Protein AF-0000000073167485 (afdb_homodimer)

pLDDT: mean 88.2, std 13.57, range [36.72, 98.69]

Solvent-accessible surface area (backbone atoms only — not comparable to full-atom values): 35578 Å² total; per-residue (Å²): 98,57,54,70,76,63,39,37,32,34,46,76,35,60,66,42,76,41,56,51,68,45,71,39,33,53,38,77,40,74,44,90,89,74,37,78,41,63,44,38,50,48,72,33,31,58,64,61,60,54,86,43,35,50,32,40,48,16,18,63,47,81,34,71,70,18,30,81,39,76,36,42,40,67,76,44,95,85,34,45,37,91,47,42,89,73,30,51,61,67,44,68,58,97,82,50,82,37,34,25,65,27,44,51,35,68,60,52,99,86,45,36,6,26,21,17,46,24,60,22,66,59,74,79,78,87,69,72,55,79,71,24,65,39,62,55,51,44,68,18,34,36,37,54,47,39,22,40,34,26,72,88,74,72,43,74,50,50,49,75,43,82,85,61,47,64,71,55,63,74,67,50,55,46,31,85,82,84,28,57,64,43,51,27,36,40,46,34,56,49,36,41,68,38,74,44,56,48,70,67,39,25,40,44,14,31,40,36,34,42,33,38,36,47,59,26,60,60,78,47,63,71,83,72,48,55,65,43,80,49,48,38,66,66,65,67,77,47,83,87,54,71,76,81,72,45,30,69,52,74,51,72,50,66,39,60,49,98,87,65,53,60,31,27,35,41,34,41,38,13,14,39,33,39,33,54,45,77,47,44,42,36,34,32,78,35,69,61,41,33,51,53,49,51,34,52,50,43,27,49,50,47,49,47,50,54,50,49,50,50,48,47,50,54,55,45,47,49,51,49,54,52,50,52,54,53,51,53,54,54,55,60,69,75,99,96,57,54,70,76,64,40,37,32,34,46,74,36,62,65,43,78,48,61,49,76,48,71,48,56,69,37,77,40,73,45,92,87,74,37,77,41,79,44,40,53,86,72,32,31,59,54,87,72,58,84,44,36,51,33,41,51,16,17,63,47,81,35,70,70,17,28,81,39,76,37,41,39,66,78,42,95,84,32,47,38,90,48,43,86,71,30,49,62,70,42,66,52,62,82,38,81,33,34,24,66,26,43,54,36,67,58,52,98,85,46,36,5,26,22,18,42,17,54,24,67,59,74,78,77,86,70,72,56,78,72,24,66,40,63,56,50,43,71,18,35,36,37,54,46,39,41,39,36,28,72,88,73,72,43,73,52,51,50,75,43,90,84,62,48,72,72,54,63,75,68,50,55,45,31,85,84,87,30,57,65,45,50,28,38,41,46,34,56,49,36,40,67,40,74,47,54,48,70,66,38,25,39,45,14,31,39,36,32,43,34,38,36,47,61,27,60,62,78,47,63,71,82,73,49,54,63,42,77,48,48,37,65,44,64,67,72,46,84,88,46,71,67,81,71,47,31,62,45,44,40,62,51,65,46,52,50,96,87,65,50,60,32,27,36,40,35,43,38,14,15,39,32,41,34,54,45,78,48,42,42,36,34,31,79,34,69,63,43,32,50,51,51,51,48,53,51,51,35,30,52,49,36,50,49,53,50,49,50,49,48,47,48,55,56,44,45,51,48,48,52,51,49,50,53,53,51,52,55,52,54,59,70,76,99

Secondary structure (DSSP, 8-state):
-TTTTS-TTEEEEE-EEEEEEEEE--EEEEETTTEEEEE-HHHHBSSS--TTEEEEEEEEEEEEEEEEEEEEPPP-TTTB-SSGGG--TT---TT-SSEEEEEEEESSSS-EEEEEEEEESPP--S---SS-TTGGGGG-EEEEEEEEEETTTTEEEESS-TT--HHHHHH---BTTTBTT--EEEHHHHHHHTT--HHHHHHH-EEEEEEEE--EETTS-GGG---EEEEEESS--BTTB-SS-S-EEEEEEEEE-TT--EEEEEEEEEEEEEEEEEE-EEEEE-HHHHHHHHHHHHHHHHHHHHHHHHHHHHHHHHHHHHHHHHHHHHHHHH-/-TTTTS-TTEEEEE-EEEEEEEEE--EEEEETTTEEEEE-HHHHBSSS--TTEEEEEEEEEEEEEEEEEEEEPPP-TTTB-SSGGG--TT---TT-SSEEEEEEEESSSS-EEEEEEEEESPP--S---SS-TTGGGGG-EEEEEEEEEETTTTEEEESS-TT--HHHHHH---BTTTBTT--EEEHHHHHHHTT--HHHHHHH-EEEEEEEE--EETTS-GGG---EEEEEESS--BTTB-SS-S-EEEEEEEEE-TT--EEEEEEEEEEEEEEEEEE-EEEEE-HHHHHHHHHHHHHHHHHHHHHHHHHHHHHHHHHHHHHHHHHHHHHHHH-

Sequence (670 aa):
WVFVWEKGYQETDSVVSSVTTKVKGVTLTNTSSLGARVWDVADYVIPPQEENSVFVMTNMIFTLNQTQGQCPELPDDKTECSKNNSCVPGYVSTHSNGIQTGKCVNYNDSIKTCEVFAWCPVEDDYHVPKPAFLQGAENFTILVKNNIWYPKFNFTKRNILPTINSTYLKNCIYDSKTDPFCPIFRLGKIVEAAGQNFQEMAVEGGVMGLQINWDCNLDRAASYCVPKYSFRRLDNKDTAHTVSPGYNFRFAKYYKDSSGVESRTLVKAYGIRFDIIVFGKAGKFDVIPTMINIGSGLALFGVATVLCDLVVLNCMKKKYYYREKKYKYVEDYEMWVFVWEKGYQETDSVVSSVTTKVKGVTLTNTSSLGARVWDVADYVIPPQEENSVFVMTNMIFTLNQTQGQCPELPDDKTECSKNNSCVPGYVSTHSNGIQTGKCVNYNDSIKTCEVFAWCPVEDDYHVPKPAFLQGAENFTILVKNNIWYPKFNFTKRNILPTINSTYLKNCIYDSKTDPFCPIFRLGKIVEAAGQNFQEMAVEGGVMGLQINWDCNLDRAASYCVPKYSFRRLDNKDTAHTVSPGYNFRFAKYYKDSSGVESRTLVKAYGIRFDIIVFGKAGKFDVIPTMINIGSGLALFGVATVLCDLVVLNCMKKKYYYREKKYKYVEDYEM

Foldseek 3Di:
DCCPPVVLQWDKFWKDKFKWKDKFDKDWFADPVPGIDIDTLVRFWPPNTDGQKIWGFFAKFKDPWWAFDKDFWDDDPQFWDDALQSWDAQDDDPPTQAGFRSGWADPDDPTIGTMGGHRPPGGDPPDFDPQGRRPVLQFMKMQMWMKMAGPVVRDIDILCHPVDDDVCLVDDEDDVPPHPSHRMYGNNVQQVQQVHGDRVCNRAAFEKEWEWEFAAEPQDDPVPGHIGIGIHTDVDPPVVDNPPDFDWDKDWDWDADPVGGITIMIMITGTYMYGYHYTYMYIDRDNVSVVVVVVVVVVVVVVVVVVVVVCCCVVVVVVVVVVVVVVVVVVVVVD/DCCPPVVLQWDKFWKDKFKFKDKFDKDWFADPVPGIDIDTLVRFWPPNDDGQKIWGFFAKFKDPWWFFDKDFWDDDPQFWDDALQSWDAQDDDPPTQAGFRSGWDDPDDPTIGTMGGHRPPGGDDPDFDPQGRRQVLQFMKMAMWMKMAGPVVRDIDILCHPVHDPVCQVDDEDDVPPHQSHRMYGNNVLQVQQVHGPRVCNRQEFEKEWEWEFAAEPQDDPVPGHIGIGIHTDVDPPVVDNPPDFDWDKDWDWDADPVGGITIMIMITGTYMYGYHYTYMYIDGDPVSVVVVVVVVVVVVVVVVVVVVVCCCVVVVVVVVVVVVVVVVVVVVVD

Radius of gyration: 35.52 Å; Cα contacts (8 Å, |Δi|>4): 1434; chains: 2; bounding box: 88×118×106 Å

Structure (mmCIF, N/CA/C/O backbone):
data_AF-0000000073167485-model_v1
#
loop_
_entity.id
_entity.type
_entity.pdbx_description
1 polymer 'p2X purinoceptor 4'
#
loop_
_atom_site.group_PDB
_atom_site.id
_atom_site.type_symbol
_atom_site.label_atom_id
_atom_site.label_alt_id
_atom_site.label_comp_id
_atom_site.label_asym_id
_atom_site.label_entity_id
_atom_site.label_seq_id
_atom_site.pdbx_PDB_ins_code
_atom_site.Cartn_x
_atom_site.Cartn_y
_atom_site.Cartn_z
_atom_site.occupancy
_atom_site.B_iso_or_equiv
_atom_site.auth_seq_id
_atom_site.auth_comp_id
_atom_site.auth_asym_id
_atom_site.auth_atom_id
_atom_site.pdbx_PDB_model_num
ATOM 1 N N . TRP A 1 1 ? -22 31.797 15.586 1 61.22 1 TRP A N 1
ATOM 2 C CA . TRP A 1 1 ? -22 30.562 14.82 1 61.22 1 TRP A CA 1
ATOM 3 C C . TRP A 1 1 ? -20.578 30.141 14.469 1 61.22 1 TRP A C 1
ATOM 5 O O . TRP A 1 1 ? -20.156 29.031 14.789 1 61.22 1 TRP A O 1
ATOM 15 N N . VAL A 1 2 ? -19.844 31.031 13.922 1 64.19 2 VAL A N 1
ATOM 16 C CA . VAL A 1 2 ? -18.484 30.734 13.508 1 64.19 2 VAL A CA 1
ATOM 17 C C . VAL A 1 2 ? -17.641 30.375 14.734 1 64.19 2 VAL A C 1
ATOM 19 O O . VAL A 1 2 ? -16.844 29.438 14.703 1 64.19 2 VAL A O 1
ATOM 22 N N . PHE A 1 3 ? -17.938 31.109 15.742 1 71.25 3 PHE A N 1
ATOM 23 C CA . PHE A 1 3 ? -17.094 30.938 16.922 1 71.25 3 PHE A CA 1
ATOM 24 C C . PHE A 1 3 ? -17.406 29.625 17.625 1 71.25 3 PHE A C 1
ATOM 26 O O . PHE A 1 3 ? -16.484 28.891 18 1 71.25 3 PHE A O 1
ATOM 33 N N . VAL A 1 4 ? -18.656 29.281 17.781 1 69.38 4 VAL A N 1
ATOM 34 C CA . VAL A 1 4 ? -19 28.125 18.594 1 69.38 4 VAL A CA 1
ATOM 35 C C . VAL A 1 4 ? -19.156 26.891 17.703 1 69.38 4 VAL A C 1
ATOM 37 O O . VAL A 1 4 ? -18.625 25.828 18 1 69.38 4 VAL A O 1
ATOM 40 N N . TRP A 1 5 ? -19.906 27.094 16.641 1 69.38 5 TRP A N 1
ATOM 41 C CA . TRP A 1 5 ? -20.234 25.922 15.828 1 69.38 5 TRP A CA 1
ATOM 42 C C . TRP A 1 5 ? -19.062 25.531 14.938 1 69.38 5 TRP A C 1
ATOM 44 O O . TRP A 1 5 ? -18.781 24.344 14.75 1 69.38 5 TRP A O 1
ATOM 54 N N . GLU A 1 6 ? -18.344 26.469 14.492 1 72 6 GLU A N 1
ATOM 55 C CA . GLU A 1 6 ? -17.188 26.188 13.648 1 72 6 GLU A CA 1
ATOM 56 C C . GLU A 1 6 ? -15.906 26.125 14.469 1 72 6 GLU A C 1
ATOM 58 O O . GLU A 1 6 ? -14.828 25.906 13.922 1 72 6 GLU A O 1
ATOM 63 N N . LYS A 1 7 ? -16.109 26.297 15.719 1 82 7 LYS A N 1
ATOM 64 C CA . LYS A 1 7 ? -14.992 26.281 16.656 1 82 7 LYS A CA 1
ATOM 65 C C . LYS A 1 7 ? -13.891 27.234 16.234 1 82 7 LYS A C 1
ATOM 67 O O . LYS A 1 7 ? -12.719 26.859 16.172 1 82 7 LYS A O 1
ATOM 72 N N . GLY A 1 8 ? -14.273 28.359 15.898 1 81 8 GLY A N 1
ATOM 73 C CA . GLY A 1 8 ? -13.375 29.406 15.406 1 81 8 GLY A CA 1
ATOM 74 C C . GLY A 1 8 ? -12.312 29.797 16.422 1 81 8 GLY A C 1
ATOM 75 O O . GLY A 1 8 ? -11.367 30.516 16.078 1 81 8 GLY A O 1
ATOM 76 N N . TYR A 1 9 ? -12.453 29.234 17.609 1 85.62 9 TYR A N 1
ATOM 77 C CA . TYR A 1 9 ? -11.484 29.531 18.656 1 85.62 9 TYR A CA 1
ATOM 78 C C . TYR A 1 9 ? -10.305 28.562 18.609 1 85.62 9 TYR A C 1
ATOM 80 O O . TYR A 1 9 ? -9.344 28.703 19.375 1 85.62 9 TYR A O 1
ATOM 88 N N . GLN A 1 10 ? -10.367 27.641 17.719 1 90.62 10 GLN A N 1
ATOM 89 C CA . GLN A 1 10 ? -9.312 26.641 17.672 1 90.62 10 GLN A CA 1
ATOM 90 C C . GLN A 1 10 ? -8.398 26.859 16.469 1 90.62 10 GLN A C 1
ATOM 92 O O . GLN A 1 10 ? -8.852 27.328 15.422 1 90.62 10 GLN A O 1
ATOM 97 N N . GLU A 1 11 ? -7.137 26.516 16.719 1 89.81 11 GLU A N 1
ATOM 98 C CA . GLU A 1 11 ? -6.227 26.266 15.609 1 89.81 11 GLU A CA 1
ATOM 99 C C . GLU A 1 11 ? -6.352 24.828 15.109 1 89.81 11 GLU A C 1
ATOM 101 O O . GLU A 1 11 ? -6.582 23.906 15.891 1 89.81 11 GLU A O 1
ATOM 106 N N . THR A 1 12 ? -6.242 24.703 13.781 1 91 12 THR A N 1
ATOM 107 C CA . THR A 1 12 ? -6.477 23.375 13.227 1 91 12 THR A CA 1
ATOM 108 C C . THR A 1 12 ? -5.203 22.812 12.602 1 91 12 THR A C 1
ATOM 110 O O . THR A 1 12 ? -4.273 23.562 12.305 1 91 12 THR A O 1
ATOM 113 N N . ASP A 1 13 ? -5.172 21.547 12.539 1 92.06 13 ASP A N 1
ATOM 114 C CA . ASP A 1 13 ? -4.074 20.797 11.938 1 92.06 13 ASP A CA 1
ATOM 115 C C . ASP A 1 13 ? -4.598 19.688 11.039 1 92.06 13 ASP A C 1
ATOM 117 O O . ASP A 1 13 ? -5.719 19.203 11.219 1 92.06 13 ASP A O 1
ATOM 121 N N . SER A 1 14 ? -3.793 19.422 9.992 1 91.12 14 SER A N 1
ATOM 122 C CA . SER A 1 14 ? -4.156 18.344 9.086 1 91.12 14 SER A CA 1
ATOM 123 C C . SER A 1 14 ? -3.396 17.062 9.422 1 91.12 14 SER A C 1
ATOM 125 O O . SER A 1 14 ? -2.25 17.109 9.867 1 91.12 14 SER A O 1
ATOM 127 N N . VAL A 1 15 ? -3.996 16 9.031 1 93.12 15 VAL A N 1
ATOM 128 C CA . VAL A 1 15 ? -3.494 14.703 9.477 1 93.12 15 VAL A CA 1
ATOM 129 C C . VAL A 1 15 ? -2.42 14.211 8.516 1 93.12 15 VAL A C 1
ATOM 131 O O . VAL A 1 15 ? -2.543 14.375 7.297 1 93.12 15 VAL A O 1
ATOM 134 N N . VAL A 1 16 ? -1.372 13.711 9.062 1 88.75 16 VAL A N 1
ATOM 135 C CA . VAL A 1 16 ? -0.391 12.891 8.359 1 88.75 16 VAL A CA 1
ATOM 136 C C . VAL A 1 16 ? -0.548 11.43 8.781 1 88.75 16 VAL A C 1
ATOM 138 O O . VAL A 1 16 ? -0.634 11.125 9.969 1 88.75 16 VAL A O 1
ATOM 141 N N . SER A 1 17 ? -0.6 10.539 7.801 1 91.75 17 SER A N 1
ATOM 142 C CA . SER A 1 17 ? -0.966 9.172 8.156 1 91.75 17 SER A CA 1
ATOM 143 C C . SER A 1 17 ? -0.033 8.164 7.504 1 91.75 17 SER A C 1
ATOM 145 O O . SER A 1 17 ? 0.596 8.453 6.484 1 91.75 17 SER A O 1
ATOM 147 N N . SER A 1 18 ? 0.116 7.027 8.164 1 91.38 18 SER A N 1
ATOM 148 C CA . SER A 1 18 ? 0.766 5.832 7.645 1 91.38 18 SER A CA 1
ATOM 149 C C . SER A 1 18 ? -0.127 4.605 7.801 1 91.38 18 SER A C 1
ATOM 151 O O . SER A 1 18 ? -0.691 4.375 8.875 1 91.38 18 SER A O 1
ATOM 153 N N . VAL A 1 19 ? -0.2 3.879 6.707 1 94.31 19 VAL A N 1
ATOM 154 C CA . VAL A 1 19 ? -1.091 2.723 6.715 1 94.31 19 VAL A CA 1
ATOM 155 C C . VAL A 1 19 ? -0.338 1.486 6.227 1 94.31 19 VAL A C 1
ATOM 157 O O . VAL A 1 19 ? 0.426 1.558 5.262 1 94.31 19 VAL A O 1
ATOM 160 N N . THR A 1 20 ? -0.496 0.375 6.891 1 93.12 20 THR A N 1
ATOM 161 C CA . THR A 1 20 ? -0.093 -0.948 6.426 1 93.12 20 THR A CA 1
ATOM 162 C C . THR A 1 20 ? -1.249 -1.937 6.535 1 93.12 20 THR A C 1
ATOM 164 O O . THR A 1 20 ? -2.117 -1.789 7.398 1 93.12 20 THR A O 1
ATOM 167 N N . THR A 1 21 ? -1.254 -2.865 5.656 1 95.19 21 THR A N 1
ATOM 168 C CA . THR A 1 21 ? -2.328 -3.852 5.652 1 95.19 21 THR A CA 1
ATOM 169 C C . THR A 1 21 ? -1.763 -5.266 5.586 1 95.19 21 THR A C 1
ATOM 171 O O . THR A 1 21 ? -0.658 -5.477 5.078 1 95.19 21 THR A O 1
ATOM 174 N N . LYS A 1 22 ? -2.516 -6.148 6.148 1 94.19 22 LYS A N 1
ATOM 175 C CA . LYS A 1 22 ? -2.227 -7.578 6.086 1 94.19 22 LYS A CA 1
ATOM 176 C C . LYS A 1 22 ? -3.492 -8.383 5.816 1 94.19 22 LYS A C 1
ATOM 178 O O . LYS A 1 22 ? -4.465 -8.289 6.57 1 94.19 22 LYS A O 1
ATOM 183 N N . VAL A 1 23 ? -3.426 -9.195 4.766 1 96.75 23 VAL A N 1
ATOM 184 C CA . VAL A 1 23 ? -4.578 -10.008 4.395 1 96.75 23 VAL A CA 1
ATOM 185 C C . VAL A 1 23 ? -4.375 -11.445 4.871 1 96.75 23 VAL A C 1
ATOM 187 O O . VAL A 1 23 ? -3.25 -11.953 4.867 1 96.75 23 VAL A O 1
ATOM 190 N N . LYS A 1 24 ? -5.477 -12.039 5.285 1 96.12 24 LYS A N 1
ATOM 191 C CA . LYS A 1 24 ? -5.473 -13.453 5.668 1 96.12 24 LYS A CA 1
ATOM 192 C C . LYS A 1 24 ? -6.664 -14.188 5.066 1 96.12 24 LYS A C 1
ATOM 194 O O . LYS A 1 24 ? -7.734 -13.602 4.883 1 96.12 24 LYS A O 1
ATOM 199 N N . GLY A 1 25 ? -6.395 -15.445 4.789 1 96 25 GLY A N 1
ATOM 200 C CA . GLY A 1 25 ? -7.441 -16.312 4.266 1 96 25 GLY A CA 1
ATOM 201 C C . GLY A 1 25 ? -6.934 -17.312 3.246 1 96 25 GLY A C 1
ATOM 202 O O . GLY A 1 25 ? -5.93 -17.062 2.574 1 96 25 GLY A O 1
ATOM 203 N N . VAL A 1 26 ? -7.602 -18.453 3.186 1 96.75 26 VAL A N 1
ATOM 204 C CA . VAL A 1 26 ? -7.305 -19.469 2.186 1 96.75 26 VAL A CA 1
ATOM 205 C C . VAL A 1 26 ? -8.602 -19.984 1.566 1 96.75 26 VAL A C 1
ATOM 207 O O . VAL A 1 26 ? -9.664 -19.922 2.193 1 96.75 26 VAL A O 1
ATOM 210 N N . THR A 1 27 ? -8.484 -20.375 0.387 1 95.38 27 THR A N 1
ATOM 211 C CA . THR A 1 27 ? -9.648 -20.953 -0.277 1 95.38 27 THR A CA 1
ATOM 212 C C . THR A 1 27 ? -9.227 -22.078 -1.222 1 95.38 27 THR A C 1
ATOM 214 O O . THR A 1 27 ? -8.055 -22.156 -1.612 1 95.38 27 THR A O 1
ATOM 217 N N . LEU A 1 28 ? -10.141 -22.953 -1.419 1 94.94 28 LEU A N 1
ATOM 218 C CA . LEU A 1 28 ? -9.922 -24.109 -2.275 1 94.94 28 LEU A CA 1
ATOM 219 C C . LEU A 1 28 ? -10.766 -24.031 -3.539 1 94.94 28 LEU A C 1
ATOM 221 O O . LEU A 1 28 ? -11.938 -23.641 -3.48 1 94.94 28 LEU A O 1
ATOM 225 N N . THR A 1 29 ? -10.094 -24.203 -4.602 1 93.12 29 THR A N 1
ATOM 226 C CA . THR A 1 29 ? -10.812 -24.359 -5.859 1 93.12 29 THR A CA 1
ATOM 227 C C . THR A 1 29 ? -10.562 -25.75 -6.461 1 93.12 29 THR A C 1
ATOM 229 O O . THR A 1 29 ? -9.547 -26.375 -6.16 1 93.12 29 THR A O 1
ATOM 232 N N . ASN A 1 30 ? -11.555 -26.219 -7.176 1 90.31 30 ASN A N 1
ATOM 233 C CA . ASN A 1 30 ? -11.438 -27.5 -7.852 1 90.31 30 ASN A CA 1
ATOM 234 C C . ASN A 1 30 ? -12.07 -27.469 -9.242 1 90.31 30 ASN A C 1
ATOM 236 O O . ASN A 1 30 ? -13.281 -27.609 -9.383 1 90.31 30 ASN A O 1
ATOM 240 N N . THR A 1 31 ? -11.234 -27.234 -10.188 1 83.81 31 THR A N 1
ATOM 241 C CA . THR A 1 31 ? -11.719 -27.188 -11.57 1 83.81 31 THR A CA 1
ATOM 242 C C . THR A 1 31 ? -11.148 -28.344 -12.383 1 83.81 31 THR A C 1
ATOM 244 O O . THR A 1 31 ? -10.18 -28.984 -11.969 1 83.81 31 THR A O 1
ATOM 247 N N . SER A 1 32 ? -11.758 -28.531 -13.508 1 81.06 32 SER A N 1
ATOM 248 C CA . SER A 1 32 ? -11.305 -29.609 -14.383 1 81.06 32 SER A CA 1
ATOM 249 C C . SER A 1 32 ? -9.945 -29.297 -14.992 1 81.06 32 SER A C 1
ATOM 251 O O . SER A 1 32 ? -9.125 -30.188 -15.195 1 81.06 32 SER A O 1
ATOM 253 N N . SER A 1 33 ? -9.664 -28.062 -15.172 1 75.5 33 SER A N 1
ATOM 254 C CA . SER A 1 33 ? -8.438 -27.641 -15.852 1 75.5 33 SER A CA 1
ATOM 255 C C . SER A 1 33 ? -7.254 -27.609 -14.883 1 75.5 33 SER A C 1
ATOM 257 O O . SER A 1 33 ? -6.141 -28 -15.242 1 75.5 33 SER A O 1
ATOM 259 N N . LEU A 1 34 ? -7.48 -27.234 -13.641 1 79.94 34 LEU A N 1
ATOM 260 C CA . LEU A 1 34 ? -6.367 -27.016 -12.727 1 79.94 34 LEU A CA 1
ATOM 261 C C . LEU A 1 34 ? -6.379 -28.047 -11.602 1 79.94 34 LEU A C 1
ATOM 263 O O . LEU A 1 34 ? -5.375 -28.234 -10.906 1 79.94 34 LEU A O 1
ATOM 267 N N . GLY A 1 35 ? -7.465 -28.75 -11.484 1 85.62 35 GLY A N 1
ATOM 268 C CA . GLY A 1 35 ? -7.594 -29.641 -10.344 1 85.62 35 GLY A CA 1
ATOM 269 C C . GLY A 1 35 ? -7.797 -28.891 -9.031 1 85.62 35 GLY A C 1
ATOM 270 O O . GLY A 1 35 ? -8.133 -27.719 -9.031 1 85.62 35 GLY A O 1
ATOM 271 N N . ALA A 1 36 ? -7.66 -29.656 -7.953 1 91.31 36 ALA A N 1
ATOM 272 C CA . ALA A 1 36 ? -7.797 -29.062 -6.625 1 91.31 36 ALA A CA 1
ATOM 273 C C . ALA A 1 36 ? -6.586 -28.203 -6.285 1 91.31 36 ALA A C 1
ATOM 275 O O . ALA A 1 36 ? -5.445 -28.656 -6.367 1 91.31 36 ALA A O 1
ATOM 276 N N . ARG A 1 37 ? -6.918 -26.984 -5.938 1 93.94 37 ARG A N 1
ATOM 277 C CA . ARG A 1 37 ? -5.836 -26.047 -5.641 1 93.94 37 ARG A CA 1
ATOM 278 C C . ARG A 1 37 ? -6.211 -25.141 -4.48 1 93.94 37 ARG A C 1
ATOM 280 O O . ARG A 1 37 ? -7.332 -24.625 -4.426 1 93.94 37 ARG A O 1
ATOM 287 N N . VAL A 1 38 ? -5.254 -24.984 -3.576 1 95.94 38 VAL A N 1
ATOM 288 C CA . VAL A 1 38 ? -5.426 -24.031 -2.484 1 95.94 38 VAL A CA 1
ATOM 289 C C . VAL A 1 38 ? -4.793 -22.688 -2.859 1 95.94 38 VAL A C 1
ATOM 291 O O . VAL A 1 38 ? -3.715 -22.656 -3.459 1 95.94 38 VAL A O 1
ATOM 294 N N . TRP A 1 39 ? -5.484 -21.672 -2.584 1 96.38 39 TRP A N 1
ATOM 295 C CA . TRP A 1 39 ? -5.016 -20.312 -2.809 1 96.38 39 TRP A CA 1
ATOM 296 C C . TRP A 1 39 ? -4.801 -19.578 -1.485 1 96.38 39 TRP A C 1
ATOM 298 O O . TRP A 1 39 ? -5.691 -19.547 -0.632 1 96.38 39 TRP A O 1
ATOM 308 N N . ASP A 1 40 ? -3.631 -19.016 -1.31 1 96.75 40 ASP A N 1
ATOM 309 C CA . ASP A 1 40 ? -3.35 -18.234 -0.109 1 96.75 40 ASP A CA 1
ATOM 310 C C . ASP A 1 40 ? -2.912 -16.828 -0.466 1 96.75 40 ASP A C 1
ATOM 312 O O . ASP A 1 40 ? -3.023 -16.406 -1.62 1 96.75 40 ASP A O 1
ATOM 316 N N . VAL A 1 41 ? -2.432 -16.125 0.5 1 97.19 41 VAL A N 1
ATOM 317 C CA . VAL A 1 41 ? -2.186 -14.688 0.386 1 97.19 41 VAL A CA 1
ATOM 318 C C . VAL A 1 41 ? -1.108 -14.43 -0.666 1 97.19 41 VAL A C 1
ATOM 320 O O . VAL A 1 41 ? -1.156 -13.422 -1.38 1 97.19 41 VAL A O 1
ATOM 323 N N . ALA A 1 42 ? -0.151 -15.25 -0.789 1 97.25 42 ALA A N 1
ATOM 324 C CA . ALA A 1 42 ? 0.93 -15.055 -1.752 1 97.25 42 ALA A CA 1
ATOM 325 C C . ALA A 1 42 ? 0.426 -15.234 -3.182 1 97.25 42 ALA A C 1
ATOM 327 O O . ALA A 1 42 ? 1.069 -14.781 -4.133 1 97.25 42 ALA A O 1
ATOM 328 N N . ASP A 1 43 ? -0.739 -15.867 -3.295 1 97 43 ASP A N 1
ATOM 329 C CA . ASP A 1 43 ? -1.301 -16.141 -4.613 1 97 43 ASP A CA 1
ATOM 330 C C . ASP A 1 43 ? -2.205 -15 -5.07 1 97 43 ASP A C 1
ATOM 332 O O . ASP A 1 43 ? -2.205 -14.633 -6.25 1 97 43 ASP A O 1
ATOM 336 N N . TYR A 1 44 ? -2.998 -14.469 -4.074 1 97.75 44 TYR A N 1
ATOM 337 C CA . TYR A 1 44 ? -4.113 -13.664 -4.559 1 97.75 44 TYR A CA 1
ATOM 338 C C . TYR A 1 44 ? -3.926 -12.195 -4.191 1 97.75 44 TYR A C 1
ATOM 340 O O . TYR A 1 44 ? -4.676 -11.336 -4.652 1 97.75 44 TYR A O 1
ATOM 348 N N . VAL A 1 45 ? -2.969 -11.875 -3.396 1 98.06 45 VAL A N 1
ATOM 349 C CA . VAL A 1 45 ? -2.65 -10.477 -3.139 1 98.06 45 VAL A CA 1
ATOM 350 C C . VAL A 1 45 ? -1.569 -10 -4.105 1 98.06 45 VAL A C 1
ATOM 352 O O . VAL A 1 45 ? -0.431 -10.469 -4.055 1 98.06 45 VAL A O 1
ATOM 355 N N . ILE A 1 46 ? -1.986 -9.031 -5.004 1 95.88 46 ILE A N 1
ATOM 356 C CA . ILE A 1 46 ? -1.088 -8.594 -6.066 1 95.88 46 ILE A CA 1
ATOM 357 C C . ILE A 1 46 ? -1.179 -7.078 -6.227 1 95.88 46 ILE A C 1
ATOM 359 O O . ILE A 1 46 ? -2.242 -6.543 -6.551 1 95.88 46 ILE A O 1
ATOM 363 N N . PRO A 1 47 ? -0.039 -6.359 -6.137 1 94.62 47 PRO A N 1
ATOM 364 C CA . PRO A 1 47 ? 1.261 -6.828 -5.648 1 94.62 47 PRO A CA 1
ATOM 365 C C . PRO A 1 47 ? 1.241 -7.184 -4.164 1 94.62 47 PRO A C 1
ATOM 367 O O . PRO A 1 47 ? 0.245 -6.941 -3.48 1 94.62 47 PRO A O 1
ATOM 370 N N . PRO A 1 48 ? 2.326 -7.816 -3.676 1 94.5 48 PRO A N 1
ATOM 371 C CA . PRO A 1 48 ? 2.344 -8.273 -2.285 1 94.5 48 PRO A CA 1
ATOM 372 C C . PRO A 1 48 ? 2.189 -7.133 -1.284 1 94.5 48 PRO A C 1
ATOM 374 O O . PRO A 1 48 ? 1.745 -7.352 -0.155 1 94.5 48 PRO A O 1
ATOM 377 N N . GLN A 1 49 ? 2.615 -5.953 -1.674 1 91.94 49 GLN A N 1
ATOM 378 C CA . GLN A 1 49 ? 2.43 -4.785 -0.821 1 91.94 49 GLN A CA 1
ATOM 379 C C . GLN A 1 49 ? 2.283 -3.514 -1.654 1 91.94 49 GLN A C 1
ATOM 381 O O . GLN A 1 49 ? 2.844 -3.412 -2.746 1 91.94 49 GLN A O 1
ATOM 386 N N . GLU A 1 50 ? 1.445 -2.695 -1.164 1 89.44 50 GLU A N 1
ATOM 387 C CA . GLU A 1 50 ? 1.19 -1.397 -1.78 1 89.44 50 GLU A CA 1
ATOM 388 C C . GLU A 1 50 ? 0.836 -0.348 -0.73 1 89.44 50 GLU A C 1
ATOM 390 O O . GLU A 1 50 ? 0.245 -0.67 0.302 1 89.44 50 GLU A O 1
ATOM 395 N N . GLU A 1 51 ? 1.252 0.9 -1.027 1 87.06 51 GLU A N 1
ATOM 396 C CA . GLU A 1 51 ? 0.951 1.977 -0.089 1 87.06 51 GLU A CA 1
ATOM 397 C C . GLU A 1 51 ? -0.541 2.297 -0.075 1 87.06 51 GLU A C 1
ATOM 399 O O . GLU A 1 51 ? -1.131 2.572 -1.122 1 87.06 51 GLU A O 1
ATOM 404 N N . ASN A 1 52 ? -1.173 2.205 0.947 1 92.5 52 ASN A N 1
ATOM 405 C CA . ASN A 1 52 ? -2.533 2.623 1.27 1 92.5 52 ASN A CA 1
ATOM 406 C C . ASN A 1 52 ? -3.564 1.841 0.463 1 92.5 52 ASN A C 1
ATOM 408 O O . ASN A 1 52 ? -4.656 2.342 0.193 1 92.5 52 ASN A O 1
ATOM 412 N N . SER A 1 53 ? -3.17 0.72 -0.05 1 95.38 53 SER A N 1
ATOM 413 C CA . SER A 1 53 ? -4.113 -0.08 -0.828 1 95.38 53 SER A CA 1
ATOM 414 C C . SER A 1 53 ? -3.713 -1.552 -0.834 1 95.38 53 SER A C 1
ATOM 416 O O . SER A 1 53 ? -2.568 -1.893 -0.528 1 95.38 53 SER A O 1
ATOM 418 N N . VAL A 1 54 ? -4.66 -2.396 -1.152 1 97.5 54 VAL A N 1
ATOM 419 C CA . VAL A 1 54 ? -4.414 -3.826 -1.312 1 97.5 54 VAL A CA 1
ATOM 420 C C . VAL A 1 54 ? -5.387 -4.41 -2.334 1 97.5 54 VAL A C 1
ATOM 422 O O . VAL A 1 54 ? -6.582 -4.105 -2.307 1 97.5 54 VAL A O 1
ATOM 425 N N . PHE A 1 55 ? -4.832 -5.09 -3.262 1 98.25 55 PHE A N 1
ATOM 426 C CA . PHE A 1 55 ? -5.629 -5.789 -4.262 1 98.25 55 PHE A CA 1
ATOM 427 C C . PHE A 1 55 ? -5.777 -7.262 -3.906 1 98.25 55 PHE A C 1
ATOM 429 O O . PHE A 1 55 ? -4.785 -7.945 -3.641 1 98.25 55 PHE A O 1
ATOM 436 N N . VAL A 1 56 ? -7.027 -7.738 -3.889 1 98.56 56 VAL A N 1
ATOM 437 C CA . VAL A 1 56 ? -7.328 -9.148 -3.652 1 98.56 56 VAL A CA 1
ATOM 438 C C . VAL A 1 56 ? -7.969 -9.758 -4.898 1 98.56 56 VAL A C 1
ATOM 440 O O . VAL A 1 56 ? -9.062 -9.344 -5.305 1 98.56 56 VAL A O 1
ATOM 443 N N . MET A 1 57 ? -7.332 -10.672 -5.461 1 98.5 57 MET A N 1
ATOM 444 C CA . MET A 1 57 ? -7.852 -11.352 -6.645 1 98.5 57 MET A CA 1
ATOM 445 C C . MET A 1 57 ? -9.055 -12.211 -6.285 1 98.5 57 MET A C 1
ATOM 447 O O . MET A 1 57 ? -9.016 -12.984 -5.328 1 98.5 57 MET A O 1
ATOM 451 N N . THR A 1 58 ? -10.125 -12.094 -7.004 1 98.44 58 THR A N 1
ATOM 452 C CA . THR A 1 58 ? -11.344 -12.844 -6.727 1 98.44 58 THR A CA 1
ATOM 453 C C . THR A 1 58 ? -11.703 -13.75 -7.902 1 98.44 58 THR A C 1
ATOM 455 O O . THR A 1 58 ? -12.484 -14.688 -7.75 1 98.44 58 THR A O 1
ATOM 458 N N . ASN A 1 59 ? -11.211 -13.391 -9.062 1 97.5 59 ASN A N 1
ATOM 459 C CA . ASN A 1 59 ? -11.492 -14.109 -10.297 1 97.5 59 ASN A CA 1
ATOM 460 C C . ASN A 1 59 ? -10.312 -14.062 -11.258 1 97.5 59 ASN A C 1
ATOM 462 O O . ASN A 1 59 ? -9.398 -13.258 -11.086 1 97.5 59 ASN A O 1
ATOM 466 N N . MET A 1 60 ? -10.352 -15.07 -12.211 1 96.31 60 MET A N 1
ATOM 467 C CA . MET A 1 60 ? -9.195 -15.055 -13.109 1 96.31 60 MET A CA 1
ATOM 468 C C . MET A 1 60 ? -9.484 -15.859 -14.367 1 96.31 60 MET A C 1
ATOM 470 O O . MET A 1 60 ? -10.391 -16.703 -14.383 1 96.31 60 MET A O 1
ATOM 474 N N . ILE A 1 61 ? -8.789 -15.539 -15.406 1 95.19 61 ILE A N 1
ATOM 475 C CA . ILE A 1 61 ? -8.648 -16.328 -16.625 1 95.19 61 ILE A CA 1
ATOM 476 C C . ILE A 1 61 ? -7.195 -16.766 -16.797 1 95.19 61 ILE A C 1
ATOM 478 O O . ILE A 1 61 ? -6.293 -15.922 -16.797 1 95.19 61 ILE A O 1
ATOM 482 N N . PHE A 1 62 ? -6.996 -18.109 -16.969 1 93.88 62 PHE A N 1
ATOM 483 C CA . PHE A 1 62 ? -5.652 -18.656 -17.172 1 93.88 62 PHE A CA 1
ATOM 484 C C . PHE A 1 62 ? -5.414 -18.984 -18.641 1 93.88 62 PHE A C 1
ATOM 486 O O . PHE A 1 62 ? -6.301 -19.516 -19.312 1 93.88 62 PHE A O 1
ATOM 493 N N . THR A 1 63 ? -4.348 -18.594 -19.125 1 95.5 63 THR A N 1
ATOM 494 C CA . THR A 1 63 ? -3.801 -19.125 -20.359 1 95.5 63 THR A CA 1
ATOM 495 C C . THR A 1 63 ? -2.488 -19.859 -20.109 1 95.5 63 THR A C 1
ATOM 497 O O . THR A 1 63 ? -1.438 -19.234 -19.953 1 95.5 63 THR A O 1
ATOM 500 N N . LEU A 1 64 ? -2.555 -21.156 -20.125 1 92 64 LEU A N 1
ATOM 501 C CA . LEU A 1 64 ? -1.46 -22 -19.656 1 92 64 LEU A CA 1
ATOM 502 C C . LEU A 1 64 ? -0.441 -22.234 -20.766 1 92 64 LEU A C 1
ATOM 504 O O . LEU A 1 64 ? -0.793 -22.25 -21.953 1 92 64 LEU A O 1
ATOM 508 N N . ASN A 1 65 ? 0.749 -22.328 -20.375 1 91.62 65 ASN A N 1
ATOM 509 C CA . ASN A 1 65 ? 1.835 -22.859 -21.188 1 91.62 65 ASN A CA 1
ATOM 510 C C . ASN A 1 65 ? 2.004 -22.078 -22.484 1 91.62 65 ASN A C 1
ATOM 512 O O . ASN A 1 65 ? 2.105 -22.672 -23.562 1 91.62 65 ASN A O 1
ATOM 516 N N . GLN A 1 66 ? 1.954 -20.844 -22.359 1 96.38 66 GLN A N 1
ATOM 517 C CA . GLN A 1 66 ? 2.234 -20.031 -23.547 1 96.38 66 GLN A CA 1
ATOM 518 C C . GLN A 1 66 ? 3.717 -20.094 -23.906 1 96.38 66 GLN A C 1
ATOM 520 O O . GLN A 1 66 ? 4.578 -20.078 -23.016 1 96.38 66 GLN A O 1
ATOM 525 N N . THR A 1 67 ? 4.02 -20.172 -25.188 1 96.94 67 THR A N 1
ATOM 526 C CA . THR A 1 67 ? 5.363 -20.062 -25.734 1 96.94 67 THR A CA 1
ATOM 527 C C . THR A 1 67 ? 5.379 -19.125 -26.953 1 96.94 67 THR A C 1
ATOM 529 O O . THR A 1 67 ? 4.328 -18.844 -27.531 1 96.94 67 THR A O 1
ATOM 532 N N . GLN A 1 68 ? 6.633 -18.594 -27.25 1 97.5 68 GLN A N 1
ATOM 533 C CA . GLN A 1 68 ? 6.781 -17.797 -28.453 1 97.5 68 GLN A CA 1
ATOM 534 C C . GLN A 1 68 ? 6.609 -18.656 -29.703 1 97.5 68 GLN A C 1
ATOM 536 O O . GLN A 1 68 ? 7.262 -19.688 -29.844 1 97.5 68 GLN A O 1
ATOM 541 N N . GLY A 1 69 ? 5.648 -18.234 -30.484 1 97.88 69 GLY A N 1
ATOM 542 C CA . GLY A 1 69 ? 5.441 -19.016 -31.688 1 97.88 69 GLY A CA 1
ATOM 543 C C . GLY A 1 69 ? 4.301 -18.484 -32.531 1 97.88 69 GLY A C 1
ATOM 544 O O . GLY A 1 69 ? 3.934 -17.312 -32.438 1 97.88 69 GLY A O 1
ATOM 545 N N . GLN A 1 70 ? 3.877 -19.359 -33.438 1 98.25 70 GLN A N 1
ATOM 546 C CA . GLN A 1 70 ? 2.781 -19.016 -34.344 1 98.25 70 GLN A CA 1
ATOM 547 C C . GLN A 1 70 ? 1.497 -19.75 -33.969 1 98.25 70 GLN A C 1
ATOM 549 O O . GLN A 1 70 ? 1.526 -20.922 -33.594 1 98.25 70 GLN A O 1
ATOM 554 N N . CYS A 1 71 ? 0.471 -18.969 -33.938 1 98.25 71 CYS A N 1
ATOM 555 C CA . CYS A 1 71 ? -0.832 -19.531 -33.625 1 98.25 71 CYS A CA 1
ATOM 556 C C . CYS A 1 71 ? -1.957 -18.672 -34.188 1 98.25 71 CYS A C 1
ATOM 558 O O . CYS A 1 71 ? -1.719 -17.562 -34.656 1 98.25 71 CYS A O 1
ATOM 560 N N . PRO A 1 72 ? -3.152 -19.297 -34.281 1 97.69 72 PRO A N 1
ATOM 561 C CA . PRO A 1 72 ? -4.277 -18.484 -34.781 1 97.69 72 PRO A CA 1
ATOM 562 C C . PRO A 1 72 ? -4.633 -17.344 -33.812 1 97.69 72 PRO A C 1
ATOM 564 O O . PRO A 1 72 ? -4.582 -17.516 -32.594 1 97.69 72 PRO A O 1
ATOM 567 N N . GLU A 1 73 ? -4.918 -16.188 -34.312 1 97 73 GLU A N 1
ATOM 568 C CA . GLU A 1 73 ? -5.418 -15.055 -33.531 1 97 73 GLU A CA 1
ATOM 569 C C . GLU A 1 73 ? -6.816 -15.344 -33 1 97 73 GLU A C 1
ATOM 571 O O . GLU A 1 73 ? -7.52 -16.219 -33.5 1 97 73 GLU A O 1
ATOM 576 N N . LEU A 1 74 ? -7.137 -14.617 -31.922 1 95.94 74 LEU A N 1
ATOM 577 C CA . LEU A 1 74 ? -8.469 -14.75 -31.344 1 95.94 74 LEU A CA 1
ATOM 578 C C . LEU A 1 74 ? -9.531 -14.266 -32.344 1 95.94 74 LEU A C 1
ATOM 580 O O . LEU A 1 74 ? -9.391 -13.195 -32.938 1 95.94 74 LEU A O 1
ATOM 584 N N . PRO A 1 75 ? -10.578 -15.055 -32.562 1 94.5 75 PRO A N 1
ATOM 585 C CA . PRO A 1 75 ? -11.594 -14.672 -33.531 1 94.5 75 PRO A CA 1
ATOM 586 C C . PRO A 1 75 ? -12.297 -13.367 -33.188 1 94.5 75 PRO A C 1
ATOM 588 O O . PRO A 1 75 ? -12.727 -13.188 -32.031 1 94.5 75 PRO A O 1
ATOM 591 N N . ASP A 1 76 ? -12.336 -12.508 -34.031 1 91.38 76 ASP A N 1
ATOM 592 C CA . ASP A 1 76 ? -13.117 -11.273 -33.969 1 91.38 76 ASP A CA 1
ATOM 593 C C . ASP A 1 76 ? -13.445 -10.758 -35.375 1 91.38 76 ASP A C 1
ATOM 595 O O . ASP A 1 76 ? -13.148 -11.414 -36.375 1 91.38 76 ASP A O 1
ATOM 599 N N . ASP A 1 77 ? -14.148 -9.594 -35.406 1 88.25 77 ASP A N 1
ATOM 600 C CA . ASP A 1 77 ? -14.586 -9.055 -36.688 1 88.25 77 ASP A CA 1
ATOM 601 C C . ASP A 1 77 ? -13.391 -8.75 -37.594 1 88.25 77 ASP A C 1
ATOM 603 O O . ASP A 1 77 ? -13.5 -8.82 -38.812 1 88.25 77 ASP A O 1
ATOM 607 N N . LYS A 1 78 ? -12.25 -8.484 -37 1 87.88 78 LYS A N 1
ATOM 608 C CA . LYS A 1 78 ? -11.109 -8.023 -37.781 1 87.88 78 LYS A CA 1
ATOM 609 C C . LYS A 1 78 ? -10.109 -9.156 -38 1 87.88 78 LYS A C 1
ATOM 611 O O . LYS A 1 78 ? -9.195 -9.031 -38.812 1 87.88 78 LYS A O 1
ATOM 616 N N . THR A 1 79 ? -10.25 -10.234 -37.25 1 93.56 79 THR A N 1
ATOM 617 C CA . THR A 1 79 ? -9.211 -11.258 -37.312 1 93.56 79 THR A CA 1
ATOM 618 C C . THR A 1 79 ? -9.711 -12.484 -38.062 1 93.56 79 THR A C 1
ATOM 620 O O . THR A 1 79 ? -8.914 -13.32 -38.5 1 93.56 79 THR A O 1
ATOM 623 N N . GLU A 1 80 ? -10.984 -12.688 -38.156 1 94.75 80 GLU A N 1
ATOM 624 C CA . GLU A 1 80 ? -11.531 -13.797 -38.938 1 94.75 80 GLU A CA 1
ATOM 625 C C . GLU A 1 80 ? -11.203 -13.648 -40.406 1 94.75 80 GLU A C 1
ATOM 627 O O . GLU A 1 80 ? -11.227 -12.539 -40.938 1 94.75 80 GLU A O 1
ATOM 632 N N . CYS A 1 81 ? -10.852 -14.781 -40.938 1 94.44 81 CYS A N 1
ATOM 633 C CA . CYS A 1 81 ? -10.469 -14.75 -42.344 1 94.44 81 CYS A CA 1
ATOM 634 C C . CYS A 1 81 ? -11.086 -15.922 -43.125 1 94.44 81 CYS A C 1
ATOM 636 O O . CYS A 1 81 ? -11.555 -16.875 -42.5 1 94.44 81 CYS A O 1
ATOM 638 N N . SER A 1 82 ? -11.281 -15.672 -44.406 1 88 82 SER A N 1
ATOM 6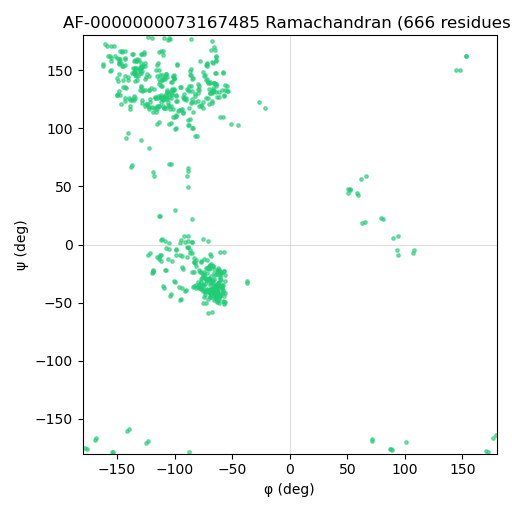39 C CA . SER A 1 82 ? -11.773 -16.734 -45.25 1 88 82 SER A CA 1
ATOM 640 C C . SER A 1 82 ? -10.688 -17.219 -46.219 1 88 82 SER A C 1
ATOM 642 O O . SER A 1 82 ? -10.742 -18.344 -46.719 1 88 82 SER A O 1
ATOM 644 N N . LYS A 1 83 ? -9.914 -16.344 -46.656 1 80.06 83 LYS A N 1
ATOM 645 C CA . LYS A 1 83 ? -8.789 -16.656 -47.531 1 80.06 83 LYS A CA 1
ATOM 646 C C . LYS A 1 83 ? -7.512 -15.961 -47.062 1 80.06 83 LYS A C 1
ATOM 648 O O . LYS A 1 83 ? -7.57 -15.023 -46.281 1 80.06 83 LYS A O 1
ATOM 653 N N . ASN A 1 84 ? -6.375 -16.5 -47.469 1 71.75 84 ASN A N 1
ATOM 654 C CA . ASN A 1 84 ? -5.07 -15.984 -47.062 1 71.75 84 ASN A CA 1
ATOM 655 C C . ASN A 1 84 ? -4.922 -14.5 -47.406 1 71.75 84 ASN A C 1
ATOM 657 O O . ASN A 1 84 ? -4.27 -13.758 -46.656 1 71.75 84 ASN A O 1
ATOM 661 N N . ASN A 1 85 ? -5.547 -14.156 -48.438 1 73.38 85 ASN A N 1
ATOM 662 C CA . ASN A 1 85 ? -5.312 -12.789 -48.906 1 73.38 85 ASN A CA 1
ATOM 663 C C . ASN A 1 85 ? -5.949 -11.766 -47.969 1 73.38 85 ASN A C 1
ATOM 665 O O . ASN A 1 85 ? -5.699 -10.562 -48.094 1 73.38 85 ASN A O 1
ATOM 669 N N . SER A 1 86 ? -6.551 -12.18 -46.875 1 86.88 86 SER A N 1
ATOM 670 C CA . SER A 1 86 ? -7.168 -11.281 -45.906 1 86.88 86 SER A CA 1
ATOM 671 C C . SER A 1 86 ? -6.215 -10.969 -44.75 1 86.88 86 SER A C 1
ATOM 673 O O . SER A 1 86 ? -6.473 -10.062 -43.938 1 86.88 86 SER A O 1
ATOM 675 N N . CYS A 1 87 ? -5.148 -11.648 -44.719 1 94.69 87 CYS A N 1
ATOM 676 C CA . CYS A 1 87 ? -4.168 -11.453 -43.656 1 94.69 87 CYS A CA 1
ATOM 677 C C . CYS A 1 87 ? -2.91 -10.781 -44.188 1 94.69 87 CYS A C 1
ATOM 679 O O . CYS A 1 87 ? -2.363 -11.203 -45.219 1 94.69 87 CYS A O 1
ATOM 681 N N . VAL A 1 88 ? -2.467 -9.734 -43.625 1 94.44 88 VAL A N 1
ATOM 682 C CA . VAL A 1 88 ? -1.352 -8.922 -44.094 1 94.44 88 VAL A CA 1
ATOM 683 C C . VAL A 1 88 ? -0.135 -9.141 -43.188 1 94.44 88 VAL A C 1
ATOM 685 O O . VAL A 1 88 ? -0.151 -8.766 -42.031 1 94.44 88 VAL A O 1
ATOM 688 N N . PRO A 1 89 ? 0.942 -9.695 -43.875 1 95.12 89 PRO A N 1
ATOM 689 C CA . PRO A 1 89 ? 2.15 -9.883 -43.062 1 95.12 89 PRO A CA 1
ATOM 690 C C . PRO A 1 89 ? 2.637 -8.586 -42.438 1 95.12 89 PRO A C 1
ATOM 692 O O . PRO A 1 89 ? 2.746 -7.559 -43.094 1 95.12 89 PRO A O 1
ATOM 695 N N . GLY A 1 90 ? 2.84 -8.672 -41.062 1 96.19 90 GLY A N 1
ATOM 696 C CA . GLY A 1 90 ? 3.361 -7.504 -40.375 1 96.19 90 GLY A CA 1
ATOM 697 C C . GLY A 1 90 ? 2.275 -6.621 -39.781 1 96.19 90 GLY A C 1
ATOM 698 O O . GLY A 1 90 ? 2.564 -5.699 -39.031 1 96.19 90 GLY A O 1
ATOM 699 N N . TYR A 1 91 ? 1.095 -6.906 -40.094 1 94.38 91 TYR A N 1
ATOM 700 C CA . TYR A 1 91 ? -0.01 -6.094 -39.594 1 94.38 91 TYR A CA 1
ATOM 701 C C . TYR A 1 91 ? -0.166 -6.242 -38.094 1 94.38 91 TYR A C 1
ATOM 703 O O . TYR A 1 91 ? -0.063 -7.348 -37.562 1 94.38 91 TYR A O 1
ATOM 711 N N . VAL A 1 92 ? -0.298 -5.023 -37.375 1 94.19 92 VAL A N 1
ATOM 712 C CA . VAL A 1 92 ? -0.546 -4.996 -35.938 1 94.19 92 VAL A CA 1
ATOM 713 C C . VAL A 1 92 ? -1.445 -3.811 -35.594 1 94.19 92 VAL A C 1
ATOM 715 O O . VAL A 1 92 ? -1.297 -2.725 -36.156 1 94.19 92 VAL A O 1
ATOM 718 N N . SER A 1 93 ? -2.393 -4.078 -34.781 1 91.06 93 SER A N 1
ATOM 719 C CA . SER A 1 93 ? -3.242 -3.012 -34.281 1 91.06 93 SER A CA 1
ATOM 720 C C . SER A 1 93 ? -3.213 -2.973 -32.75 1 91.06 93 SER A C 1
ATOM 722 O O . SER A 1 93 ? -2.572 -3.812 -32.094 1 91.06 93 SER A O 1
ATOM 724 N N . THR A 1 94 ? -3.918 -2.037 -32.094 1 90.81 94 THR A N 1
ATOM 725 C CA . THR A 1 94 ? -3.926 -1.866 -30.656 1 90.81 94 THR A CA 1
ATOM 726 C C . THR A 1 94 ? -4.629 -3.039 -29.969 1 90.81 94 THR A C 1
ATOM 728 O O . THR A 1 94 ? -4.465 -3.252 -28.766 1 90.81 94 THR A O 1
ATOM 731 N N . HIS A 1 95 ? -5.398 -3.803 -30.766 1 90.81 95 HIS A N 1
ATOM 732 C CA . HIS A 1 95 ? -6.156 -4.895 -30.172 1 90.81 95 HIS A CA 1
ATOM 733 C C . HIS A 1 95 ? -5.566 -6.25 -30.547 1 90.81 95 HIS A C 1
ATOM 735 O O . HIS A 1 95 ? -6.113 -7.293 -30.172 1 90.81 95 HIS A O 1
ATOM 741 N N . SER A 1 96 ? -4.488 -6.195 -31.25 1 93.69 96 SER A N 1
ATOM 742 C CA . SER A 1 96 ? -3.855 -7.438 -31.688 1 93.69 96 SER A CA 1
ATOM 743 C C . SER A 1 96 ? -3.127 -8.125 -30.547 1 93.69 96 SER A C 1
ATOM 745 O O . SER A 1 96 ? -2.553 -7.453 -29.672 1 93.69 96 SER A O 1
ATOM 747 N N . ASN A 1 97 ? -3.105 -9.445 -30.609 1 96.69 97 ASN A N 1
ATOM 748 C CA . ASN A 1 97 ? -2.342 -10.227 -29.641 1 96.69 97 ASN A CA 1
ATOM 749 C C . ASN A 1 97 ? -0.943 -10.547 -30.156 1 96.69 97 ASN A C 1
ATOM 751 O O . ASN A 1 97 ? -0.114 -11.086 -29.422 1 96.69 97 ASN A O 1
ATOM 755 N N . GLY A 1 98 ? -0.705 -10.273 -31.375 1 97.56 98 GLY A N 1
ATOM 756 C CA . GLY A 1 98 ? 0.561 -10.531 -32.031 1 97.56 98 GLY A CA 1
ATOM 757 C C . GLY A 1 98 ? 0.666 -9.875 -33.406 1 97.56 98 GLY A C 1
ATOM 758 O O . GLY A 1 98 ? -0.104 -8.961 -33.719 1 97.56 98 GLY A O 1
ATOM 759 N N . ILE A 1 99 ? 1.675 -10.289 -34.094 1 97.56 99 ILE A N 1
ATOM 760 C CA . ILE A 1 99 ? 1.92 -9.742 -35.438 1 97.56 99 ILE A CA 1
ATOM 761 C C . ILE A 1 99 ? 1.51 -10.758 -36.5 1 97.56 99 ILE A C 1
ATOM 763 O O . ILE A 1 99 ? 1.959 -11.906 -36.469 1 97.56 99 ILE A O 1
ATOM 767 N N . GLN A 1 100 ? 0.742 -10.359 -37.438 1 97 100 GLN A N 1
ATOM 768 C CA . GLN A 1 100 ? 0.226 -11.266 -38.469 1 97 100 GLN A CA 1
ATOM 769 C C . GLN A 1 100 ? 1.351 -11.789 -39.344 1 97 100 GLN A C 1
ATOM 771 O O . GLN A 1 100 ? 2.244 -11.039 -39.719 1 97 100 GLN A O 1
ATOM 776 N N . THR A 1 101 ? 1.275 -13.047 -39.656 1 96.94 101 THR A N 1
ATOM 777 C CA . THR A 1 101 ? 2.291 -13.672 -40.5 1 96.94 101 THR A CA 1
ATOM 778 C C . THR A 1 101 ? 1.872 -13.641 -41.969 1 96.94 101 THR A C 1
ATOM 780 O O . THR A 1 101 ? 2.699 -13.836 -42.844 1 96.94 101 THR A O 1
ATOM 783 N N . GLY A 1 102 ? 0.541 -13.445 -42.188 1 95.94 102 GLY A N 1
ATOM 784 C CA . GLY A 1 102 ? 0.037 -13.43 -43.562 1 95.94 102 GLY A CA 1
ATOM 785 C C . GLY A 1 102 ? -0.754 -14.672 -43.906 1 95.94 102 GLY A C 1
ATOM 786 O O . GLY A 1 102 ? -1.345 -14.75 -45 1 95.94 102 GLY A O 1
ATOM 787 N N . LYS A 1 103 ? -0.793 -15.656 -43.062 1 96.5 103 LYS A N 1
ATOM 788 C CA . LYS A 1 103 ? -1.478 -16.922 -43.344 1 96.5 103 LYS A CA 1
ATOM 789 C C . LYS A 1 103 ? -2.848 -16.953 -42.656 1 96.5 103 LYS A C 1
ATOM 791 O O . LYS A 1 103 ? -3.035 -16.375 -41.594 1 96.5 103 LYS A O 1
ATOM 796 N N . CYS A 1 104 ? -3.826 -17.516 -43.312 1 96.94 104 CYS A N 1
ATOM 797 C CA . CYS A 1 104 ? -5.137 -17.828 -42.75 1 96.94 104 CYS A CA 1
ATOM 798 C C . CYS A 1 104 ? -5.195 -19.266 -42.25 1 96.94 104 CYS A C 1
ATOM 800 O O . CYS A 1 104 ? -5.062 -20.203 -43.031 1 96.94 104 CYS A O 1
ATOM 802 N N . VAL A 1 105 ? -5.359 -19.453 -41 1 96.94 105 VAL A N 1
ATOM 803 C CA . VAL A 1 105 ? -5.242 -20.797 -40.406 1 96.94 105 VAL A CA 1
ATOM 804 C C . VAL A 1 105 ? -6.5 -21.109 -39.594 1 96.94 105 VAL A C 1
ATOM 806 O O . VAL A 1 105 ? -7.281 -20.219 -39.281 1 96.94 105 VAL A O 1
ATOM 809 N N . ASN A 1 106 ? -6.719 -22.406 -39.25 1 96.31 106 ASN A N 1
ATOM 810 C CA . ASN A 1 106 ? -7.875 -22.844 -38.5 1 96.31 106 ASN A CA 1
ATOM 811 C C . ASN A 1 106 ? -7.719 -22.5 -37 1 96.31 106 ASN A C 1
ATOM 813 O O . ASN A 1 106 ? -6.734 -22.875 -36.375 1 96.31 106 ASN A O 1
ATOM 817 N N . TYR A 1 107 ? -8.602 -21.734 -36.5 1 96.19 107 TYR A N 1
ATOM 818 C CA . TYR A 1 107 ? -8.68 -21.547 -35.062 1 96.19 107 TYR A CA 1
ATOM 819 C C . TYR A 1 107 ? -9.312 -22.766 -34.375 1 96.19 107 TYR A C 1
ATOM 821 O O . TYR A 1 107 ? -8.805 -23.266 -33.375 1 96.19 107 TYR A O 1
ATOM 829 N N . ASN A 1 108 ? -10.375 -23.125 -34.875 1 94.25 108 ASN A N 1
ATOM 830 C CA . ASN A 1 108 ? -11.016 -24.391 -34.562 1 94.25 108 ASN A CA 1
ATOM 831 C C . ASN A 1 108 ? -11.617 -25.047 -35.812 1 94.25 108 ASN A C 1
ATOM 833 O O . ASN A 1 108 ? -11.203 -24.75 -36.938 1 94.25 108 ASN A O 1
ATOM 837 N N . ASP A 1 109 ? -12.562 -25.938 -35.656 1 92.75 109 ASP A N 1
ATOM 838 C CA . ASP A 1 109 ? -13.086 -26.719 -36.781 1 92.75 109 ASP A CA 1
ATOM 839 C C . ASP A 1 109 ? -13.953 -25.844 -37.688 1 92.75 109 ASP A C 1
ATOM 841 O O . ASP A 1 109 ? -14.109 -26.141 -38.875 1 92.75 109 ASP A O 1
ATOM 845 N N . SER A 1 110 ? -14.461 -24.75 -37.25 1 91.69 110 SER A N 1
ATOM 846 C CA . SER A 1 110 ? -15.469 -24 -37.969 1 91.69 110 SER A CA 1
ATOM 847 C C . SER A 1 110 ? -14.961 -22.594 -38.312 1 91.69 110 SER A C 1
ATOM 849 O O . SER A 1 110 ? -15.508 -21.938 -39.219 1 91.69 110 SER A O 1
ATOM 851 N N . ILE A 1 111 ? -14.039 -22.156 -37.562 1 93.75 111 ILE A N 1
ATOM 852 C CA . ILE A 1 111 ? -13.648 -20.75 -37.688 1 93.75 111 ILE A CA 1
ATOM 853 C C . ILE A 1 111 ? -12.172 -20.672 -38.062 1 93.75 111 ILE A C 1
ATOM 855 O O . ILE A 1 111 ? -11.336 -21.406 -37.531 1 93.75 111 ILE A O 1
ATOM 859 N N . LYS A 1 112 ? -11.898 -19.766 -39.094 1 96.25 112 LYS A N 1
ATOM 860 C CA . LYS A 1 112 ? -10.516 -19.469 -39.469 1 96.25 112 LYS A CA 1
ATOM 861 C C . LYS A 1 112 ? -10.148 -18.031 -39.062 1 96.25 112 LYS A C 1
ATOM 863 O O . LYS A 1 112 ? -10.984 -17.125 -39.156 1 96.25 112 LYS A O 1
ATOM 868 N N . THR A 1 113 ? -8.922 -17.891 -38.625 1 97.31 113 THR A N 1
ATOM 869 C CA . THR A 1 113 ? -8.414 -16.562 -38.281 1 97.31 113 THR A CA 1
ATOM 870 C C . THR A 1 113 ? -6.996 -16.375 -38.812 1 97.31 113 THR A C 1
ATOM 872 O O . THR A 1 113 ? -6.363 -17.328 -39.281 1 97.31 113 THR A O 1
ATOM 875 N N . CYS A 1 114 ? -6.566 -15.102 -38.844 1 97.12 114 CYS A N 1
ATOM 876 C CA . CYS A 1 114 ? -5.215 -14.805 -39.281 1 97.12 114 CYS A CA 1
ATOM 877 C C . CYS A 1 114 ? -4.18 -15.312 -38.312 1 97.12 114 CYS A C 1
ATOM 879 O O . CYS A 1 114 ? -4.359 -15.18 -37.094 1 97.12 114 CYS A O 1
ATOM 881 N N . GLU A 1 115 ? -3.195 -16 -38.844 1 97.56 115 GLU A N 1
ATOM 882 C CA . GLU A 1 115 ? -2.086 -16.453 -38.031 1 97.56 115 GLU A CA 1
ATOM 883 C C . GLU A 1 115 ? -1.261 -15.281 -37.5 1 97.56 115 GLU A C 1
ATOM 885 O O . GLU A 1 115 ? -0.997 -14.328 -38.25 1 97.56 115 GLU A O 1
ATOM 890 N N . VAL A 1 116 ? -0.85 -15.383 -36.25 1 98 116 VAL A N 1
ATOM 891 C CA . VAL A 1 116 ? -0.004 -14.344 -35.688 1 98 116 VAL A CA 1
ATOM 892 C C . VAL A 1 116 ? 1.214 -14.977 -35 1 98 116 VAL A C 1
ATOM 894 O O . VAL A 1 116 ? 1.172 -16.141 -34.594 1 98 116 VAL A O 1
ATOM 897 N N . PHE A 1 117 ? 2.328 -14.234 -34.969 1 98.38 117 PHE A N 1
ATOM 898 C CA . PHE A 1 117 ? 3.443 -14.531 -34.062 1 98.38 117 PHE A CA 1
ATOM 899 C C . PHE A 1 117 ? 3.238 -13.867 -32.719 1 98.38 117 PHE A C 1
ATOM 901 O O . PHE A 1 117 ? 3.129 -12.641 -32.625 1 98.38 117 PHE A O 1
ATOM 908 N N . ALA A 1 118 ? 3.123 -14.664 -31.688 1 98.5 118 ALA A N 1
ATOM 909 C CA . ALA A 1 118 ? 2.721 -14.164 -30.375 1 98.5 118 ALA A CA 1
ATOM 910 C C . ALA A 1 118 ? 3.102 -15.141 -29.266 1 98.5 118 ALA A C 1
ATOM 912 O O . ALA A 1 118 ? 3.781 -16.141 -29.516 1 98.5 118 ALA A O 1
ATOM 913 N N . TRP A 1 119 ? 2.906 -14.703 -27.984 1 98.19 119 TRP A N 1
ATOM 914 C CA . TRP A 1 119 ? 2.768 -15.711 -26.938 1 98.19 119 TRP A CA 1
ATOM 915 C C . TRP A 1 119 ? 1.57 -16.609 -27.203 1 98.19 119 TRP A C 1
ATOM 917 O O . TRP A 1 119 ? 0.423 -16.172 -27.172 1 98.19 119 TRP A O 1
ATOM 927 N N . CYS A 1 120 ? 1.843 -17.875 -27.562 1 98.19 120 CYS A N 1
ATOM 928 C CA . CYS A 1 120 ? 0.814 -18.797 -28.031 1 98.19 120 CYS A CA 1
ATOM 929 C C . CYS A 1 120 ? 0.573 -19.891 -27 1 98.19 120 CYS A C 1
ATOM 931 O O . CYS A 1 120 ? 1.521 -20.438 -26.438 1 98.19 120 CYS A O 1
ATOM 933 N N . PRO A 1 121 ? -0.667 -20.312 -26.812 1 97.69 121 PRO A N 1
ATOM 934 C CA . PRO A 1 121 ? -1.865 -19.797 -27.469 1 97.69 121 PRO A CA 1
ATOM 935 C C . PRO A 1 121 ? -2.264 -18.406 -26.969 1 97.69 121 PRO A C 1
ATOM 937 O O . PRO A 1 121 ? -1.853 -18.016 -25.875 1 97.69 121 PRO A O 1
ATOM 940 N N . VAL A 1 122 ? -2.986 -17.656 -27.766 1 97.69 122 VAL A N 1
ATOM 941 C CA . VAL A 1 122 ? -3.438 -16.328 -27.344 1 97.69 122 VAL A CA 1
ATOM 942 C C . VAL A 1 122 ? -4.551 -16.469 -26.312 1 97.69 122 VAL A C 1
ATOM 944 O O . VAL A 1 122 ? -5.223 -17.5 -26.234 1 97.69 122 VAL A O 1
ATOM 947 N N . GLU A 1 123 ? -4.652 -15.43 -25.5 1 96.94 123 GLU A N 1
ATOM 948 C CA . GLU A 1 123 ? -5.656 -15.43 -24.438 1 96.94 123 GLU A CA 1
ATOM 949 C C . GLU A 1 123 ? -7.066 -15.383 -25.016 1 96.94 123 GLU A C 1
ATOM 951 O O . GLU A 1 123 ? -7.332 -14.641 -25.953 1 96.94 123 GLU A O 1
ATOM 956 N N . ASP A 1 124 ? -7.914 -16.219 -24.531 1 94.62 124 ASP A N 1
ATOM 957 C CA . ASP A 1 124 ? -9.352 -16.125 -24.781 1 94.62 124 ASP A CA 1
ATOM 958 C C . ASP A 1 124 ? -10.078 -15.602 -23.547 1 94.62 124 ASP A C 1
ATOM 960 O O . ASP A 1 124 ? -10.359 -16.359 -22.609 1 94.62 124 ASP A O 1
ATOM 964 N N . ASP A 1 125 ? -10.461 -14.344 -23.578 1 92.62 125 ASP A N 1
ATOM 965 C CA . ASP A 1 125 ? -11.055 -13.734 -22.391 1 92.62 125 ASP A CA 1
ATOM 966 C C . ASP A 1 125 ? -12.523 -13.406 -22.625 1 92.62 125 ASP A C 1
ATOM 968 O O . ASP A 1 125 ? -13.07 -12.508 -21.969 1 92.62 125 ASP A O 1
ATOM 972 N N . TYR A 1 126 ? -13.172 -14.062 -23.516 1 90.75 126 TYR A N 1
ATOM 973 C CA . TYR A 1 126 ? -14.57 -13.805 -23.812 1 90.75 126 TYR A CA 1
ATOM 974 C C . TYR A 1 126 ? -15.469 -14.25 -22.672 1 90.75 126 TYR A C 1
ATOM 976 O O . TYR A 1 126 ? -16.531 -13.672 -22.453 1 90.75 126 TYR A O 1
ATOM 984 N N . HIS A 1 127 ? -14.984 -15.219 -22 1 91.19 127 HIS A N 1
ATOM 985 C CA . HIS A 1 127 ? -15.82 -15.734 -20.922 1 91.19 127 HIS A CA 1
ATOM 986 C C . HIS A 1 127 ? -15.164 -15.531 -19.562 1 91.19 127 HIS A C 1
ATOM 988 O O . HIS A 1 127 ? -14.133 -16.141 -19.266 1 91.19 127 HIS A O 1
ATOM 994 N N . VAL A 1 128 ? -15.781 -14.734 -18.812 1 92.25 128 VAL A N 1
ATOM 995 C CA . VAL A 1 128 ? -15.359 -14.539 -17.422 1 92.25 128 VAL A CA 1
ATOM 996 C C . VAL A 1 128 ? -16.109 -15.508 -16.516 1 92.25 128 VAL A C 1
ATOM 998 O O . VAL A 1 128 ? -17.344 -15.57 -16.531 1 92.25 128 VAL A O 1
ATOM 1001 N N . PRO A 1 129 ? -15.359 -16.25 -15.773 1 93.56 129 PRO A N 1
ATOM 1002 C CA . PRO A 1 129 ? -16.031 -17.219 -14.906 1 93.56 129 PRO A CA 1
ATOM 1003 C C . PRO A 1 129 ? -17.094 -16.594 -14.016 1 93.56 129 PRO A C 1
ATOM 1005 O O . PRO A 1 129 ? -16.859 -15.531 -13.422 1 93.56 129 PRO A O 1
ATOM 1008 N N . LYS A 1 130 ? -18.25 -17.188 -13.977 1 93.5 130 LYS A N 1
ATOM 1009 C CA . LYS A 1 130 ? -19.391 -16.844 -13.133 1 93.5 130 LYS A CA 1
ATOM 1010 C C . LYS A 1 130 ? -20.062 -18.094 -12.578 1 93.5 130 LYS A C 1
ATOM 1012 O O . LYS A 1 130 ? -20.547 -18.938 -13.336 1 93.5 130 LYS A O 1
ATOM 1017 N N . PRO A 1 131 ? -20.047 -18.25 -11.25 1 94.12 131 PRO A N 1
ATOM 1018 C CA . PRO A 1 131 ? -19.547 -17.359 -10.203 1 94.12 131 PRO A CA 1
ATOM 1019 C C . PRO A 1 131 ? -18.031 -17.234 -10.219 1 94.12 131 PRO A C 1
ATOM 1021 O O . PRO A 1 131 ? -17.344 -17.953 -10.953 1 94.12 131 PRO A O 1
ATOM 1024 N N . ALA A 1 132 ? -17.594 -16.219 -9.453 1 95.81 132 ALA A N 1
ATOM 1025 C CA . ALA A 1 132 ? -16.156 -15.953 -9.414 1 95.81 132 ALA A CA 1
ATOM 1026 C C . ALA A 1 132 ? -15.391 -17.188 -8.938 1 95.81 132 ALA A C 1
ATOM 1028 O O . ALA A 1 132 ? -15.867 -17.938 -8.086 1 95.81 132 ALA A O 1
ATOM 1029 N N . PHE A 1 133 ? -14.211 -17.297 -9.469 1 94.06 133 PHE A N 1
ATOM 1030 C CA . PHE A 1 133 ? -13.359 -18.453 -9.219 1 94.06 133 PHE A CA 1
ATOM 1031 C C . PHE A 1 133 ? -13.031 -18.562 -7.734 1 94.06 133 PHE A C 1
ATOM 1033 O O . PHE A 1 133 ? -13.047 -19.672 -7.176 1 94.06 133 PHE A O 1
ATOM 1040 N N . LEU A 1 134 ? -12.711 -17.469 -7.07 1 95 134 LEU A N 1
ATOM 1041 C CA . LEU A 1 134 ? -12.391 -17.453 -5.645 1 95 134 LEU A CA 1
ATOM 1042 C C . LEU A 1 134 ? -13.555 -16.922 -4.824 1 95 134 LEU A C 1
ATOM 1044 O O . LEU A 1 134 ? -13.438 -15.898 -4.156 1 95 134 LEU A O 1
ATOM 1048 N N . GLN A 1 135 ? -14.555 -17.641 -4.762 1 91.31 135 GLN A N 1
ATOM 1049 C CA . GLN A 1 135 ? -15.766 -17.266 -4.035 1 91.31 135 GLN A CA 1
ATOM 1050 C C . GLN A 1 135 ? -15.484 -17.109 -2.545 1 91.31 135 GLN A C 1
ATOM 1052 O O . GLN A 1 135 ? -16.078 -16.266 -1.882 1 91.31 135 GLN A O 1
ATOM 1057 N N . GLY A 1 136 ? -14.586 -17.891 -2.055 1 94.06 136 GLY A N 1
ATOM 1058 C CA . GLY A 1 136 ? -14.266 -17.891 -0.636 1 94.06 136 GLY A CA 1
ATOM 1059 C C . GLY A 1 136 ? -13.57 -16.625 -0.183 1 94.06 136 GLY A C 1
ATOM 1060 O O . GLY A 1 136 ? -13.422 -16.391 1.018 1 94.06 136 GLY A O 1
ATOM 1061 N N . ALA A 1 137 ? -13.203 -15.797 -1.153 1 96.81 137 ALA A N 1
ATOM 1062 C CA . ALA A 1 137 ? -12.5 -14.57 -0.824 1 96.81 137 ALA A CA 1
ATOM 1063 C C . ALA A 1 137 ? -13.344 -13.672 0.073 1 96.81 137 ALA A C 1
ATOM 1065 O O . ALA A 1 137 ? -12.812 -12.836 0.81 1 96.81 137 ALA A O 1
ATOM 1066 N N . GLU A 1 138 ? -14.656 -13.836 0.027 1 97.19 138 GLU A N 1
ATOM 1067 C CA . GLU A 1 138 ? -15.586 -13.062 0.838 1 97.19 138 GLU A CA 1
ATOM 1068 C C . GLU A 1 138 ? -15.281 -13.211 2.326 1 97.19 138 GLU A C 1
ATOM 1070 O O . GLU A 1 138 ? -15.57 -12.312 3.119 1 97.19 138 GLU A O 1
ATOM 1075 N N . ASN A 1 139 ? -14.641 -14.266 2.658 1 96.06 139 ASN A N 1
ATOM 1076 C CA . ASN A 1 139 ? -14.375 -14.57 4.062 1 96.06 139 ASN A CA 1
ATOM 1077 C C . ASN A 1 139 ? -12.969 -14.164 4.473 1 96.06 139 ASN A C 1
ATOM 1079 O O . ASN A 1 139 ? -12.594 -14.297 5.641 1 96.06 139 ASN A O 1
ATOM 1083 N N . PHE A 1 140 ? -12.219 -13.703 3.555 1 97.81 140 PHE A N 1
ATOM 1084 C CA . PHE A 1 140 ? -10.891 -13.219 3.904 1 97.81 140 PHE A CA 1
ATOM 1085 C C . PHE A 1 140 ? -10.977 -12.008 4.82 1 97.81 140 PHE A C 1
ATOM 1087 O O . PHE A 1 140 ? -12.031 -11.367 4.914 1 97.81 140 PHE A O 1
ATOM 1094 N N . THR A 1 141 ? -9.867 -11.727 5.5 1 97.94 141 THR A N 1
ATOM 1095 C CA . THR A 1 141 ? -9.836 -10.578 6.398 1 97.94 141 THR A CA 1
ATOM 1096 C C . THR A 1 141 ? -8.633 -9.688 6.09 1 97.94 141 THR A C 1
ATOM 1098 O O . THR A 1 141 ? -7.641 -10.148 5.531 1 97.94 141 THR A O 1
ATOM 1101 N N . ILE A 1 142 ? -8.805 -8.477 6.391 1 97.56 142 ILE A N 1
ATOM 1102 C CA . ILE A 1 142 ? -7.727 -7.504 6.266 1 97.56 142 ILE A CA 1
ATOM 1103 C C . ILE A 1 142 ? -7.477 -6.836 7.613 1 97.56 142 ILE A C 1
ATOM 1105 O O . ILE A 1 142 ? -8.406 -6.309 8.234 1 97.56 142 ILE A O 1
ATOM 1109 N N . LEU A 1 143 ? -6.32 -6.969 8.125 1 96.62 143 LEU A N 1
ATOM 1110 C CA . LEU A 1 143 ? -5.859 -6.152 9.242 1 96.62 143 LEU A CA 1
ATOM 1111 C C . LEU A 1 143 ? -5.336 -4.805 8.75 1 96.62 143 LEU A C 1
ATOM 1113 O O . LEU A 1 143 ? -4.449 -4.754 7.898 1 96.62 143 LEU A O 1
ATOM 1117 N N . VAL A 1 144 ? -5.875 -3.746 9.227 1 96.44 144 VAL A N 1
ATOM 1118 C CA . VAL A 1 144 ? -5.422 -2.402 8.875 1 96.44 144 VAL A CA 1
ATOM 1119 C C . VAL A 1 144 ? -4.723 -1.765 10.07 1 96.44 144 VAL A C 1
ATOM 1121 O O . VAL A 1 144 ? -5.328 -1.597 11.133 1 96.44 144 VAL A O 1
ATOM 1124 N N . LYS A 1 145 ? -3.508 -1.468 9.922 1 94.69 145 LYS A N 1
ATOM 1125 C CA . LYS A 1 145 ? -2.746 -0.699 10.906 1 94.69 145 LYS A CA 1
ATOM 1126 C C . LYS A 1 145 ? -2.559 0.744 10.445 1 94.69 145 LYS A C 1
ATOM 1128 O O . LYS A 1 145 ? -1.959 0.996 9.398 1 94.69 145 LYS A O 1
ATOM 1133 N N . ASN A 1 146 ? -3.055 1.628 11.195 1 95.25 146 ASN A N 1
ATOM 1134 C CA . ASN A 1 146 ? -3.023 3.043 10.844 1 95.25 146 ASN A CA 1
ATOM 1135 C C . ASN A 1 146 ? -2.449 3.895 11.969 1 95.25 146 ASN A C 1
ATOM 1137 O O . ASN A 1 146 ? -2.908 3.814 13.109 1 95.25 146 ASN A O 1
ATOM 1141 N N . ASN A 1 147 ? -1.413 4.594 11.688 1 92.88 147 ASN A N 1
ATOM 1142 C CA . ASN A 1 147 ? -0.829 5.586 12.578 1 92.88 147 ASN A CA 1
ATOM 1143 C C . ASN A 1 147 ? -1.01 7 12.039 1 92.88 147 ASN A C 1
ATOM 1145 O O . ASN A 1 147 ? -0.807 7.246 10.852 1 92.88 147 ASN A O 1
ATOM 1149 N N . ILE A 1 148 ? -1.377 7.898 12.93 1 93.56 148 ILE A N 1
ATOM 1150 C CA . ILE A 1 148 ? -1.562 9.273 12.477 1 93.56 148 ILE A CA 1
ATOM 1151 C C . ILE A 1 148 ? -0.712 10.219 13.328 1 93.56 148 ILE A C 1
ATOM 1153 O O . ILE A 1 148 ? -0.309 9.859 14.445 1 93.56 148 ILE A O 1
ATOM 1157 N N . TRP A 1 149 ? -0.426 11.312 12.758 1 91.69 149 TRP A N 1
ATOM 1158 C CA . TRP A 1 149 ? 0.338 12.375 13.398 1 91.69 149 TRP A CA 1
ATOM 1159 C C . TRP A 1 149 ? -0.19 13.75 12.992 1 91.69 149 TRP A C 1
ATOM 1161 O O . TRP A 1 149 ? -0.443 14 11.812 1 91.69 149 TRP A O 1
ATOM 1171 N N . TYR A 1 150 ? -0.493 14.531 13.977 1 92.75 150 TYR A N 1
ATOM 1172 C CA . TYR A 1 150 ? -0.78 15.945 13.75 1 92.75 150 TYR A CA 1
ATOM 1173 C C . TYR A 1 150 ? 0.435 16.812 14.078 1 92.75 150 TYR A C 1
ATOM 1175 O O . TYR A 1 150 ? 0.665 17.156 15.242 1 92.75 150 TYR A O 1
ATOM 1183 N N . PRO A 1 151 ? 1.155 17.188 13.047 1 88.56 151 PRO A N 1
ATOM 1184 C CA . PRO A 1 151 ? 2.459 17.828 13.242 1 88.56 151 PRO A CA 1
ATOM 1185 C C . PRO A 1 151 ? 2.373 19.094 14.094 1 88.56 151 PRO A C 1
ATOM 1187 O O . PRO A 1 151 ? 3.23 19.328 14.945 1 88.56 151 PRO A O 1
ATOM 1190 N N . LYS A 1 152 ? 1.452 19.938 13.898 1 87.19 152 LYS A N 1
ATOM 1191 C CA . LYS A 1 152 ? 1.347 21.219 14.602 1 87.19 152 LYS A CA 1
ATOM 1192 C C . LYS A 1 152 ? 1.223 21 16.109 1 87.19 152 LYS A C 1
ATOM 1194 O O . LYS A 1 152 ? 1.768 21.781 16.891 1 87.19 152 LYS A O 1
ATOM 1199 N N . PHE A 1 153 ? 0.544 19.969 16.484 1 92.88 153 PHE A N 1
ATOM 1200 C CA . PHE A 1 153 ? 0.256 19.75 17.891 1 92.88 153 PHE A CA 1
ATOM 1201 C C . PHE A 1 153 ? 1.14 18.641 18.453 1 92.88 153 PHE A C 1
ATOM 1203 O O . PHE A 1 153 ? 1.071 18.328 19.641 1 92.88 153 PHE A O 1
ATOM 1210 N N . ASN A 1 154 ? 1.893 18.047 17.656 1 89.81 154 ASN A N 1
ATOM 1211 C CA . ASN A 1 154 ? 2.715 16.906 18.047 1 89.81 154 ASN A CA 1
ATOM 1212 C C . ASN A 1 154 ? 1.889 15.836 18.734 1 89.81 154 ASN A C 1
ATOM 1214 O O . ASN A 1 154 ? 2.229 15.398 19.844 1 89.81 154 ASN A O 1
ATOM 1218 N N . PHE A 1 155 ? 0.823 15.531 18.141 1 93.12 155 PHE A N 1
ATOM 1219 C CA . PHE A 1 155 ? -0.134 14.547 18.641 1 93.12 155 PHE A CA 1
ATOM 1220 C C . PHE A 1 155 ? -0.153 13.305 17.766 1 93.12 155 PHE A C 1
ATOM 1222 O O . PHE A 1 155 ? -0.293 13.406 16.547 1 93.12 155 PHE A O 1
ATOM 1229 N N . THR A 1 156 ? 0.049 12.117 18.359 1 91.19 156 THR A N 1
ATOM 1230 C CA . THR A 1 156 ? 0.074 10.867 17.609 1 91.19 156 THR A CA 1
ATOM 1231 C C . THR A 1 156 ? -0.974 9.891 18.141 1 91.19 156 THR A C 1
ATOM 1233 O O . THR A 1 156 ? -1.292 9.906 19.328 1 91.19 156 THR A O 1
ATOM 1236 N N . LYS A 1 157 ? -1.532 9.141 17.266 1 92.06 157 LYS A N 1
ATOM 1237 C CA . LYS A 1 157 ? -2.484 8.086 17.609 1 92.06 157 LYS A CA 1
ATOM 1238 C C . LYS A 1 157 ? -2.377 6.906 16.656 1 92.06 157 LYS A C 1
ATOM 1240 O O . LYS A 1 157 ? -1.84 7.043 15.547 1 92.06 157 LYS A O 1
ATOM 1245 N N . ARG A 1 158 ? -2.795 5.789 17.141 1 92.69 158 ARG A N 1
ATOM 1246 C CA . ARG A 1 158 ? -2.926 4.602 16.297 1 92.69 158 ARG A CA 1
ATOM 1247 C C . ARG A 1 158 ? -4.32 3.998 16.422 1 92.69 158 ARG A C 1
ATOM 1249 O O . ARG A 1 158 ? -5 4.184 17.438 1 92.69 158 ARG A O 1
ATOM 1256 N N . ASN A 1 159 ? -4.695 3.301 15.375 1 94.31 159 ASN A N 1
ATOM 1257 C CA . ASN A 1 159 ? -6.051 2.76 15.391 1 94.31 159 ASN A CA 1
ATOM 1258 C C . ASN A 1 159 ? -6.152 1.526 16.281 1 94.31 159 ASN A C 1
ATOM 1260 O O . ASN A 1 159 ? -7.254 1.118 16.656 1 94.31 159 ASN A O 1
ATOM 1264 N N . ILE A 1 160 ? -5.031 0.879 16.484 1 92.62 160 ILE A N 1
ATOM 1265 C CA . ILE A 1 160 ? -4.996 -0.151 17.516 1 92.62 160 ILE A CA 1
ATOM 1266 C C . ILE A 1 160 ? -4.816 0.498 18.891 1 92.62 160 ILE A C 1
ATOM 1268 O O . ILE A 1 160 ? -3.689 0.658 19.359 1 92.62 160 ILE A O 1
ATOM 1272 N N . LEU A 1 161 ? -5.898 0.731 19.5 1 90.81 161 LEU A N 1
ATOM 1273 C CA . LEU A 1 161 ? -5.934 1.531 20.719 1 90.81 161 LEU A CA 1
ATOM 1274 C C . LEU A 1 161 ? -5.168 0.844 21.844 1 90.81 161 LEU A C 1
ATOM 1276 O O . LEU A 1 161 ? -5.008 -0.378 21.844 1 90.81 161 LEU A O 1
ATOM 1280 N N . PRO A 1 162 ? -4.758 1.635 22.828 1 85.69 162 PRO A N 1
ATOM 1281 C CA . PRO A 1 162 ? -3.969 1.087 23.938 1 85.69 162 PRO A CA 1
ATOM 1282 C C . PRO A 1 162 ? -4.727 0.028 24.734 1 85.69 162 PRO A C 1
ATOM 1284 O O . PRO A 1 162 ? -4.109 -0.813 25.391 1 85.69 162 PRO A O 1
ATOM 1287 N N . THR A 1 163 ? -5.957 0.012 24.641 1 86 163 THR A N 1
ATOM 1288 C CA . THR A 1 163 ? -6.773 -0.921 25.406 1 86 163 THR A CA 1
ATOM 1289 C C . THR A 1 163 ? -6.852 -2.275 24.719 1 86 163 THR A C 1
ATOM 1291 O O . THR A 1 163 ? -7.293 -3.262 25.312 1 86 163 THR A O 1
ATOM 1294 N N . ILE A 1 164 ? -6.418 -2.307 23.531 1 87.62 164 ILE A N 1
ATOM 1295 C CA . ILE A 1 164 ? -6.496 -3.541 22.75 1 87.62 164 ILE A CA 1
ATOM 1296 C C . ILE A 1 164 ? -5.32 -4.449 23.109 1 87.62 164 ILE A C 1
ATOM 1298 O O . ILE A 1 164 ? -4.164 -4.031 23.031 1 87.62 164 ILE A O 1
ATOM 1302 N N . ASN A 1 165 ? -5.578 -5.66 23.453 1 87.75 165 ASN A N 1
ATOM 1303 C CA . ASN A 1 165 ? -4.531 -6.633 23.734 1 87.75 165 ASN A CA 1
ATOM 1304 C C . ASN A 1 165 ? -4.438 -7.695 22.656 1 87.75 165 ASN A C 1
ATOM 1306 O O . ASN A 1 165 ? -5.254 -7.723 21.734 1 87.75 165 ASN A O 1
ATOM 1310 N N . SER A 1 166 ? -3.5 -8.57 22.797 1 86.62 166 SER A N 1
ATOM 1311 C CA . SER A 1 166 ? -3.193 -9.547 21.766 1 86.62 166 SER A CA 1
ATOM 1312 C C . SER A 1 166 ? -4.312 -10.57 21.609 1 86.62 166 SER A C 1
ATOM 1314 O O . SER A 1 166 ? -4.633 -11 20.5 1 86.62 166 SER A O 1
ATOM 1316 N N . THR A 1 167 ? -4.852 -10.953 22.734 1 87.25 167 THR A N 1
ATOM 1317 C CA . THR A 1 167 ? -5.926 -11.938 22.703 1 87.25 167 THR A CA 1
ATOM 1318 C C . THR A 1 167 ? -7.145 -11.391 21.969 1 87.25 167 THR A C 1
ATOM 1320 O O . THR A 1 167 ? -7.723 -12.07 21.109 1 87.25 167 THR A O 1
ATOM 1323 N N . TYR A 1 168 ? -7.52 -10.164 22.312 1 91.19 168 TYR A N 1
ATOM 1324 C CA . TYR A 1 168 ? -8.633 -9.531 21.625 1 91.19 168 TYR A CA 1
ATOM 1325 C C . TYR A 1 168 ? -8.352 -9.383 20.141 1 91.19 168 TYR A C 1
ATOM 1327 O O . TYR A 1 168 ? -9.195 -9.695 19.297 1 91.19 168 TYR A O 1
ATOM 1335 N N . LEU A 1 169 ? -7.199 -8.961 19.797 1 90.06 169 LEU A N 1
ATOM 1336 C CA . LEU A 1 169 ? -6.836 -8.711 18.406 1 90.06 169 LEU A CA 1
ATOM 1337 C C . LEU A 1 169 ? -6.887 -10 17.594 1 90.06 169 LEU A C 1
ATOM 1339 O O . LEU A 1 169 ? -7.285 -9.992 16.438 1 90.06 169 LEU A O 1
ATOM 1343 N N . LYS A 1 170 ? -6.551 -11.047 18.172 1 87.06 170 LYS A N 1
ATOM 1344 C CA . LYS A 1 170 ? -6.504 -12.336 17.484 1 87.06 170 LYS A CA 1
ATOM 1345 C C . LYS A 1 170 ? -7.906 -12.828 17.141 1 87.06 170 LYS A C 1
ATOM 1347 O O . LYS A 1 170 ? -8.086 -13.578 16.188 1 87.06 170 LYS A O 1
ATOM 1352 N N . ASN A 1 171 ? -8.883 -12.281 17.859 1 90.19 171 ASN A N 1
ATOM 1353 C CA . ASN A 1 171 ? -10.188 -12.922 17.734 1 90.19 171 ASN A CA 1
ATOM 1354 C C . ASN A 1 171 ? -11.25 -11.93 17.266 1 90.19 171 ASN A C 1
ATOM 1356 O O . ASN A 1 171 ? -12.336 -12.328 16.844 1 90.19 171 ASN A O 1
ATOM 1360 N N . CYS A 1 172 ? -10.945 -10.727 17.219 1 94.81 172 CYS A N 1
ATOM 1361 C CA . CYS A 1 172 ? -11.992 -9.75 16.938 1 94.81 172 CYS A CA 1
ATOM 1362 C C . CYS A 1 172 ? -12.195 -9.586 15.438 1 94.81 172 CYS A C 1
ATOM 1364 O O . CYS A 1 172 ? -11.297 -9.883 14.648 1 94.81 172 CYS A O 1
ATOM 1366 N N . ILE A 1 173 ? -13.375 -9.25 15.016 1 96.5 173 ILE A N 1
ATOM 1367 C CA . ILE A 1 173 ? -13.773 -8.805 13.68 1 96.5 173 ILE A CA 1
ATOM 1368 C C . ILE A 1 173 ? -14.594 -7.52 13.789 1 96.5 173 ILE A C 1
ATOM 1370 O O . ILE A 1 173 ? -15.516 -7.434 14.609 1 96.5 173 ILE A O 1
ATOM 1374 N N . TYR A 1 174 ? -14.281 -6.629 13.031 1 98 174 TYR A N 1
ATOM 1375 C CA . TYR A 1 174 ? -14.945 -5.332 13.094 1 98 174 TYR A CA 1
ATOM 1376 C C . TYR A 1 174 ? -16.453 -5.488 12.938 1 98 174 TYR A C 1
ATOM 1378 O O . TYR A 1 174 ? -16.922 -6.219 12.062 1 98 174 TYR A O 1
ATOM 1386 N N . ASP A 1 175 ? -17.062 -4.82 13.695 1 96.75 175 ASP A N 1
ATOM 1387 C CA . ASP A 1 175 ? -18.5 -4.586 13.672 1 96.75 175 ASP A CA 1
ATOM 1388 C C . ASP A 1 175 ? -18.844 -3.213 14.242 1 96.75 175 ASP A C 1
ATOM 1390 O O . ASP A 1 175 ? -18.406 -2.863 15.336 1 96.75 175 ASP A O 1
ATOM 1394 N N . SER A 1 176 ? -19.578 -2.492 13.523 1 94.88 176 SER A N 1
ATOM 1395 C CA . SER A 1 176 ? -19.812 -1.098 13.891 1 94.88 176 SER A CA 1
ATOM 1396 C C . SER A 1 176 ? -20.484 -0.989 15.25 1 94.88 176 SER A C 1
ATOM 1398 O O . SER A 1 176 ? -20.344 0.017 15.945 1 94.88 176 SER A O 1
ATOM 1400 N N . LYS A 1 177 ? -21.188 -2.012 15.742 1 95.25 177 LYS A N 1
ATOM 1401 C CA . LYS A 1 177 ? -21.938 -1.97 17 1 95.25 177 LYS A CA 1
ATOM 1402 C C . LYS A 1 177 ? -21.188 -2.717 18.109 1 95.25 177 LYS A C 1
ATOM 1404 O O . LYS A 1 177 ? -20.984 -2.18 19.203 1 95.25 177 LYS A O 1
ATOM 1409 N N . THR A 1 178 ? -20.625 -3.887 17.766 1 95.81 178 THR A N 1
ATOM 1410 C CA . THR A 1 178 ? -20.094 -4.766 18.797 1 95.81 178 THR A CA 1
ATOM 1411 C C . THR A 1 178 ? -18.594 -4.566 18.969 1 95.81 178 THR A C 1
ATOM 1413 O O . THR A 1 178 ? -18.062 -4.637 20.078 1 95.81 178 THR A O 1
ATOM 1416 N N . ASP A 1 179 ? -17.938 -4.332 17.922 1 96.56 179 ASP A N 1
ATOM 1417 C CA . ASP A 1 179 ? -16.484 -4.168 17.938 1 96.56 179 ASP A CA 1
ATOM 1418 C C . ASP A 1 179 ? -16.062 -3.01 17.047 1 96.56 179 ASP A C 1
ATOM 1420 O O . ASP A 1 179 ? -15.297 -3.205 16.094 1 96.56 179 ASP A O 1
ATOM 1424 N N . PRO A 1 180 ? -16.422 -1.809 17.422 1 95.94 180 PRO A N 1
ATOM 1425 C CA . PRO A 1 180 ? -16.188 -0.669 16.531 1 95.94 180 PRO A CA 1
ATOM 1426 C C . PRO A 1 180 ? -14.719 -0.281 16.422 1 95.94 180 PR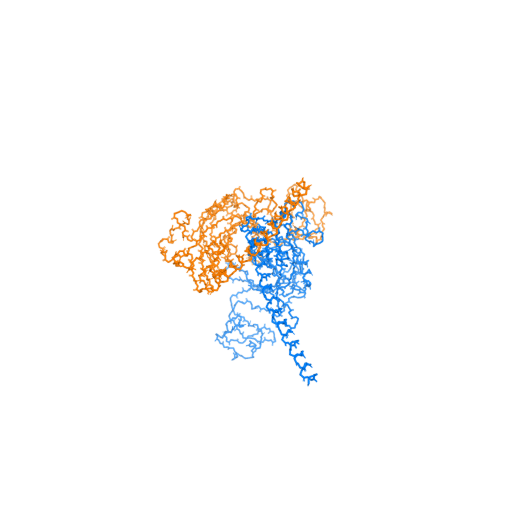O A C 1
ATOM 1428 O O . PRO A 1 180 ? -14.328 0.474 15.531 1 95.94 180 PRO A O 1
ATOM 1431 N N . PHE A 1 181 ? -13.844 -0.809 17.328 1 95.5 181 PHE A N 1
ATOM 1432 C CA . PHE A 1 181 ? -12.445 -0.394 17.312 1 95.5 181 PHE A CA 1
ATOM 1433 C C . PHE A 1 181 ? -11.547 -1.537 16.859 1 95.5 181 PHE A C 1
ATOM 1435 O O . PHE A 1 181 ? -10.32 -1.426 16.906 1 95.5 181 PHE A O 1
ATOM 1442 N N . CYS A 1 182 ? -12.141 -2.633 16.484 1 96.62 182 CYS A N 1
ATOM 1443 C CA . CYS A 1 182 ? -11.336 -3.717 15.938 1 96.62 182 CYS A CA 1
ATOM 1444 C C . CYS A 1 182 ? -10.742 -3.326 14.586 1 96.62 182 CYS A C 1
ATOM 1446 O O . CYS A 1 182 ? -11.461 -2.848 13.703 1 96.62 182 CYS A O 1
ATOM 1448 N N . PRO A 1 183 ? -9.453 -3.498 14.375 1 96.69 183 PRO A N 1
ATOM 1449 C CA . PRO A 1 183 ? -8.805 -3.119 13.125 1 96.69 183 PRO A CA 1
ATOM 1450 C C . PRO A 1 183 ? -8.836 -4.234 12.078 1 96.69 183 PRO A C 1
ATOM 1452 O O . PRO A 1 183 ? -8.188 -4.129 11.039 1 96.69 183 PRO A O 1
ATOM 1455 N N . ILE A 1 184 ? -9.523 -5.363 12.266 1 97.56 184 ILE A N 1
ATOM 1456 C CA . ILE A 1 184 ? -9.602 -6.496 11.352 1 97.56 184 ILE A CA 1
ATOM 1457 C C . ILE A 1 184 ? -10.977 -6.531 10.695 1 97.56 184 ILE A C 1
ATOM 1459 O O . ILE A 1 184 ? -12.008 -6.578 11.375 1 97.56 184 ILE A O 1
ATOM 1463 N N . PHE A 1 185 ? -10.992 -6.562 9.414 1 98.5 185 PHE A N 1
ATOM 1464 C CA . PHE A 1 185 ? -12.227 -6.453 8.656 1 98.5 185 PHE A CA 1
ATOM 1465 C C . PHE A 1 185 ? -12.414 -7.668 7.75 1 98.5 185 PHE A C 1
ATOM 1467 O O . PHE A 1 185 ? -11.484 -8.078 7.051 1 98.5 185 PHE A O 1
ATOM 1474 N N . ARG A 1 186 ? -13.562 -8.211 7.777 1 97.88 186 ARG A N 1
ATOM 1475 C CA . ARG A 1 186 ? -13.922 -9.227 6.797 1 97.88 186 ARG A CA 1
ATOM 1476 C C . ARG A 1 186 ? -14.305 -8.594 5.465 1 97.88 186 ARG A C 1
ATOM 1478 O O . ARG A 1 186 ? -15.07 -7.621 5.43 1 97.88 186 ARG A O 1
ATOM 1485 N N . LEU A 1 187 ? -13.844 -9.141 4.371 1 98.25 187 LEU A N 1
ATOM 1486 C CA . LEU A 1 187 ? -14.047 -8.508 3.072 1 98.25 187 LEU A CA 1
ATOM 1487 C C . LEU A 1 187 ? -15.531 -8.43 2.73 1 98.25 187 LEU A C 1
ATOM 1489 O O . LEU A 1 187 ? -16 -7.387 2.273 1 98.25 187 LEU A O 1
ATOM 1493 N N . GLY A 1 188 ? -16.219 -9.469 2.977 1 97.88 188 GLY A N 1
ATOM 1494 C CA . GLY A 1 188 ? -17.656 -9.469 2.709 1 97.88 188 GLY A CA 1
ATOM 1495 C C . GLY A 1 188 ? -18.391 -8.375 3.455 1 97.88 188 GLY A C 1
ATOM 1496 O O . GLY A 1 188 ? -19.281 -7.734 2.898 1 97.88 188 GLY A O 1
ATOM 1497 N N . LYS A 1 189 ? -18.016 -8.172 4.676 1 96.88 189 LYS A N 1
ATOM 1498 C CA . LYS A 1 189 ? -18.672 -7.176 5.508 1 96.88 189 LYS A CA 1
ATOM 1499 C C . LYS A 1 189 ? -18.375 -5.762 5.016 1 96.88 189 LYS A C 1
ATOM 1501 O O . LYS A 1 189 ? -19.234 -4.887 5.07 1 96.88 189 LYS A O 1
ATOM 1506 N N . ILE A 1 190 ? -17.172 -5.543 4.586 1 97.44 190 ILE A N 1
ATOM 1507 C CA . ILE A 1 190 ? -16.812 -4.242 4.027 1 97.44 190 ILE A CA 1
ATOM 1508 C C . ILE A 1 190 ? -17.719 -3.916 2.848 1 97.44 190 ILE A C 1
ATOM 1510 O O . ILE A 1 190 ? -18.312 -2.832 2.789 1 97.44 190 ILE A O 1
ATOM 1514 N N . VAL A 1 191 ? -17.859 -4.848 1.956 1 97.38 191 VAL A N 1
ATOM 1515 C CA . VAL A 1 191 ? -18.609 -4.652 0.722 1 97.38 191 VAL A CA 1
ATOM 1516 C C . VAL A 1 191 ? -20.094 -4.488 1.044 1 97.38 191 VAL A C 1
ATOM 1518 O O . VAL A 1 191 ? -20.766 -3.609 0.49 1 97.38 191 VAL A O 1
ATOM 1521 N N . GLU A 1 192 ? -20.547 -5.242 1.985 1 97.31 192 GLU A N 1
ATOM 1522 C CA . GLU A 1 192 ? -21.953 -5.168 2.398 1 97.31 192 GLU A CA 1
ATOM 1523 C C . GLU A 1 192 ? -22.266 -3.828 3.057 1 97.31 192 GLU A C 1
ATOM 1525 O O . GLU A 1 192 ? -23.312 -3.242 2.814 1 97.31 192 GLU A O 1
ATOM 1530 N N . ALA A 1 193 ? -21.375 -3.393 3.871 1 96.88 193 ALA A N 1
ATOM 1531 C CA . ALA A 1 193 ? -21.562 -2.123 4.57 1 96.88 193 ALA A CA 1
ATOM 1532 C C . ALA A 1 193 ? -21.641 -0.963 3.584 1 96.88 193 ALA A C 1
ATOM 1534 O O . ALA A 1 193 ? -22.219 0.086 3.898 1 96.88 193 ALA A O 1
ATOM 1535 N N . ALA A 1 194 ? -21.141 -1.119 2.42 1 95.81 194 ALA A N 1
ATOM 1536 C CA . ALA A 1 194 ? -21.203 -0.104 1.372 1 95.81 194 ALA A CA 1
ATOM 1537 C C . ALA A 1 194 ? -22.453 -0.292 0.512 1 95.81 194 ALA A C 1
ATOM 1539 O O . ALA A 1 194 ? -22.625 0.383 -0.507 1 95.81 194 ALA A O 1
ATOM 1540 N N . GLY A 1 195 ? -23.281 -1.245 0.834 1 94.88 195 GLY A N 1
ATOM 1541 C CA . GLY A 1 195 ? -24.5 -1.495 0.1 1 94.88 195 GLY A CA 1
ATOM 1542 C C . GLY A 1 195 ? -24.297 -2.291 -1.174 1 94.88 195 GLY A C 1
ATOM 1543 O O . GLY A 1 195 ? -25.094 -2.201 -2.111 1 94.88 195 GLY A O 1
ATOM 1544 N N . GLN A 1 196 ? -23.203 -3.014 -1.232 1 94.38 196 GLN A N 1
ATOM 1545 C CA . GLN A 1 196 ? -22.875 -3.801 -2.418 1 94.38 196 GLN A CA 1
ATOM 1546 C C . GLN A 1 196 ? -23 -5.297 -2.133 1 94.38 196 GLN A C 1
ATOM 1548 O O . GLN A 1 196 ? -23.188 -5.699 -0.986 1 94.38 196 GLN A O 1
ATOM 1553 N N . ASN A 1 197 ? -23 -6.059 -3.182 1 95.62 197 ASN A N 1
ATOM 1554 C CA . ASN A 1 197 ? -22.969 -7.516 -3.105 1 95.62 197 ASN A CA 1
ATOM 1555 C C . ASN A 1 197 ? -21.594 -8.07 -3.475 1 95.62 197 ASN A C 1
ATOM 1557 O O . ASN A 1 197 ? -21.141 -7.922 -4.613 1 95.62 197 ASN A O 1
ATOM 1561 N N . PHE A 1 198 ? -21.047 -8.789 -2.559 1 97.19 198 PHE A N 1
ATOM 1562 C CA . PHE A 1 198 ? -19.672 -9.242 -2.752 1 97.19 198 PHE A CA 1
ATOM 1563 C C . PHE A 1 198 ? -19.578 -10.219 -3.92 1 97.19 198 PHE A C 1
ATOM 1565 O O . PHE A 1 198 ? -18.672 -10.125 -4.742 1 97.19 198 PHE A O 1
ATOM 1572 N N . GLN A 1 199 ? -20.438 -11.172 -3.961 1 97.38 199 GLN A N 1
ATOM 1573 C CA . GLN A 1 199 ? -20.375 -12.211 -4.98 1 97.38 199 GLN A CA 1
ATOM 1574 C C . GLN A 1 199 ? -20.562 -11.625 -6.379 1 97.38 199 GLN A C 1
ATOM 1576 O O . GLN A 1 199 ? -19.938 -12.086 -7.336 1 97.38 199 GLN A O 1
ATOM 1581 N N . GLU A 1 200 ? -21.344 -10.664 -6.484 1 94.06 200 GLU A N 1
ATOM 1582 C CA . GLU A 1 200 ? -21.516 -9.969 -7.754 1 94.06 200 GLU A CA 1
ATOM 1583 C C . GLU A 1 200 ? -20.266 -9.172 -8.125 1 94.06 200 GLU A C 1
ATOM 1585 O O . GLU A 1 200 ? -19.797 -9.234 -9.258 1 94.06 200 GLU A O 1
ATOM 1590 N N . MET A 1 201 ? -19.734 -8.484 -7.211 1 94.62 201 MET A N 1
ATOM 1591 C CA . MET A 1 201 ? -18.562 -7.656 -7.438 1 94.62 201 MET A CA 1
ATOM 1592 C C . MET A 1 201 ? -17.344 -8.516 -7.742 1 94.62 201 MET A C 1
ATOM 1594 O O . MET A 1 201 ? -16.438 -8.102 -8.477 1 94.62 201 MET A O 1
ATOM 1598 N N . ALA A 1 202 ? -17.312 -9.688 -7.191 1 97.25 202 ALA A N 1
ATOM 1599 C CA . ALA A 1 202 ? -16.156 -10.578 -7.293 1 97.25 202 ALA A CA 1
ATOM 1600 C C . ALA A 1 202 ? -15.953 -11.047 -8.727 1 97.25 202 ALA A C 1
ATOM 1602 O O . ALA A 1 202 ? -14.875 -11.516 -9.086 1 97.25 202 ALA A O 1
ATOM 1603 N N . VAL A 1 203 ? -16.938 -10.953 -9.547 1 96 203 VAL A N 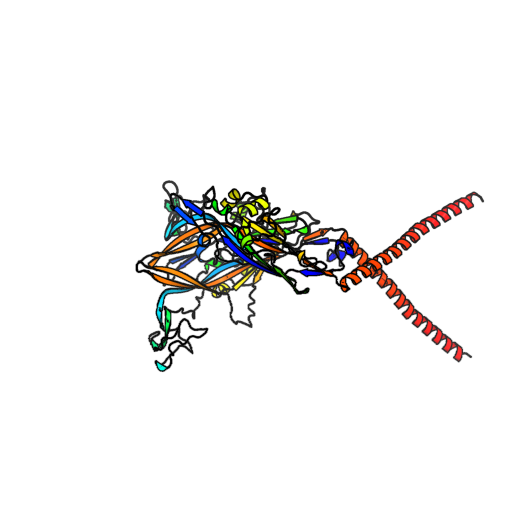1
ATOM 1604 C CA . VAL A 1 203 ? -16.859 -11.484 -10.906 1 96 203 VAL A CA 1
ATOM 1605 C C . VAL A 1 203 ? -15.992 -10.586 -11.766 1 96 203 VAL A C 1
ATOM 1607 O O . VAL A 1 203 ? -15.047 -11.055 -12.406 1 96 203 VAL A O 1
ATOM 1610 N N . GLU A 1 204 ? -16.219 -9.289 -11.656 1 94.12 204 GLU A N 1
ATOM 1611 C CA . GLU A 1 204 ? -15.484 -8.367 -12.523 1 94.12 204 GLU A CA 1
ATOM 1612 C C . GLU A 1 204 ? -14.562 -7.461 -11.719 1 94.12 204 GLU A C 1
ATOM 1614 O O . GLU A 1 204 ? -13.781 -6.695 -12.289 1 94.12 204 GLU A O 1
ATOM 1619 N N . GLY A 1 205 ? -14.734 -7.508 -10.492 1 95.69 205 GLY A N 1
ATOM 1620 C CA . GLY A 1 205 ? -13.883 -6.707 -9.633 1 95.69 205 GLY A CA 1
ATOM 1621 C C . GLY A 1 205 ? -14.414 -5.305 -9.398 1 95.69 205 GLY A C 1
ATOM 1622 O O . GLY A 1 205 ? -15.555 -5.004 -9.75 1 95.69 205 GLY A O 1
ATOM 1623 N N . GLY A 1 206 ? -13.648 -4.562 -8.711 1 95.62 206 GLY A N 1
ATOM 1624 C CA . GLY A 1 206 ? -14.008 -3.189 -8.391 1 95.62 206 GLY A CA 1
ATOM 1625 C C . GLY A 1 206 ? -13.047 -2.543 -7.406 1 95.62 206 GLY A C 1
ATOM 1626 O O . GLY A 1 206 ? -12 -3.113 -7.082 1 95.62 206 GLY A O 1
ATOM 1627 N N . VAL A 1 207 ? -13.398 -1.33 -7.105 1 96.69 207 VAL A N 1
ATOM 1628 C CA . VAL A 1 207 ? -12.586 -0.568 -6.164 1 96.69 207 VAL A CA 1
ATOM 1629 C C . VAL A 1 207 ? -13.438 -0.138 -4.973 1 96.69 207 VAL A C 1
ATOM 1631 O O . VAL A 1 207 ? -14.5 0.466 -5.145 1 96.69 207 VAL A O 1
ATOM 1634 N N . MET A 1 208 ? -13.008 -0.53 -3.781 1 96.88 208 MET A N 1
ATOM 1635 C CA . MET A 1 208 ? -13.68 -0.193 -2.531 1 96.88 208 MET A CA 1
ATOM 1636 C C . MET A 1 208 ? -12.836 0.771 -1.702 1 96.88 208 MET A C 1
ATOM 1638 O O . MET A 1 208 ? -11.609 0.732 -1.755 1 96.88 208 MET A O 1
ATOM 1642 N N . GLY A 1 209 ? -13.492 1.61 -1.026 1 97.44 209 GLY A N 1
ATOM 1643 C CA . GLY A 1 209 ? -12.82 2.492 -0.084 1 97.44 209 GLY A CA 1
ATOM 1644 C C . GLY A 1 209 ? -13.117 2.152 1.365 1 97.44 209 GLY A C 1
ATOM 1645 O O . GLY A 1 209 ? -14.281 1.972 1.741 1 97.44 209 GLY A O 1
ATOM 1646 N N . LEU A 1 210 ? -12.094 1.931 2.143 1 98.19 210 LEU A N 1
ATOM 1647 C CA . LEU A 1 210 ? -12.156 1.905 3.6 1 98.19 210 LEU A CA 1
ATOM 1648 C C . LEU A 1 210 ? -11.68 3.23 4.188 1 98.19 210 LEU A C 1
ATOM 1650 O O . LEU A 1 210 ? -10.484 3.535 4.152 1 98.19 210 LEU A O 1
ATOM 1654 N N . GLN A 1 211 ? -12.555 3.955 4.711 1 98.19 211 GLN A N 1
ATOM 1655 C CA . GLN A 1 211 ? -12.25 5.301 5.188 1 98.19 211 GLN A CA 1
ATOM 1656 C C . GLN A 1 211 ? -12.062 5.316 6.703 1 98.19 211 GLN A C 1
ATOM 1658 O O . GLN A 1 211 ? -12.844 4.707 7.438 1 98.19 211 GLN A O 1
ATOM 1663 N N . ILE A 1 212 ? -11.039 5.934 7.125 1 98.06 212 ILE A N 1
ATOM 1664 C CA . ILE A 1 212 ? -10.758 6.125 8.547 1 98.06 212 ILE A CA 1
ATOM 1665 C C . ILE A 1 212 ? -10.75 7.617 8.875 1 98.06 212 ILE A C 1
ATOM 1667 O O . ILE A 1 212 ? -9.891 8.359 8.383 1 98.06 212 ILE A O 1
ATOM 1671 N N . ASN A 1 213 ? -11.633 8.023 9.703 1 97.88 213 ASN A N 1
ATOM 1672 C CA . ASN A 1 213 ? -11.734 9.43 10.094 1 97.88 213 ASN A CA 1
ATOM 1673 C C . ASN A 1 213 ? -11.148 9.664 11.484 1 97.88 213 ASN A C 1
ATOM 1675 O O . ASN A 1 213 ? -11.531 9 12.445 1 97.88 213 ASN A O 1
ATOM 1679 N N . TRP A 1 214 ? -10.227 10.594 11.594 1 97.12 214 TRP A N 1
ATOM 1680 C CA . TRP A 1 214 ? -9.562 10.977 12.836 1 97.12 214 TRP A CA 1
ATOM 1681 C C . TRP A 1 214 ? -9.859 12.438 13.18 1 97.12 214 TRP A C 1
ATOM 1683 O O . TRP A 1 214 ? -8.938 13.242 13.344 1 97.12 214 TRP A O 1
ATOM 1693 N N . ASP A 1 215 ? -11.055 12.789 13.344 1 96.12 215 ASP A N 1
ATOM 1694 C CA . ASP A 1 215 ? -11.359 14.117 13.867 1 96.12 215 ASP A CA 1
ATOM 1695 C C . ASP A 1 215 ? -11.125 14.18 15.375 1 96.12 215 ASP A C 1
ATOM 1697 O O . ASP A 1 215 ? -11.797 13.484 16.141 1 96.12 215 ASP A O 1
ATOM 1701 N N . CYS A 1 216 ? -10.219 15.039 15.758 1 96.12 216 CYS A N 1
ATOM 1702 C CA . CYS A 1 216 ? -9.789 15.062 17.156 1 96.12 216 CYS A CA 1
ATOM 1703 C C . CYS A 1 216 ? -9.945 16.453 17.75 1 96.12 216 CYS A C 1
ATOM 1705 O O . CYS A 1 216 ? -9.367 17.422 17.25 1 96.12 216 CYS A O 1
ATOM 1707 N N . ASN A 1 217 ? -10.734 16.547 18.797 1 95.25 217 ASN A N 1
ATOM 1708 C CA . ASN A 1 217 ? -10.766 17.734 19.625 1 95.25 217 ASN A CA 1
ATOM 1709 C C . ASN A 1 217 ? -9.734 17.672 20.75 1 95.25 217 ASN A C 1
ATOM 1711 O O . ASN A 1 217 ? -10 17.078 21.797 1 95.25 217 ASN A O 1
ATOM 1715 N N . LEU A 1 218 ? -8.695 18.344 20.609 1 95.62 218 LEU A N 1
ATOM 1716 C CA . LEU A 1 218 ? -7.574 18.203 21.516 1 95.62 218 LEU A CA 1
ATOM 1717 C C . LEU A 1 218 ? -7.762 19.078 22.75 1 95.62 218 LEU A C 1
ATOM 1719 O O . LEU A 1 218 ? -6.887 19.141 23.625 1 95.62 218 LEU A O 1
ATOM 1723 N N . ASP A 1 219 ? -8.852 19.75 22.828 1 93.94 219 ASP A N 1
ATOM 1724 C CA . ASP A 1 219 ? -9.227 20.406 24.062 1 93.94 219 ASP A CA 1
ATOM 1725 C C . ASP A 1 219 ? -9.781 19.406 25.078 1 93.94 219 ASP A C 1
ATOM 1727 O O . ASP A 1 219 ? -9.891 19.703 26.266 1 93.94 219 ASP A O 1
ATOM 1731 N N . ARG A 1 220 ? -10.078 18.312 24.578 1 93.81 220 ARG A N 1
ATOM 1732 C CA . ARG A 1 220 ? -10.547 17.203 25.406 1 93.81 220 ARG A CA 1
ATOM 1733 C C . ARG A 1 220 ? -9.453 16.156 25.594 1 93.81 220 ARG A C 1
ATOM 1735 O O . ARG A 1 220 ? -8.352 16.297 25.062 1 93.81 220 ARG A O 1
ATOM 1742 N N . ALA A 1 221 ? -9.844 15.203 26.375 1 93.81 221 ALA A N 1
ATOM 1743 C CA . ALA A 1 221 ? -8.883 14.125 26.625 1 93.81 221 ALA A CA 1
ATOM 1744 C C . ALA A 1 221 ? -8.57 13.359 25.328 1 93.81 221 ALA A C 1
ATOM 1746 O O . ALA A 1 221 ? -9.453 13.164 24.5 1 93.81 221 ALA A O 1
ATOM 1747 N N . ALA A 1 222 ? -7.316 12.859 25.234 1 92.56 222 ALA A N 1
ATOM 1748 C CA . ALA A 1 222 ? -6.82 12.141 24.062 1 92.56 222 ALA A CA 1
ATOM 1749 C C . ALA A 1 222 ? -7.625 10.867 23.828 1 92.56 222 ALA A C 1
ATOM 1751 O O . ALA A 1 222 ? -7.727 10.398 22.688 1 92.56 222 ALA A O 1
ATOM 1752 N N . SER A 1 223 ? -8.227 10.391 24.828 1 92.12 223 SER A N 1
ATOM 1753 C CA . SER A 1 223 ? -8.953 9.125 24.75 1 92.12 223 SER A CA 1
ATOM 1754 C C . SER A 1 223 ? -10.219 9.266 23.906 1 92.12 223 SER A C 1
ATOM 1756 O O . SER A 1 223 ? -10.766 8.273 23.422 1 92.12 223 SER A O 1
ATOM 1758 N N . TYR A 1 224 ? -10.617 10.477 23.75 1 94.5 224 TYR A N 1
ATOM 1759 C CA . TYR A 1 224 ? -11.828 10.703 22.969 1 94.5 224 TYR A CA 1
ATOM 1760 C C . TYR A 1 224 ? -11.523 10.719 21.484 1 94.5 224 TYR A C 1
ATOM 1762 O O . TYR A 1 224 ? -12.438 10.641 20.656 1 94.5 224 TYR A O 1
ATOM 1770 N N . CYS A 1 225 ? -10.289 10.836 21.156 1 95.56 225 CYS A N 1
ATOM 1771 C CA . CYS A 1 225 ? -9.906 10.758 19.75 1 95.56 225 CYS A CA 1
ATOM 1772 C C . CYS A 1 225 ? -9.742 9.305 19.312 1 95.56 225 CYS A C 1
ATOM 1774 O O . CYS A 1 225 ? -8.734 8.664 19.609 1 95.56 225 CYS A O 1
ATOM 1776 N N . VAL A 1 226 ? -10.758 8.812 18.656 1 95.62 226 VAL A N 1
ATOM 1777 C CA . VAL A 1 226 ? -10.781 7.414 18.219 1 95.62 226 VAL A CA 1
ATOM 1778 C C . VAL A 1 226 ? -11.141 7.336 16.75 1 95.62 226 VAL A C 1
ATOM 1780 O O . VAL A 1 226 ? -11.781 8.242 16.203 1 95.62 226 VAL A O 1
ATOM 1783 N N . PRO A 1 227 ? -10.68 6.281 16.094 1 96.81 227 PRO A N 1
ATOM 1784 C CA . PRO A 1 227 ? -10.969 6.16 14.664 1 96.81 227 PRO A CA 1
ATOM 1785 C C . PRO A 1 227 ? -12.43 5.812 14.383 1 96.81 227 PRO A C 1
ATOM 1787 O O . PRO A 1 227 ? -13.039 5.051 15.133 1 96.81 227 PRO A O 1
ATOM 1790 N N . LYS A 1 228 ? -12.945 6.387 13.352 1 97.62 228 LYS A N 1
ATOM 1791 C CA . LYS A 1 228 ? -14.258 6.027 12.828 1 97.62 228 LYS A CA 1
ATOM 1792 C C . LYS A 1 228 ? -14.156 5.461 11.414 1 97.62 228 LYS A C 1
ATOM 1794 O O . LYS A 1 228 ? -13.609 6.109 10.523 1 97.62 228 LYS A O 1
ATOM 1799 N N . TYR A 1 229 ? -14.75 4.266 11.227 1 98.25 229 TYR A N 1
ATOM 1800 C CA . TYR A 1 229 ? -14.625 3.576 9.953 1 98.25 229 TYR A CA 1
ATOM 1801 C C . TYR A 1 229 ? -15.898 3.711 9.133 1 98.25 229 TYR A C 1
ATOM 1803 O O . TYR A 1 229 ? -17 3.682 9.68 1 98.25 229 TYR A O 1
ATOM 1811 N N . SER A 1 230 ? -15.75 3.914 7.852 1 97.88 230 SER A N 1
ATOM 1812 C CA . SER A 1 230 ? -16.844 3.877 6.887 1 97.88 230 SER A CA 1
ATOM 1813 C C . SER A 1 230 ? -16.391 3.258 5.566 1 97.88 230 SER A C 1
ATOM 1815 O O . SER A 1 230 ? -15.195 3.139 5.305 1 97.88 230 SER A O 1
ATOM 1817 N N . PHE A 1 231 ? -17.406 2.816 4.789 1 97.75 231 PHE A N 1
ATOM 1818 C CA . PHE A 1 231 ? -17.094 2.057 3.582 1 97.75 231 PHE A CA 1
ATOM 1819 C C . PHE A 1 231 ? -17.922 2.557 2.406 1 97.75 231 PHE A C 1
ATOM 1821 O O . PHE A 1 231 ? -19.109 2.896 2.566 1 97.75 231 PHE A O 1
ATOM 1828 N N . ARG A 1 232 ? -17.281 2.605 1.245 1 96.25 232 ARG A N 1
ATOM 1829 C CA . ARG A 1 232 ? -17.984 3.008 0.036 1 96.25 232 ARG A CA 1
ATOM 1830 C C . ARG A 1 232 ? -17.312 2.438 -1.21 1 96.25 232 ARG A C 1
ATOM 1832 O O . ARG A 1 232 ? -16.094 2.25 -1.233 1 96.25 232 ARG A O 1
ATOM 1839 N N . ARG A 1 233 ? -18.062 2.197 -2.193 1 94.44 233 ARG A N 1
ATOM 1840 C CA . ARG A 1 233 ? -17.5 1.838 -3.492 1 94.44 233 ARG A CA 1
ATOM 1841 C C . ARG A 1 233 ? -17.016 3.074 -4.238 1 94.44 233 ARG A C 1
ATOM 1843 O O . ARG A 1 233 ? -17.719 4.09 -4.293 1 94.44 233 ARG A O 1
ATOM 1850 N N . LEU A 1 234 ? -15.859 3.053 -4.809 1 93 234 LEU A N 1
ATOM 1851 C CA . LEU A 1 234 ? -15.242 4.238 -5.395 1 93 234 LEU A CA 1
ATOM 1852 C C . LEU A 1 234 ? -15.406 4.246 -6.91 1 93 234 LEU A C 1
ATOM 1854 O O . LEU A 1 234 ? -15.367 5.305 -7.539 1 93 234 LEU A O 1
ATOM 1858 N N . ASP A 1 235 ? -15.453 3.18 -7.555 1 88.69 235 ASP A N 1
ATOM 1859 C CA . ASP A 1 235 ? -15.57 3.154 -9.008 1 88.69 235 ASP A CA 1
ATOM 1860 C C . ASP A 1 235 ? -17.031 3.158 -9.445 1 88.69 235 ASP A C 1
ATOM 1862 O O . ASP A 1 235 ? -17.344 2.846 -10.602 1 88.69 235 ASP A O 1
ATOM 1866 N N . ASN A 1 236 ? -17.766 4.129 -9.078 1 68.12 236 ASN A N 1
ATOM 1867 C CA . ASN A 1 236 ? -19.188 4.301 -9.258 1 68.12 236 ASN A CA 1
ATOM 1868 C C . ASN A 1 236 ? -19.719 3.445 -10.406 1 68.12 236 ASN A C 1
ATOM 1870 O O . ASN A 1 236 ? -19.109 3.379 -11.477 1 68.12 236 ASN A O 1
ATOM 1874 N N . LYS A 1 237 ? -20.609 2.506 -10.117 1 62.47 237 LYS A N 1
ATOM 1875 C CA . LYS A 1 237 ? -21.391 1.785 -11.125 1 62.47 237 LYS A CA 1
ATOM 1876 C C . LYS A 1 237 ? -22.688 2.523 -11.453 1 62.47 237 LYS A C 1
ATOM 1878 O O . LYS A 1 237 ? -23.531 2.73 -10.578 1 62.47 237 LYS A O 1
ATOM 1883 N N . ASP A 1 238 ? -22.609 3.701 -12.039 1 57.5 238 ASP A N 1
ATOM 1884 C CA . ASP A 1 238 ? -23.906 4.176 -12.492 1 57.5 238 ASP A CA 1
ATOM 1885 C C . ASP A 1 238 ? -24.625 3.105 -13.32 1 57.5 238 ASP A C 1
ATOM 1887 O O . ASP A 1 238 ? -24.094 2.617 -14.312 1 57.5 238 ASP A O 1
ATOM 1891 N N . THR A 1 239 ? -25.531 2.525 -12.688 1 57.31 239 THR A N 1
ATOM 1892 C CA . THR A 1 239 ? -26.297 1.479 -13.352 1 57.31 239 THR A CA 1
ATOM 1893 C C . THR A 1 239 ? -26.531 1.82 -14.82 1 57.31 239 THR A C 1
ATOM 1895 O O . THR A 1 239 ? -26.625 0.926 -15.664 1 57.31 239 THR A O 1
ATOM 1898 N N . ALA A 1 240 ? -26.625 3.139 -14.984 1 56.94 240 ALA A N 1
ATOM 1899 C CA . ALA A 1 240 ? -26.969 3.51 -16.359 1 56.94 240 ALA A CA 1
ATOM 1900 C C . ALA A 1 240 ? -25.734 3.494 -17.25 1 56.94 240 ALA A C 1
ATOM 1902 O O . ALA A 1 240 ? -25.844 3.447 -18.484 1 56.94 240 ALA A O 1
ATOM 1903 N N . HIS A 1 241 ? -24.688 3.537 -16.656 1 58.41 241 HIS A N 1
ATOM 1904 C CA . HIS A 1 241 ? -23.5 3.59 -17.5 1 58.41 241 HIS A CA 1
ATOM 1905 C C . HIS A 1 241 ? -22.562 2.414 -17.203 1 58.41 241 HIS A C 1
ATOM 1907 O O . HIS A 1 241 ? -21.766 2.463 -16.266 1 58.41 241 HIS A O 1
ATOM 1913 N N . THR A 1 242 ? -22.859 1.318 -17.797 1 60.84 242 THR A N 1
ATOM 1914 C CA . THR A 1 242 ? -22.234 0.018 -17.578 1 60.84 242 THR A CA 1
ATOM 1915 C C . THR A 1 242 ? -20.969 -0.121 -18.438 1 60.84 242 THR A C 1
ATOM 1917 O O . THR A 1 242 ? -20.547 -1.235 -18.75 1 60.84 242 THR A O 1
ATOM 1920 N N . VAL A 1 243 ? -20.422 1.014 -18.844 1 64.06 243 VAL A N 1
ATOM 1921 C CA . VAL A 1 243 ? -19.266 0.818 -19.719 1 64.06 243 VAL A CA 1
ATOM 1922 C C . VAL A 1 243 ? -18.016 0.624 -18.859 1 64.06 243 VAL A C 1
ATOM 1924 O O . VAL A 1 243 ? -17.734 1.43 -17.984 1 64.06 243 VAL A O 1
ATOM 1927 N N . SER A 1 244 ? -17.312 -0.483 -19.094 1 65.06 244 SER A N 1
ATOM 1928 C CA . SER A 1 244 ? -16.031 -0.928 -18.562 1 65.06 244 SER A CA 1
ATOM 1929 C C . SER A 1 244 ? -16.109 -1.104 -17.047 1 65.06 244 SER A C 1
ATOM 1931 O O . SER A 1 244 ? -15.367 -0.455 -16.297 1 65.06 244 SER A O 1
ATOM 1933 N N . PRO A 1 245 ? -17.016 -1.903 -16.734 1 75.62 245 PRO A N 1
ATOM 1934 C CA . PRO A 1 245 ? -17.156 -2.133 -15.297 1 75.62 245 PRO A CA 1
ATOM 1935 C C . PRO A 1 245 ? -16.031 -2.996 -14.727 1 75.62 245 PRO A C 1
ATOM 1937 O O . PRO A 1 245 ? -15.359 -3.719 -15.477 1 75.62 245 PRO A O 1
ATOM 1940 N N . GLY A 1 246 ? -15.625 -2.715 -13.461 1 87.56 246 GLY A N 1
ATOM 1941 C CA . GLY A 1 246 ? -14.773 -3.648 -12.734 1 87.56 246 GLY A CA 1
ATOM 1942 C C . GLY A 1 246 ? -13.312 -3.246 -12.727 1 87.56 246 GLY A C 1
ATOM 1943 O O . GLY A 1 246 ? -12.984 -2.084 -12.969 1 87.56 246 GLY A O 1
ATOM 1944 N N . TYR A 1 247 ? -12.539 -4.07 -12.312 1 94.38 247 TYR A N 1
ATOM 1945 C CA . TYR A 1 247 ? -11.102 -3.852 -12.203 1 94.38 247 TYR A CA 1
ATOM 1946 C C . TYR A 1 247 ? -10.336 -5.141 -12.445 1 94.38 247 TYR A C 1
ATOM 1948 O O . TYR A 1 247 ? -10.547 -6.145 -11.766 1 94.38 247 TYR A O 1
ATOM 1956 N N . ASN A 1 248 ? -9.5 -5.066 -13.445 1 96 248 ASN A N 1
ATOM 1957 C CA . ASN A 1 248 ? -8.664 -6.223 -13.758 1 96 248 ASN A CA 1
ATOM 1958 C C . ASN A 1 248 ? -7.332 -5.801 -14.375 1 96 248 ASN A C 1
ATOM 1960 O O . ASN A 1 248 ? -7.176 -4.656 -14.797 1 96 248 ASN A O 1
ATOM 1964 N N . PHE A 1 249 ? -6.395 -6.629 -14.336 1 97.25 249 PHE A N 1
ATOM 1965 C CA . PHE A 1 249 ? -5.105 -6.461 -14.992 1 97.25 249 PHE A CA 1
ATOM 1966 C C . PHE A 1 249 ? -4.48 -7.812 -15.32 1 97.25 249 PHE A C 1
ATOM 1968 O O . PHE A 1 249 ? -5.023 -8.852 -14.945 1 97.25 249 PHE A O 1
ATOM 1975 N N . ARG A 1 250 ? -3.393 -7.766 -16.094 1 97.38 250 ARG A N 1
ATOM 1976 C CA . ARG A 1 250 ? -2.715 -8.992 -16.5 1 97.38 250 ARG A CA 1
ATOM 1977 C C . ARG A 1 250 ? -1.324 -9.086 -15.883 1 97.38 250 ARG A C 1
ATOM 1979 O O . ARG A 1 250 ? -0.647 -8.07 -15.711 1 97.38 250 ARG A O 1
ATOM 1986 N N . PHE A 1 251 ? -0.976 -10.312 -15.523 1 96.38 251 PHE A N 1
ATOM 1987 C CA . PHE A 1 251 ? 0.397 -10.641 -15.156 1 96.38 251 PHE A CA 1
ATOM 1988 C C . PHE A 1 251 ? 0.748 -12.062 -15.594 1 96.38 251 PHE A C 1
ATOM 1990 O O . PHE A 1 251 ? -0.125 -12.812 -16.031 1 96.38 251 PHE A O 1
ATOM 1997 N N . ALA A 1 252 ? 2.023 -12.344 -15.555 1 96.31 252 ALA A N 1
ATOM 1998 C CA . ALA A 1 252 ? 2.439 -13.672 -16.016 1 96.31 252 ALA A CA 1
ATOM 1999 C C . ALA A 1 252 ? 3.453 -14.289 -15.062 1 96.31 252 ALA A C 1
ATOM 2001 O O . ALA A 1 252 ? 4.168 -13.578 -14.352 1 96.31 252 ALA A O 1
ATOM 2002 N N . LYS A 1 253 ? 3.381 -15.578 -14.984 1 93.5 253 LYS A N 1
ATOM 2003 C CA . LYS A 1 253 ? 4.418 -16.391 -14.352 1 93.5 253 LYS A CA 1
ATOM 2004 C C . LYS A 1 253 ? 5.309 -17.062 -15.398 1 93.5 253 LYS A C 1
ATOM 2006 O O . LYS A 1 253 ? 4.809 -17.734 -16.312 1 93.5 253 LYS A O 1
ATOM 2011 N N . TYR A 1 254 ? 6.578 -16.938 -15.289 1 94.25 254 TYR A N 1
ATOM 2012 C CA . TYR A 1 254 ? 7.508 -17.438 -16.297 1 94.25 254 TYR A CA 1
ATOM 2013 C C . TYR A 1 254 ? 8.219 -18.688 -15.805 1 94.25 254 TYR A C 1
ATOM 2015 O O . TYR A 1 254 ? 8.539 -18.812 -14.617 1 94.25 254 TYR A O 1
ATOM 2023 N N . TYR A 1 255 ? 8.43 -19.531 -16.719 1 92 255 TYR A N 1
ATOM 2024 C CA . TYR A 1 255 ? 9.117 -20.781 -16.469 1 92 255 TYR A CA 1
ATOM 2025 C C . TYR A 1 255 ? 10.156 -21.062 -17.547 1 92 255 TYR A C 1
ATOM 2027 O O . TYR A 1 255 ? 10.172 -20.391 -18.594 1 92 255 TYR A O 1
ATOM 2035 N N . LYS A 1 256 ? 11.078 -21.891 -17.156 1 90.88 256 LYS A N 1
ATOM 2036 C CA . LYS A 1 256 ? 12.086 -22.344 -18.125 1 90.88 256 LYS A CA 1
ATOM 2037 C C . LYS A 1 256 ? 12.297 -23.844 -18.031 1 90.88 256 LYS A C 1
ATOM 2039 O O . LYS A 1 256 ? 12.5 -24.391 -16.938 1 90.88 256 LYS A O 1
ATOM 2044 N N . ASP A 1 257 ? 12.156 -24.484 -19.141 1 84.56 257 ASP A N 1
ATOM 2045 C CA . ASP A 1 257 ? 12.328 -25.938 -19.125 1 84.56 257 ASP A CA 1
ATOM 2046 C C . ASP A 1 257 ? 13.797 -26.328 -19.281 1 84.56 257 ASP A C 1
ATOM 2048 O O . ASP A 1 257 ? 14.664 -25.453 -19.359 1 84.56 257 ASP A O 1
ATOM 2052 N N . SER A 1 258 ? 14.078 -27.625 -19.219 1 84.56 258 SER A N 1
ATOM 2053 C CA . SER A 1 258 ? 15.438 -28.141 -19.234 1 84.56 258 SER A CA 1
ATOM 2054 C C . SER A 1 258 ? 16.141 -27.812 -20.547 1 84.56 258 SER A C 1
ATOM 2056 O O . SER A 1 258 ? 17.375 -27.75 -20.594 1 84.56 258 SER A O 1
ATOM 2058 N N . SER A 1 259 ? 15.391 -27.609 -21.625 1 85.56 259 SER A N 1
ATOM 2059 C CA . SER A 1 259 ? 15.969 -27.281 -22.922 1 85.56 259 SER A CA 1
ATOM 2060 C C . SER A 1 259 ? 16.219 -25.797 -23.062 1 85.56 259 SER A C 1
ATOM 2062 O O . SER A 1 259 ? 16.734 -25.344 -24.094 1 85.56 259 SER A O 1
ATOM 2064 N N . GLY A 1 260 ? 15.773 -25.078 -22.141 1 88.25 260 GLY A N 1
ATOM 2065 C CA . GLY A 1 260 ? 16.016 -23.641 -22.141 1 88.25 260 GLY A CA 1
ATOM 2066 C C . GLY A 1 260 ? 14.898 -22.844 -22.781 1 88.25 260 GLY A C 1
ATOM 2067 O O . GLY A 1 260 ? 15.023 -21.641 -22.984 1 88.25 260 GLY A O 1
ATOM 2068 N N . VAL A 1 261 ? 13.836 -23.453 -23.109 1 90.25 261 VAL A N 1
ATOM 2069 C CA . VAL A 1 261 ? 12.711 -22.766 -23.719 1 90.25 261 VAL A CA 1
ATOM 2070 C C . VAL A 1 261 ? 11.867 -22.094 -22.641 1 90.25 261 VAL A C 1
ATOM 2072 O O . VAL A 1 261 ? 11.5 -22.734 -21.641 1 90.25 261 VAL A O 1
ATOM 2075 N N . GLU A 1 262 ? 11.609 -20.812 -22.906 1 94.19 262 GLU A N 1
ATOM 2076 C CA . GLU A 1 262 ? 10.797 -20.031 -21.969 1 94.19 262 GLU A CA 1
ATOM 2077 C C . GLU A 1 262 ? 9.312 -20.219 -22.25 1 94.19 262 GLU A C 1
ATOM 2079 O O . GLU A 1 262 ? 8.883 -20.219 -23.406 1 94.19 262 GLU A O 1
ATOM 2084 N N . SER A 1 263 ? 8.57 -20.484 -21.188 1 94.31 263 SER A N 1
ATOM 2085 C CA . SER A 1 263 ? 7.117 -20.531 -21.234 1 94.31 263 SER A CA 1
ATOM 2086 C C . SER A 1 263 ? 6.5 -19.672 -20.125 1 94.31 263 SER A C 1
ATOM 2088 O O . SER A 1 263 ? 7.203 -19.234 -19.219 1 94.31 263 SER A O 1
ATOM 2090 N N . ARG A 1 264 ? 5.176 -19.406 -20.344 1 95.62 264 ARG A N 1
ATOM 2091 C CA . ARG A 1 264 ? 4.551 -18.625 -19.281 1 95.62 264 ARG A CA 1
ATOM 2092 C C . ARG A 1 264 ? 3.082 -19 -19.125 1 95.62 264 ARG A C 1
ATOM 2094 O O . ARG A 1 264 ? 2.496 -19.641 -20 1 95.62 264 ARG A O 1
ATOM 2101 N N . THR A 1 265 ? 2.646 -18.734 -17.938 1 94 265 THR A N 1
ATOM 2102 C CA . THR A 1 265 ? 1.211 -18.703 -17.672 1 94 265 THR A CA 1
ATOM 2103 C C . THR A 1 265 ? 0.702 -17.281 -17.562 1 94 265 THR A C 1
ATOM 2105 O O . THR A 1 265 ? 1.162 -16.516 -16.719 1 94 265 THR A O 1
ATOM 2108 N N . LEU A 1 266 ? -0.15 -16.984 -18.469 1 97.44 266 LEU A N 1
ATOM 2109 C CA . LEU A 1 266 ? -0.756 -15.656 -18.422 1 97.44 266 LEU A CA 1
ATOM 2110 C C . LEU A 1 266 ? -2.012 -15.664 -17.562 1 97.44 266 LEU A C 1
ATOM 2112 O O . LEU A 1 266 ? -2.84 -16.562 -17.656 1 97.44 266 LEU A O 1
ATOM 2116 N N . VAL A 1 267 ? -2.074 -14.672 -16.703 1 96.38 267 VAL A N 1
ATOM 2117 C CA . VAL A 1 267 ? -3.236 -14.562 -15.828 1 96.38 267 VAL A CA 1
ATOM 2118 C C . VAL A 1 267 ? -3.912 -13.211 -16.031 1 96.38 267 VAL A C 1
ATOM 2120 O O . VAL A 1 267 ? -3.268 -12.164 -15.906 1 96.38 267 VAL A O 1
ATOM 2123 N N . LYS A 1 268 ? -5.102 -13.227 -16.484 1 97.12 268 LYS A N 1
ATOM 2124 C CA . LYS A 1 268 ? -5.957 -12.047 -16.344 1 97.12 268 LYS A CA 1
ATOM 2125 C C . LYS A 1 268 ? -6.691 -12.047 -15.016 1 97.12 268 LYS A C 1
ATOM 2127 O O . LYS A 1 268 ? -7.648 -12.805 -14.82 1 97.12 268 LYS A O 1
ATOM 2132 N N . ALA A 1 269 ? -6.301 -11.195 -14.133 1 97.94 269 ALA A N 1
ATOM 2133 C CA . ALA A 1 269 ? -6.793 -11.195 -12.758 1 97.94 269 ALA A CA 1
ATOM 2134 C C . ALA A 1 269 ? -7.891 -10.156 -12.57 1 97.94 269 ALA A C 1
ATOM 2136 O O . ALA A 1 269 ? -7.711 -8.984 -12.914 1 97.94 269 ALA A O 1
ATOM 2137 N N . TYR A 1 270 ? -9.047 -10.633 -12.102 1 97.62 270 TYR A N 1
ATOM 2138 C CA . TYR A 1 270 ? -10.109 -9.758 -11.617 1 97.62 270 TYR A CA 1
ATOM 2139 C C . TYR A 1 270 ? -10.117 -9.711 -10.094 1 97.62 270 TYR A C 1
ATOM 2141 O O . TYR A 1 270 ? -9.82 -10.711 -9.43 1 97.62 270 TYR A O 1
ATOM 2149 N N . GLY A 1 271 ? -10.445 -8.586 -9.57 1 98 271 GLY A N 1
ATOM 2150 C CA . GLY A 1 271 ? -10.453 -8.523 -8.117 1 98 271 GLY A CA 1
ATOM 2151 C C . GLY A 1 271 ? -10.938 -7.188 -7.578 1 98 271 GLY A C 1
ATOM 2152 O O . GLY A 1 271 ? -11.438 -6.352 -8.336 1 98 271 GLY A O 1
ATOM 2153 N N . ILE A 1 272 ? -10.852 -7.125 -6.297 1 97.94 272 ILE A N 1
ATOM 2154 C CA . ILE A 1 272 ? -11.289 -5.93 -5.59 1 97.94 272 ILE A CA 1
ATOM 2155 C C . ILE A 1 272 ? -10.086 -5.242 -4.941 1 97.94 272 ILE A C 1
ATOM 2157 O O . ILE A 1 272 ? -9.352 -5.863 -4.168 1 97.94 272 ILE A O 1
ATOM 2161 N N . ARG A 1 273 ? -9.859 -4.035 -5.348 1 97.88 273 ARG A N 1
ATOM 2162 C CA . ARG A 1 273 ? -8.844 -3.223 -4.695 1 97.88 273 ARG A CA 1
ATOM 2163 C C . ARG A 1 273 ? -9.438 -2.424 -3.539 1 97.88 273 ARG A C 1
ATOM 2165 O O . ARG A 1 273 ? -10.453 -1.743 -3.707 1 97.88 273 ARG A O 1
ATOM 2172 N N . PHE A 1 274 ? -8.914 -2.568 -2.402 1 97.94 274 PHE A N 1
ATOM 2173 C CA . PHE A 1 274 ? -9.328 -1.815 -1.225 1 97.94 274 PHE A CA 1
ATOM 2174 C C . PHE A 1 274 ? -8.391 -0.645 -0.969 1 97.94 274 PHE A C 1
ATOM 2176 O O . PHE A 1 274 ? -7.223 -0.843 -0.616 1 97.94 274 PHE A O 1
ATOM 2183 N N . ASP A 1 275 ? -8.891 0.496 -1.163 1 97.5 275 ASP A N 1
ATOM 2184 C CA . ASP A 1 275 ? -8.133 1.71 -0.868 1 97.5 275 ASP A CA 1
ATOM 2185 C C . ASP A 1 275 ? -8.414 2.203 0.549 1 97.5 275 ASP A C 1
ATOM 2187 O O . ASP A 1 275 ? -9.578 2.352 0.939 1 97.5 275 ASP A O 1
ATOM 2191 N N . ILE A 1 276 ? -7.371 2.408 1.308 1 98 276 ILE A N 1
ATOM 2192 C CA . ILE A 1 276 ? -7.516 2.951 2.654 1 98 276 ILE A CA 1
ATOM 2193 C C . ILE A 1 276 ? -7.352 4.469 2.617 1 98 276 ILE A C 1
ATOM 2195 O O . ILE A 1 276 ? -6.281 4.977 2.275 1 98 276 ILE A O 1
ATOM 2199 N N . ILE A 1 277 ? -8.359 5.156 2.951 1 97.38 277 ILE A N 1
ATOM 2200 C CA . ILE A 1 277 ? -8.367 6.613 2.902 1 97.38 277 ILE A CA 1
ATOM 2201 C C . ILE A 1 277 ? -8.461 7.176 4.32 1 97.38 277 ILE A C 1
ATOM 2203 O O . ILE A 1 277 ? -9.43 6.918 5.039 1 97.38 277 ILE A O 1
ATOM 2207 N N . VAL A 1 278 ? -7.48 7.906 4.699 1 97.12 278 VAL A N 1
ATOM 2208 C CA . VAL A 1 278 ? -7.434 8.477 6.039 1 97.12 278 VAL A CA 1
ATOM 2209 C C . VAL A 1 278 ? -7.664 9.984 5.965 1 97.12 278 VAL A C 1
ATOM 2211 O O . VAL A 1 278 ? -7.051 10.672 5.145 1 97.12 278 VAL A O 1
ATOM 2214 N N . PHE A 1 279 ? -8.531 10.43 6.715 1 95.06 279 PHE A N 1
ATOM 2215 C CA . PHE A 1 279 ? -8.766 11.867 6.77 1 95.06 279 PHE A CA 1
ATOM 2216 C C . PHE A 1 279 ? -9.164 12.289 8.18 1 95.06 279 PHE A C 1
ATOM 2218 O O . PHE A 1 279 ? -9.406 11.445 9.047 1 95.06 279 PHE A O 1
ATOM 2225 N N . GLY A 1 280 ? -9.102 13.609 8.406 1 95.62 280 GLY A N 1
ATOM 2226 C CA . GLY A 1 280 ? -9.422 14.172 9.703 1 95.62 280 GLY A CA 1
ATOM 2227 C C . GLY A 1 280 ? -8.711 15.484 9.984 1 95.62 280 GLY A C 1
ATOM 2228 O O . GLY A 1 280 ? -7.773 15.852 9.266 1 95.62 280 GLY A O 1
ATOM 2229 N N . LYS A 1 281 ? -9.234 16.188 10.953 1 95.12 281 LYS A N 1
ATOM 2230 C CA . LYS A 1 281 ? -8.648 17.422 11.445 1 95.12 281 LYS A CA 1
ATOM 2231 C C . LYS A 1 281 ? -8.57 17.422 12.969 1 95.12 281 LYS A C 1
ATOM 2233 O O . LYS A 1 281 ? -9.43 16.844 13.641 1 95.12 281 LYS A O 1
ATOM 2238 N N . ALA A 1 282 ? -7.535 18.016 13.398 1 96.44 282 ALA A N 1
ATOM 2239 C CA . ALA A 1 282 ? -7.418 18.219 14.844 1 96.44 282 ALA A CA 1
ATOM 2240 C C . ALA A 1 282 ? -7.512 19.688 15.203 1 96.44 282 ALA A C 1
ATOM 2242 O O . ALA A 1 282 ? -6.988 20.547 14.477 1 96.44 282 ALA A O 1
ATOM 2243 N N . GLY A 1 283 ? -8.211 19.969 16.281 1 94.94 283 GLY A N 1
ATOM 2244 C CA . GLY A 1 283 ? -8.344 21.328 16.766 1 94.94 283 GLY A CA 1
ATOM 2245 C C . GLY A 1 283 ? -7.938 21.484 18.219 1 94.94 283 GLY A C 1
ATOM 2246 O O . GLY A 1 283 ? -8.188 20.609 19.031 1 94.94 283 GLY A O 1
ATOM 2247 N N . LYS A 1 284 ? -7.34 22.562 18.5 1 95.19 284 LYS A N 1
ATOM 2248 C CA . LYS A 1 284 ? -6.953 22.922 19.859 1 95.19 284 LYS A CA 1
ATOM 2249 C C . LYS A 1 284 ? -7.121 24.422 20.109 1 95.19 284 LYS A C 1
ATOM 2251 O O . LYS A 1 284 ? -6.863 25.219 19.203 1 95.19 284 LYS A O 1
ATOM 2256 N N . PHE A 1 285 ? -7.5 24.719 21.297 1 93.25 285 PHE A N 1
ATOM 2257 C CA . PHE A 1 285 ? -7.711 26.109 21.656 1 93.25 285 PHE A CA 1
ATOM 2258 C C . PHE A 1 285 ? -6.438 26.922 21.453 1 93.25 285 PHE A C 1
ATOM 2260 O O . PHE A 1 285 ? -5.344 26.469 21.781 1 93.25 285 PHE A O 1
ATOM 2267 N N . ASP A 1 286 ? -6.691 28.016 20.828 1 88.81 286 ASP A N 1
ATOM 2268 C CA . ASP A 1 286 ? -5.621 28.984 20.641 1 88.81 286 ASP A CA 1
ATOM 2269 C C . ASP A 1 286 ? -6.137 30.406 20.812 1 88.81 286 ASP A C 1
ATOM 2271 O O . ASP A 1 286 ? -7.25 30.734 20.391 1 88.81 286 ASP A O 1
ATOM 2275 N N . VAL A 1 287 ? -5.395 31.203 21.391 1 82.25 287 VAL A N 1
ATOM 2276 C CA . VAL A 1 287 ? -5.797 32.562 21.734 1 82.25 287 VAL A CA 1
ATOM 2277 C C . VAL A 1 287 ? -5.922 33.406 20.469 1 82.25 287 VAL A C 1
ATOM 2279 O O . VAL A 1 287 ? -6.801 34.25 20.359 1 82.25 287 VAL A O 1
ATOM 2282 N N . ILE A 1 288 ? -5.164 33.062 19.531 1 74.69 288 ILE A N 1
ATOM 2283 C CA . ILE A 1 288 ? -5.082 33.906 18.359 1 74.69 288 ILE A CA 1
ATOM 2284 C C . ILE A 1 288 ? -6.375 33.812 17.547 1 74.69 288 ILE A C 1
ATOM 2286 O O . ILE A 1 288 ? -7.062 34.812 17.328 1 74.69 288 ILE A O 1
ATOM 2290 N N . PRO A 1 289 ? -6.652 32.625 17.156 1 78 289 PRO A N 1
ATOM 2291 C CA . PRO A 1 289 ? -7.93 32.562 16.438 1 78 289 PRO A CA 1
ATOM 2292 C C . PRO A 1 289 ? -9.109 33.031 17.281 1 78 289 PRO A C 1
ATOM 2294 O O . PRO A 1 289 ? -10.07 33.562 16.75 1 78 289 PRO A O 1
ATOM 2297 N N . THR A 1 290 ? -9.062 32.875 18.438 1 80 290 THR A N 1
ATOM 2298 C CA . THR A 1 290 ? -10.109 33.344 19.344 1 80 290 THR A CA 1
ATOM 2299 C C . THR A 1 290 ? -10.25 34.875 19.266 1 80 290 THR A C 1
ATOM 2301 O O . THR A 1 290 ? -11.352 35.406 19.078 1 80 290 THR A O 1
ATOM 2304 N N . MET A 1 291 ? -9.172 35.531 19.391 1 73.38 291 MET A N 1
ATOM 2305 C CA . MET A 1 291 ? -9.18 37 19.391 1 73.38 291 MET A CA 1
ATOM 2306 C C . MET A 1 291 ? -9.586 37.562 18.016 1 73.38 291 MET A C 1
ATOM 2308 O O . MET A 1 291 ? -10.297 38.562 17.938 1 73.38 291 MET A O 1
ATOM 2312 N N . ILE A 1 292 ? -9.117 36.875 17.031 1 70.06 292 ILE A N 1
ATOM 2313 C CA . ILE A 1 292 ? -9.461 37.312 15.688 1 70.06 292 ILE A CA 1
ATOM 2314 C C . ILE A 1 292 ? -10.969 37.188 15.469 1 70.06 292 ILE A C 1
ATOM 2316 O O . ILE A 1 292 ? -11.602 38.094 14.945 1 70.06 292 ILE A O 1
ATOM 2320 N N . ASN A 1 293 ? -11.492 36.156 15.906 1 74.06 293 ASN A N 1
ATOM 2321 C CA . ASN A 1 293 ? -12.914 35.906 15.703 1 74.06 293 ASN A CA 1
ATOM 2322 C C . ASN A 1 293 ? -13.766 36.844 16.562 1 74.06 293 ASN A C 1
ATOM 2324 O O . ASN A 1 293 ? -14.82 37.312 16.125 1 74.06 293 ASN A O 1
ATOM 2328 N N . ILE A 1 294 ? -13.367 37.062 17.734 1 71.31 294 ILE A N 1
ATOM 2329 C CA . ILE A 1 294 ? -14.07 38 18.609 1 71.31 294 ILE A CA 1
ATOM 2330 C C . ILE A 1 294 ? -14 39.406 18 1 71.31 294 ILE A C 1
ATOM 2332 O O . ILE A 1 294 ? -15.008 40.094 17.922 1 71.31 294 ILE A O 1
ATOM 2336 N N . GLY A 1 295 ? -12.844 39.719 17.656 1 68.5 295 GLY A N 1
ATOM 2337 C CA . GLY A 1 295 ? -12.664 41.031 17.031 1 68.5 295 GLY A CA 1
ATOM 2338 C C . GLY A 1 295 ? -13.508 41.219 15.789 1 68.5 295 GLY A C 1
ATOM 2339 O O . GLY A 1 295 ? -14.133 42.281 15.609 1 68.5 295 GLY A O 1
ATOM 2340 N N . SER A 1 296 ? -13.398 40.219 14.867 1 71.88 296 SER A N 1
ATOM 2341 C CA . SER A 1 296 ? -14.195 40.281 13.648 1 71.88 296 SER A CA 1
ATOM 2342 C C . SER A 1 296 ? -15.688 40.406 13.969 1 71.88 296 SER A C 1
ATOM 2344 O O . SER A 1 296 ? -16.422 41.062 13.266 1 71.88 296 SER A O 1
ATOM 2346 N N . GLY A 1 297 ? -16.125 39.719 14.883 1 69.19 297 GLY A N 1
ATOM 2347 C CA . GLY A 1 297 ? -17.516 39.812 15.32 1 69.19 297 GLY A CA 1
ATOM 2348 C C . GLY A 1 297 ? -17.875 41.219 15.828 1 69.19 297 GLY A C 1
ATOM 2349 O O . GLY A 1 297 ? -18.922 41.75 15.469 1 69.19 297 GLY A O 1
ATOM 2350 N N . LEU A 1 298 ? -17 41.781 16.625 1 69.25 298 LEU A N 1
ATOM 2351 C CA . LEU A 1 298 ? -17.219 43.125 17.156 1 69.25 298 LEU A CA 1
ATOM 2352 C C . LEU A 1 298 ? -17.219 44.156 16.047 1 69.25 298 LEU A C 1
ATOM 2354 O O . LEU A 1 298 ? -18.016 45.125 16.062 1 69.25 298 LEU A O 1
ATOM 2358 N N . ALA A 1 299 ? -16.281 43.906 15.148 1 69.56 299 ALA A N 1
ATOM 2359 C CA . ALA A 1 299 ? -16.219 44.844 14.008 1 69.56 299 ALA A CA 1
ATOM 2360 C C . ALA A 1 299 ? -17.516 44.781 13.203 1 69.56 299 ALA A C 1
ATOM 2362 O O . ALA A 1 299 ? -18.031 45.812 12.789 1 69.56 299 ALA A O 1
ATOM 2363 N N . LEU A 1 300 ? -17.969 43.625 13.016 1 70.38 300 LEU A N 1
ATOM 2364 C CA . LEU A 1 300 ? -19.203 43.469 12.266 1 70.38 300 LEU A CA 1
ATOM 2365 C C . LEU A 1 300 ? -20.375 44.125 13.008 1 70.38 300 LEU A C 1
ATOM 2367 O O . LEU A 1 300 ? -21.266 44.688 12.383 1 70.38 300 LEU A O 1
ATOM 2371 N N . PHE A 1 301 ? -20.375 44 14.242 1 70.44 301 PHE A N 1
ATOM 2372 C CA . PHE A 1 301 ? -21.406 44.625 15.047 1 70.44 301 PHE A CA 1
ATOM 2373 C C . PHE A 1 301 ? -21.328 46.125 14.945 1 70.44 301 PHE A C 1
ATOM 2375 O O . PHE A 1 301 ? -22.344 46.812 14.906 1 70.44 301 PHE A O 1
ATOM 2382 N N . GLY A 1 302 ? -20.125 46.594 14.945 1 65.38 302 GLY A N 1
ATOM 2383 C CA . GLY A 1 302 ? -19.922 48 14.773 1 65.38 302 GLY A CA 1
ATOM 2384 C C . GLY A 1 302 ? -20.438 48.531 13.438 1 65.38 302 GLY A C 1
ATOM 2385 O O . GLY A 1 302 ? -21.141 49.531 13.383 1 65.38 302 GLY A O 1
ATOM 2386 N N . VAL A 1 303 ? -20.078 47.812 12.477 1 70.38 303 VAL A N 1
ATOM 2387 C CA . VAL A 1 303 ? -20.531 48.219 11.141 1 70.38 303 VAL A CA 1
ATOM 2388 C C . VAL A 1 303 ? -22.047 48.125 11.055 1 70.38 303 VAL A C 1
ATOM 2390 O O . VAL A 1 303 ? -22.688 49 10.461 1 70.38 303 VAL A O 1
ATOM 2393 N N . ALA A 1 304 ? -22.5 47.125 11.625 1 69 304 ALA A N 1
ATOM 2394 C CA . ALA A 1 304 ? -23.953 46.969 11.617 1 69 304 ALA A CA 1
ATOM 2395 C C . ALA A 1 304 ? -24.641 48.125 12.32 1 69 304 ALA A C 1
ATOM 2397 O O . ALA A 1 304 ? -25.703 48.594 11.867 1 69 304 ALA A O 1
ATOM 2398 N N . THR A 1 305 ? -24.031 48.625 13.352 1 64.19 305 THR A N 1
ATOM 2399 C CA . THR A 1 305 ? -24.594 49.75 14.094 1 64.19 305 THR A CA 1
ATOM 2400 C C . THR A 1 305 ? -24.578 51.031 13.266 1 64.19 305 THR A C 1
ATOM 2402 O O . THR A 1 305 ? -25.547 51.75 13.234 1 64.19 305 THR A O 1
ATOM 2405 N N . VAL A 1 306 ? -23.516 51.219 12.609 1 66.38 306 VAL A N 1
ATOM 2406 C CA . VAL A 1 306 ? -23.406 52.406 11.766 1 66.38 306 VAL A CA 1
ATOM 2407 C C . VAL A 1 306 ? -24.406 52.312 10.617 1 66.38 306 VAL A C 1
ATOM 2409 O O . VAL A 1 306 ? -25.062 53.281 10.273 1 66.38 306 VAL A O 1
ATOM 2412 N N . LEU A 1 307 ? -24.484 51.156 10.117 1 68.25 307 LEU A N 1
ATOM 2413 C CA . LEU A 1 307 ? -25.422 50.938 9.016 1 68.25 307 LEU A CA 1
ATOM 2414 C C . LEU A 1 307 ? -26.859 51.125 9.477 1 68.25 307 LEU A C 1
ATOM 2416 O O . LEU A 1 307 ? -27.688 51.719 8.773 1 68.25 307 LEU A O 1
ATOM 2420 N N . CYS A 1 308 ? -27.094 50.625 10.617 1 67.94 308 CYS A N 1
ATOM 2421 C CA . CYS A 1 308 ? -28.438 50.781 11.188 1 67.94 308 CYS A CA 1
ATOM 2422 C C . CYS A 1 308 ? -28.734 52.25 11.438 1 67.94 308 CYS A C 1
ATOM 2424 O O . CYS A 1 308 ? -29.844 52.719 11.164 1 67.94 308 CYS A O 1
ATOM 2426 N N . ASP A 1 309 ? -27.797 53.062 11.914 1 64.69 309 ASP A N 1
ATOM 2427 C CA . ASP A 1 309 ? -27.969 54.5 12.141 1 64.69 309 ASP A CA 1
ATOM 2428 C C . ASP A 1 309 ? -28.203 55.219 10.828 1 64.69 309 ASP A C 1
ATOM 2430 O O . ASP A 1 309 ? -29.047 56.125 10.758 1 64.69 309 ASP A O 1
ATOM 2434 N N . LEU A 1 310 ? -27.547 54.781 9.844 1 68 310 LEU A N 1
ATOM 2435 C CA . LEU A 1 310 ? -27.703 55.406 8.531 1 68 310 LEU A CA 1
ATOM 2436 C C . LEU A 1 310 ? -29.094 55.125 7.957 1 68 310 LEU A C 1
ATOM 2438 O O . LEU A 1 310 ? -29.719 56 7.363 1 68 310 LEU A O 1
ATOM 2442 N N . VAL A 1 311 ? -29.453 53.938 8.211 1 72.12 311 VAL A N 1
ATOM 2443 C CA . VAL A 1 311 ? -30.766 53.531 7.727 1 72.12 311 VAL A CA 1
ATOM 2444 C C . VAL A 1 311 ? -31.844 54.281 8.516 1 72.12 311 VAL A C 1
ATOM 2446 O O . VAL A 1 311 ? -32.812 54.781 7.93 1 72.12 311 VAL A O 1
ATOM 2449 N N . VAL A 1 312 ? -31.672 54.406 9.781 1 66.06 312 VAL A N 1
ATOM 2450 C CA . VAL A 1 312 ? -32.625 55.062 10.633 1 66.06 312 VAL A CA 1
ATOM 2451 C C . VAL A 1 312 ? -32.656 56.562 10.305 1 66.06 312 VAL A C 1
ATOM 2453 O O . VAL A 1 312 ? -33.75 57.156 10.219 1 66.06 312 VAL A O 1
ATOM 2456 N N . LEU A 1 313 ? -31.531 57.094 10.07 1 59.09 313 LEU A N 1
ATOM 2457 C CA . LEU A 1 313 ? -31.453 58.5 9.758 1 59.09 313 LEU A CA 1
ATOM 2458 C C . LEU A 1 313 ? -32.062 58.781 8.383 1 59.09 313 LEU A C 1
ATOM 2460 O O . LEU A 1 313 ? -32.781 59.781 8.211 1 59.09 313 LEU A O 1
ATOM 2464 N N . ASN A 1 314 ? -31.766 57.938 7.523 1 63.12 314 ASN A N 1
ATOM 2465 C CA . ASN A 1 314 ? -32.281 58.156 6.18 1 63.12 314 ASN A CA 1
ATOM 2466 C C . ASN A 1 314 ? -33.75 57.812 6.078 1 63.12 314 ASN A C 1
ATOM 2468 O O . ASN A 1 314 ? -34.5 58.438 5.336 1 63.12 314 ASN A O 1
ATOM 2472 N N . CYS A 1 315 ? -34.031 56.781 6.77 1 61.97 315 CYS A N 1
ATOM 2473 C CA . CYS A 1 315 ? -35.438 56.375 6.734 1 61.97 315 CYS A CA 1
ATOM 2474 C C . CYS A 1 315 ? -36.281 57.281 7.617 1 61.97 315 CYS A C 1
ATOM 2476 O O . CYS A 1 315 ? -37.438 57.562 7.297 1 61.97 315 CYS A O 1
ATOM 2478 N N . MET A 1 316 ? -35.719 57.812 8.742 1 56.59 316 MET A N 1
ATOM 2479 C CA . MET A 1 316 ? -36.438 58.719 9.625 1 56.59 316 MET A CA 1
ATOM 2480 C C . MET A 1 316 ? -36.406 60.156 9.07 1 56.59 316 MET A C 1
ATOM 2482 O O . MET A 1 316 ? -37.406 60.875 9.211 1 56.59 316 MET A O 1
ATOM 2486 N N . LYS A 1 317 ? -35.375 60.594 8.492 1 56.88 317 LYS A N 1
ATOM 2487 C CA . LYS A 1 317 ? -35.406 61.906 7.809 1 56.88 317 LYS A CA 1
ATOM 2488 C C . LYS A 1 317 ? -36.469 61.938 6.711 1 56.88 317 LYS A C 1
ATOM 2490 O O . LYS A 1 317 ? -37.156 62.938 6.535 1 56.88 317 LYS A O 1
ATOM 2495 N N . LYS A 1 318 ? -36.562 60.906 6.086 1 56.38 318 LYS A N 1
ATOM 2496 C CA . LYS A 1 318 ? -37.625 60.844 5.086 1 56.38 318 LYS A CA 1
ATOM 2497 C C . LYS A 1 318 ? -39 60.875 5.746 1 56.38 318 LYS A C 1
ATOM 2499 O O . LYS A 1 318 ? -39.938 61.531 5.242 1 56.38 318 LYS A O 1
ATOM 2504 N N . LYS A 1 319 ? -39.094 60.344 6.848 1 54.94 319 LYS A N 1
ATOM 2505 C CA . LYS A 1 319 ? -40.375 60.375 7.555 1 54.94 319 LYS A CA 1
ATOM 2506 C C . LYS A 1 319 ? -40.656 61.75 8.133 1 54.94 319 LYS A C 1
ATOM 2508 O O . LYS A 1 319 ? -41.781 62.25 8.07 1 54.94 319 LYS A O 1
ATOM 2513 N N . TYR A 1 320 ? -39.625 62.438 8.57 1 53.41 320 TYR A N 1
ATOM 2514 C CA . TYR A 1 320 ? -39.812 63.781 9.055 1 53.41 320 TYR A CA 1
ATOM 2515 C C . TYR A 1 320 ? -40.031 64.75 7.898 1 53.41 320 TYR A C 1
ATOM 2517 O O . TYR A 1 320 ? -40.875 65.625 7.973 1 53.41 320 TYR A O 1
ATOM 2525 N N . TYR A 1 321 ? -39.375 64.625 6.863 1 55.72 321 TYR A N 1
ATOM 2526 C CA . TYR A 1 321 ? -39.594 65.438 5.68 1 55.72 321 TYR A CA 1
ATOM 2527 C C . TYR A 1 321 ? -41 65.188 5.094 1 55.72 321 TYR A C 1
ATOM 2529 O O . TYR A 1 321 ? -41.688 66.125 4.73 1 55.72 321 TYR A O 1
ATOM 2537 N N . TYR A 1 322 ? -41.438 64 5.121 1 52.44 322 TYR A N 1
ATOM 2538 C CA . TYR A 1 322 ? -42.781 63.688 4.652 1 52.44 322 TYR A CA 1
ATOM 2539 C C . TYR A 1 322 ? -43.844 64.188 5.645 1 52.44 322 TYR A C 1
ATOM 2541 O O . TYR A 1 322 ? -44.906 64.688 5.246 1 52.44 322 TYR A O 1
ATOM 2549 N N . ARG A 1 323 ? -43.531 64.25 6.891 1 53.31 323 ARG A N 1
ATOM 2550 C CA . ARG A 1 323 ? -44.469 64.75 7.902 1 53.31 323 ARG A CA 1
ATOM 2551 C C . ARG A 1 323 ? -44.531 66.312 7.84 1 53.31 323 ARG A C 1
ATOM 2553 O O . ARG A 1 323 ? -45.625 66.875 7.949 1 53.31 323 ARG A O 1
ATOM 2560 N N . GLU A 1 324 ? -43.438 66.938 7.625 1 55.09 324 GLU A N 1
ATOM 2561 C CA . GLU A 1 324 ? -43.438 68.375 7.477 1 55.09 324 GLU A CA 1
ATOM 2562 C C . GLU A 1 324 ? -44.125 68.812 6.184 1 55.09 324 GLU A C 1
ATOM 2564 O O . GLU A 1 324 ? -44.844 69.812 6.168 1 55.09 324 GLU A O 1
ATOM 2569 N N . LYS A 1 325 ? -44.031 68.062 5.156 1 53.91 325 LYS A N 1
ATOM 2570 C CA . LYS A 1 325 ? -44.688 68.438 3.902 1 53.91 325 LYS A CA 1
ATOM 2571 C C . LYS A 1 325 ? -46.188 68.125 3.998 1 53.91 325 LYS A C 1
ATOM 2573 O O . LYS A 1 325 ? -47 68.875 3.43 1 53.91 325 LYS A O 1
ATOM 2578 N N . LYS A 1 326 ? -46.625 67.312 4.75 1 49.56 326 LYS A N 1
ATOM 2579 C CA . LYS A 1 326 ? -48.062 67.062 4.98 1 49.56 326 LYS A CA 1
ATOM 2580 C C . LYS A 1 326 ? -48.656 68.125 5.863 1 49.56 326 LYS A C 1
ATOM 2582 O O . LYS A 1 326 ? -49.781 68.562 5.605 1 49.56 326 LYS A O 1
ATOM 2587 N N . TYR A 1 327 ? -47.906 68.625 6.828 1 52.72 327 TYR A N 1
ATOM 2588 C CA . TYR A 1 327 ? -48.438 69.688 7.684 1 52.72 327 TYR A CA 1
ATOM 2589 C C . TYR A 1 327 ? -48.406 71 6.965 1 52.72 327 TYR A C 1
ATOM 2591 O O . TYR A 1 327 ? -49.281 71.875 7.172 1 52.72 327 TYR A O 1
ATOM 2599 N N . LYS A 1 328 ? -47.5 71.188 6.09 1 56.88 328 LYS A N 1
ATOM 2600 C CA . LYS A 1 328 ? -47.5 72.438 5.293 1 56.88 328 LYS A CA 1
ATOM 2601 C C . LYS A 1 328 ? -48.688 72.438 4.332 1 56.88 328 LYS A C 1
ATOM 2603 O O . LYS A 1 328 ? -49.312 73.5 4.117 1 56.88 328 LYS A O 1
ATOM 2608 N N . TYR A 1 329 ? -49.062 71.375 3.896 1 53 329 TYR A N 1
ATOM 2609 C CA . TYR A 1 329 ? -50.219 71.312 2.998 1 53 329 TYR A CA 1
ATOM 2610 C C . TYR A 1 329 ? -51.531 71.5 3.756 1 53 329 TYR A C 1
ATOM 2612 O O . TYR A 1 329 ? -52.469 72.125 3.238 1 53 329 TYR A O 1
ATOM 2620 N N . VAL A 1 330 ? -51.656 71.188 5.004 1 56.28 330 VAL A N 1
ATOM 2621 C CA . VAL A 1 330 ? -52.875 71.375 5.773 1 56.28 330 VAL A CA 1
ATOM 2622 C C . VAL A 1 330 ? -53 72.875 6.215 1 56.28 330 VAL A C 1
ATOM 2624 O O . VAL A 1 330 ? -54.094 73.438 6.199 1 56.28 330 VAL A O 1
ATOM 2627 N N . GLU A 1 331 ? -51.906 73.5 6.453 1 54.97 331 GLU A N 1
ATOM 2628 C CA . GLU A 1 331 ? -51.938 74.875 6.828 1 54.97 331 GLU A CA 1
ATOM 2629 C C . GLU A 1 331 ? -52.312 75.812 5.633 1 54.97 331 GLU A C 1
ATOM 2631 O O . GLU A 1 331 ? -53.031 76.75 5.773 1 54.97 331 GLU A O 1
ATOM 2636 N N . ASP A 1 332 ? -51.969 75.438 4.434 1 56.88 332 ASP A N 1
ATOM 2637 C CA . ASP A 1 332 ? -52.281 76.25 3.268 1 56.88 332 ASP A CA 1
ATOM 2638 C C . ASP A 1 332 ? -53.781 76.125 2.918 1 56.88 332 ASP A C 1
ATOM 2640 O O . ASP A 1 332 ? -54.344 77.062 2.301 1 56.88 332 ASP A O 1
ATOM 2644 N N . TYR A 1 333 ? -54.5 75.062 3.25 1 53.09 333 TYR A N 1
ATOM 2645 C CA . TYR A 1 333 ? -55.938 75 2.945 1 53.09 333 TYR A CA 1
ATOM 2646 C C . TYR A 1 333 ? -56.781 75.688 4.031 1 53.09 333 TYR A C 1
ATOM 2648 O O . TYR A 1 333 ? -57.969 75.875 3.855 1 53.09 333 TYR A O 1
ATOM 2656 N N . GLU A 1 334 ? -56.281 75.812 5.285 1 47.75 334 GLU A N 1
ATOM 2657 C CA . GLU A 1 334 ? -57.094 76.438 6.309 1 47.75 334 GLU A CA 1
ATOM 2658 C C . GLU A 1 334 ? -56.906 78 6.289 1 47.75 334 GLU A C 1
ATOM 2660 O O . GLU A 1 334 ? -57.594 78.688 7.031 1 47.75 334 GLU A O 1
ATOM 2665 N N . MET A 1 335 ? -55.969 78.5 5.422 1 38.25 335 MET A N 1
ATOM 2666 C CA . MET A 1 335 ? -56.031 79.938 5.238 1 38.25 335 MET A CA 1
ATOM 2667 C C . MET A 1 335 ? -56.812 80.312 3.984 1 38.25 335 MET A C 1
ATOM 2669 O O . MET A 1 335 ? -56.688 79.688 2.949 1 38.25 335 MET A O 1
ATOM 2673 N N . TRP B 1 1 ? 0.567 41.188 14.977 1 61.88 1 TRP B N 1
ATOM 2674 C CA . TRP B 1 1 ? 1.05 39.812 15.055 1 61.88 1 TRP B CA 1
ATOM 2675 C C . TRP B 1 1 ? 0.635 39.031 13.82 1 61.88 1 TRP B C 1
ATOM 2677 O O . TRP B 1 1 ? 1.481 38.469 13.133 1 61.88 1 TRP B O 1
ATOM 2687 N N . VAL B 1 2 ? -0.654 39.062 13.57 1 63.28 2 VAL B N 1
ATOM 2688 C CA . VAL B 1 2 ? -1.145 38.312 12.414 1 63.28 2 VAL B CA 1
ATOM 2689 C C . VAL B 1 2 ? -0.468 38.812 11.148 1 63.28 2 VAL B C 1
ATOM 2691 O O . VAL B 1 2 ? -0.068 38.031 10.289 1 63.28 2 VAL B O 1
ATOM 2694 N N . PHE B 1 3 ? -0.38 40.125 11.141 1 69.31 3 PHE B N 1
ATOM 2695 C CA . PHE B 1 3 ? 0.143 40.719 9.922 1 69.31 3 PHE B CA 1
ATOM 2696 C C . PHE B 1 3 ? 1.624 40.406 9.758 1 69.31 3 PHE B C 1
ATOM 2698 O O . PHE B 1 3 ? 2.061 40.031 8.664 1 69.31 3 PHE B O 1
ATOM 2705 N N . VAL B 1 4 ? 2.42 40.5 10.75 1 68.38 4 VAL B N 1
ATOM 2706 C CA . VAL B 1 4 ? 3.865 40.375 10.602 1 68.38 4 VAL B CA 1
ATOM 2707 C C . VAL B 1 4 ? 4.297 38.938 10.867 1 68.38 4 VAL B C 1
ATOM 2709 O O . VAL B 1 4 ? 5.07 38.344 10.102 1 68.38 4 VAL B O 1
ATOM 2712 N N . TRP B 1 5 ? 3.783 38.406 11.922 1 66.06 5 TRP B N 1
ATOM 2713 C CA . TRP B 1 5 ? 4.285 37.094 12.328 1 66.06 5 TRP B CA 1
ATOM 2714 C C . TRP B 1 5 ? 3.627 36 11.523 1 66.06 5 TRP B C 1
ATOM 2716 O O . TRP B 1 5 ? 4.281 35 11.148 1 66.06 5 TRP B O 1
ATOM 2726 N N . GLU B 1 6 ? 2.41 36.156 11.188 1 69.38 6 GLU B N 1
ATOM 2727 C CA . GLU B 1 6 ? 1.717 35.156 10.383 1 69.38 6 GLU B CA 1
ATOM 2728 C C . GLU B 1 6 ? 1.783 35.531 8.898 1 69.38 6 GLU B C 1
ATOM 2730 O O . GLU B 1 6 ? 1.24 34.781 8.062 1 69.38 6 GLU B O 1
ATOM 2735 N N . LYS B 1 7 ? 2.48 36.562 8.641 1 79 7 LYS B N 1
ATOM 2736 C CA . LYS B 1 7 ? 2.67 37.062 7.285 1 79 7 LYS B CA 1
ATOM 2737 C C . LYS B 1 7 ? 1.332 37.219 6.566 1 79 7 LYS B C 1
ATOM 2739 O O . LYS B 1 7 ? 1.162 36.719 5.449 1 79 7 LYS B O 1
ATOM 2744 N N . GLY B 1 8 ? 0.448 37.75 7.281 1 79.38 8 GLY B N 1
ATOM 2745 C CA . GLY B 1 8 ? -0.899 37.969 6.777 1 79.38 8 GLY B CA 1
ATOM 2746 C C . GLY B 1 8 ? -0.937 38.812 5.512 1 79.38 8 GLY B C 1
ATOM 2747 O O . GLY B 1 8 ? -1.977 38.906 4.859 1 79.38 8 GLY B O 1
ATOM 2748 N N . TYR B 1 9 ? 0.241 39.312 5.156 1 86.31 9 TYR B N 1
ATOM 2749 C CA . TYR B 1 9 ? 0.338 40.125 3.955 1 86.31 9 TYR B CA 1
ATOM 2750 C C . TYR B 1 9 ? 0.603 39.281 2.725 1 86.31 9 TYR B C 1
ATOM 2752 O O . TYR B 1 9 ? 0.648 39.781 1.603 1 86.31 9 TYR B O 1
ATOM 2760 N N . GLN B 1 10 ? 0.75 38 2.914 1 91.38 10 GLN B N 1
ATOM 2761 C CA . GLN B 1 10 ? 1.09 37.125 1.794 1 91.38 10 GLN B CA 1
ATOM 2762 C C . GLN B 1 10 ? -0.1 36.281 1.389 1 91.38 10 GLN B C 1
ATOM 2764 O O . GLN B 1 10 ? -0.917 35.906 2.232 1 91.38 10 GLN B O 1
ATOM 2769 N N . GLU B 1 11 ? -0.145 36.031 0.061 1 91.56 11 GLU B N 1
ATOM 2770 C CA . GLU B 1 11 ? -0.937 34.906 -0.448 1 91.56 11 GLU B CA 1
ATOM 2771 C C . GLU B 1 11 ? -0.151 33.594 -0.388 1 91.56 11 GLU B C 1
ATOM 2773 O O . GLU B 1 11 ? 1.062 33.594 -0.604 1 91.56 11 GLU B O 1
ATOM 2778 N N . THR B 1 12 ? -0.901 32.594 -0.078 1 92.56 12 THR B N 1
ATOM 2779 C CA . THR B 1 12 ? -0.182 31.328 0.129 1 92.56 12 THR B CA 1
ATOM 2780 C C . THR B 1 12 ? -0.577 30.297 -0.925 1 92.56 12 THR B C 1
ATOM 2782 O O . THR B 1 12 ? -1.604 30.453 -1.591 1 92.56 12 THR B O 1
ATOM 2785 N N . ASP B 1 13 ? 0.299 29.391 -1.176 1 93.88 13 ASP B N 1
ATOM 2786 C CA . ASP B 1 13 ? 0.109 28.281 -2.1 1 93.88 13 ASP B CA 1
ATOM 2787 C C . ASP B 1 13 ? 0.563 26.969 -1.471 1 93.88 13 ASP B C 1
ATOM 2789 O O . ASP B 1 13 ? 1.392 26.953 -0.558 1 93.88 13 ASP B O 1
ATOM 2793 N N . SER B 1 14 ? -0.137 25.906 -1.865 1 93.44 14 SER B N 1
ATOM 2794 C CA . SER B 1 14 ? 0.243 24.578 -1.383 1 93.44 14 SER B CA 1
ATOM 2795 C C . SER B 1 14 ? 1.098 23.844 -2.408 1 93.44 14 SER B C 1
ATOM 2797 O O . SER B 1 14 ? 0.906 24 -3.615 1 93.44 14 SER B O 1
ATOM 2799 N N . VAL B 1 15 ? 1.853 22.969 -1.92 1 95.31 15 VAL B N 1
ATOM 2800 C CA . VAL B 1 15 ? 2.881 22.344 -2.748 1 95.31 15 VAL B CA 1
ATOM 2801 C C . VAL B 1 15 ? 2.289 21.156 -3.506 1 95.31 15 VAL B C 1
ATOM 2803 O O . VAL B 1 15 ? 1.475 20.406 -2.961 1 95.31 15 VAL B O 1
ATOM 2806 N N . VAL B 1 16 ? 2.645 21.062 -4.789 1 95.69 16 VAL B N 1
ATOM 2807 C CA . VAL B 1 16 ? 2.479 19.859 -5.609 1 95.69 16 VAL B CA 1
ATOM 2808 C C . VAL B 1 16 ? 3.838 19.203 -5.844 1 95.69 16 VAL B C 1
ATOM 2810 O O . VAL B 1 16 ? 4.801 19.875 -6.215 1 95.69 16 VAL B O 1
ATOM 2813 N N . SER B 1 17 ? 3.889 17.859 -5.602 1 95.75 17 SER B N 1
ATOM 2814 C CA . SER B 1 17 ? 5.219 17.266 -5.598 1 95.75 17 SER B CA 1
ATOM 2815 C C . SER B 1 17 ? 5.25 15.969 -6.406 1 95.75 17 SER B C 1
ATOM 2817 O O . SER B 1 17 ? 4.211 15.336 -6.613 1 95.75 17 SER B O 1
ATOM 2819 N N . SER B 1 18 ? 6.387 15.648 -6.98 1 96.31 18 SER B N 1
ATOM 2820 C CA . SER B 1 18 ? 6.73 14.367 -7.586 1 96.31 18 SER B CA 1
ATOM 2821 C C . SER B 1 18 ? 8.016 13.805 -6.996 1 96.31 18 SER B C 1
ATOM 2823 O O . SER B 1 18 ? 9.016 14.523 -6.867 1 96.31 18 SER B O 1
ATOM 2825 N N . VAL B 1 19 ? 7.934 12.516 -6.66 1 96.94 19 VAL B N 1
ATOM 2826 C CA . VAL B 1 19 ? 9.086 11.898 -6.012 1 96.94 19 VAL B CA 1
ATOM 2827 C C . VAL B 1 19 ? 9.445 10.602 -6.738 1 96.94 19 VAL B C 1
ATOM 2829 O O . VAL B 1 19 ? 8.562 9.828 -7.125 1 96.94 19 VAL B O 1
ATOM 2832 N N . THR B 1 20 ? 10.719 10.367 -6.984 1 96.5 20 THR B N 1
ATOM 2833 C CA . THR B 1 20 ? 11.258 9.094 -7.434 1 96.5 20 THR B CA 1
ATOM 2834 C C . THR B 1 20 ? 12.43 8.664 -6.559 1 96.5 20 THR B C 1
ATOM 2836 O O . THR B 1 20 ? 13.141 9.508 -6.008 1 96.5 20 THR B O 1
ATOM 2839 N N . THR B 1 21 ? 12.578 7.387 -6.398 1 97.25 21 THR B N 1
ATOM 2840 C CA . THR B 1 21 ? 13.641 6.875 -5.539 1 97.25 21 THR B CA 1
ATOM 2841 C C . THR B 1 21 ? 14.438 5.789 -6.254 1 97.25 21 THR B C 1
ATOM 2843 O O . THR B 1 21 ? 13.93 5.129 -7.156 1 97.25 21 THR B O 1
ATOM 2846 N N . LYS B 1 22 ? 15.656 5.707 -5.93 1 96.81 22 LYS B N 1
ATOM 2847 C CA . LYS B 1 22 ? 16.562 4.652 -6.387 1 96.81 22 LYS B CA 1
ATOM 2848 C C . LYS B 1 22 ? 17.406 4.117 -5.234 1 96.81 22 LYS B C 1
ATOM 2850 O O . LYS B 1 22 ? 18.109 4.879 -4.566 1 96.81 22 LYS B O 1
ATOM 2855 N N . VAL B 1 23 ? 17.359 2.785 -5.004 1 98.06 23 VAL B N 1
ATOM 2856 C CA . VAL B 1 23 ? 18.109 2.156 -3.918 1 98.06 23 VAL B CA 1
ATOM 2857 C C . VAL B 1 23 ? 19.375 1.504 -4.473 1 98.06 23 VAL B C 1
ATOM 2859 O O . VAL B 1 23 ? 19.375 0.998 -5.598 1 98.06 23 VAL B O 1
ATOM 2862 N N . LYS B 1 24 ? 20.469 1.558 -3.703 1 97.81 24 LYS B N 1
ATOM 2863 C CA . LYS B 1 24 ? 21.719 0.882 -4.039 1 97.81 24 LYS B CA 1
ATOM 2864 C C . LYS B 1 24 ? 22.281 0.148 -2.832 1 97.81 24 LYS B C 1
ATOM 2866 O O . LYS B 1 24 ? 22.141 0.602 -1.694 1 97.81 24 LYS B O 1
ATOM 2871 N N . GLY B 1 25 ? 22.906 -0.97 -3.061 1 97.75 25 GLY B N 1
ATOM 2872 C CA . GLY B 1 25 ? 23.562 -1.76 -2.031 1 97.75 25 GLY B CA 1
ATOM 2873 C C . GLY B 1 25 ? 23.516 -3.25 -2.309 1 97.75 25 GLY B C 1
ATOM 2874 O O . GLY B 1 25 ? 22.656 -3.73 -3.039 1 97.75 25 GLY B O 1
ATOM 2875 N N . VAL B 1 26 ? 24.547 -3.924 -1.815 1 97.62 26 VAL B N 1
ATOM 2876 C CA . VAL B 1 26 ? 24.625 -5.379 -1.913 1 97.62 26 VAL B CA 1
ATOM 2877 C C . VAL B 1 26 ? 25.062 -5.965 -0.572 1 97.62 26 VAL B C 1
ATOM 2879 O O . VAL B 1 26 ? 25.734 -5.293 0.216 1 97.62 26 VAL B O 1
ATOM 2882 N N . THR B 1 27 ? 24.562 -7.109 -0.321 1 96.56 27 THR B N 1
ATOM 2883 C CA . THR B 1 27 ? 25 -7.789 0.896 1 96.56 27 THR B CA 1
ATOM 2884 C C . THR B 1 27 ? 25.109 -9.297 0.667 1 96.56 27 THR B C 1
ATOM 2886 O O . THR B 1 27 ? 24.547 -9.82 -0.299 1 96.56 27 THR B O 1
ATOM 2889 N N . LEU B 1 28 ? 25.953 -9.898 1.455 1 95.38 28 LEU B N 1
ATOM 2890 C CA . LEU B 1 28 ? 26.203 -11.336 1.379 1 95.38 28 LEU B CA 1
ATOM 2891 C C . LEU B 1 28 ? 25.672 -12.047 2.617 1 95.38 28 LEU B C 1
ATOM 2893 O O . LEU B 1 28 ? 25.844 -11.562 3.738 1 95.38 28 LEU B O 1
ATOM 2897 N N . THR B 1 29 ? 24.875 -13.047 2.389 1 92.75 29 THR B N 1
ATOM 2898 C CA . THR B 1 29 ? 24.484 -13.945 3.469 1 92.75 29 THR B CA 1
ATOM 2899 C C . THR B 1 29 ? 25.047 -15.344 3.242 1 92.75 29 THR B C 1
ATOM 2901 O O . THR B 1 29 ? 25.375 -15.711 2.113 1 92.75 29 THR B O 1
ATOM 2904 N N . ASN B 1 30 ? 25.312 -16.047 4.355 1 90.56 30 ASN B N 1
ATOM 2905 C CA . ASN B 1 30 ? 25.828 -17.406 4.289 1 90.56 30 ASN B CA 1
ATOM 2906 C C . ASN B 1 30 ? 25.219 -18.281 5.387 1 90.56 30 ASN B C 1
ATOM 2908 O O . ASN B 1 30 ? 25.719 -18.297 6.516 1 90.56 30 ASN B O 1
ATOM 2912 N N . THR B 1 31 ? 24.141 -18.922 5.055 1 84.38 31 THR B N 1
ATOM 2913 C CA . THR B 1 31 ? 23.484 -19.797 6.016 1 84.38 31 THR B CA 1
ATOM 2914 C C . THR B 1 31 ? 23.641 -21.266 5.609 1 84.38 31 THR B C 1
ATOM 2916 O O . THR B 1 31 ? 24 -21.562 4.473 1 84.38 31 THR B O 1
ATOM 2919 N N . SER B 1 32 ? 23.406 -22.125 6.531 1 82.75 32 SER B N 1
ATOM 2920 C CA . SER B 1 32 ? 23.5 -23.547 6.266 1 82.75 32 SER B CA 1
ATOM 2921 C C . SER B 1 32 ? 22.438 -24.016 5.285 1 82.75 32 SER B C 1
ATOM 2923 O O . SER B 1 32 ? 22.672 -24.906 4.465 1 82.75 32 SER B O 1
ATOM 2925 N N . SER B 1 33 ? 21.297 -23.344 5.273 1 77.56 33 SER B N 1
ATOM 2926 C CA . SER B 1 33 ? 20.156 -23.766 4.461 1 77.56 33 SER B CA 1
ATOM 2927 C C . SER B 1 33 ? 20.266 -23.25 3.033 1 77.56 33 SER B C 1
ATOM 2929 O O . SER B 1 33 ? 19.938 -23.953 2.08 1 77.56 33 SER B O 1
ATOM 2931 N N . LEU B 1 34 ? 20.781 -22.062 2.828 1 82.69 34 LEU B N 1
ATOM 2932 C CA . LEU B 1 34 ? 20.766 -21.438 1.512 1 82.69 34 LEU B CA 1
ATOM 2933 C C . LEU B 1 34 ? 22.172 -21.328 0.941 1 82.69 34 LEU B C 1
ATOM 2935 O O . LEU B 1 34 ? 22.344 -21.125 -0.261 1 82.69 34 LEU B O 1
ATOM 2939 N N . GLY B 1 35 ? 23.172 -21.516 1.797 1 88.12 35 GLY B N 1
ATOM 2940 C CA . GLY B 1 35 ? 24.531 -21.281 1.353 1 88.12 35 GLY B CA 1
ATOM 2941 C C . GLY B 1 35 ? 24.844 -19.812 1.16 1 88.12 35 GLY B C 1
ATOM 2942 O O . GLY B 1 35 ? 24.109 -18.938 1.64 1 88.12 35 GLY B O 1
ATOM 2943 N N . ALA B 1 36 ? 26 -19.578 0.546 1 93.31 36 ALA B N 1
ATOM 2944 C CA . ALA B 1 36 ? 26.406 -18.203 0.27 1 93.31 36 ALA B CA 1
ATOM 2945 C C . ALA B 1 36 ? 25.547 -17.578 -0.829 1 93.31 36 ALA B C 1
ATOM 2947 O O . ALA B 1 36 ? 25.406 -18.156 -1.91 1 93.31 36 ALA B O 1
ATOM 2948 N N . ARG B 1 37 ? 25 -16.438 -0.477 1 94.19 37 ARG B N 1
ATOM 2949 C CA . ARG B 1 37 ? 24.109 -15.781 -1.425 1 94.19 37 ARG B CA 1
ATOM 2950 C C . ARG B 1 37 ? 24.281 -14.266 -1.376 1 94.19 37 ARG B C 1
ATOM 2952 O O . ARG B 1 37 ? 24.375 -13.68 -0.295 1 94.19 37 ARG B O 1
ATOM 2959 N N . VAL B 1 38 ? 24.344 -13.711 -2.604 1 96.19 38 VAL B N 1
ATOM 2960 C CA . VAL B 1 38 ? 24.391 -12.258 -2.719 1 96.19 38 VAL B CA 1
ATOM 2961 C C . VAL B 1 38 ? 22.984 -11.711 -2.939 1 96.19 38 VAL B C 1
ATOM 2963 O O . VAL B 1 38 ? 22.188 -12.297 -3.68 1 96.19 38 VAL B O 1
ATOM 2966 N N . TRP B 1 39 ? 22.703 -10.672 -2.227 1 96.75 39 TRP B N 1
ATOM 2967 C CA . TRP B 1 39 ? 21.422 -9.977 -2.377 1 96.75 39 TRP B CA 1
ATOM 2968 C C . TRP B 1 39 ? 21.641 -8.562 -2.92 1 96.75 39 TRP B C 1
ATOM 2970 O O . TRP B 1 39 ? 22.438 -7.801 -2.385 1 96.75 39 TRP B O 1
ATOM 2980 N N . ASP B 1 40 ? 20.906 -8.258 -4.008 1 97.75 40 ASP B N 1
ATOM 2981 C CA . ASP B 1 40 ? 20.984 -6.906 -4.562 1 97.75 40 ASP B CA 1
ATOM 2982 C C . ASP B 1 40 ? 19.594 -6.277 -4.656 1 97.75 40 ASP B C 1
ATOM 2984 O O . ASP B 1 40 ? 18.625 -6.816 -4.121 1 97.75 40 ASP B O 1
ATOM 2988 N N . VAL B 1 41 ? 19.5 -5.141 -5.305 1 97.62 41 VAL B N 1
ATOM 2989 C CA . VAL B 1 41 ? 18.312 -4.297 -5.297 1 97.62 41 VAL B CA 1
ATOM 2990 C C . VAL B 1 41 ? 17.125 -5.062 -5.887 1 97.62 41 VAL B C 1
ATOM 2992 O O . VAL B 1 41 ? 15.984 -4.879 -5.457 1 97.62 41 VAL B O 1
ATOM 2995 N N . ALA B 1 42 ? 17.328 -5.926 -6.82 1 96.56 42 ALA B N 1
ATOM 2996 C CA . ALA B 1 42 ? 16.266 -6.676 -7.469 1 96.56 42 ALA B CA 1
ATOM 2997 C C . ALA B 1 42 ? 15.68 -7.73 -6.527 1 96.56 42 ALA B C 1
ATOM 2999 O O . ALA B 1 42 ? 14.57 -8.227 -6.746 1 96.56 42 ALA B O 1
ATOM 3000 N N . ASP B 1 43 ? 16.453 -8.078 -5.492 1 96.5 43 ASP B N 1
ATOM 3001 C CA . ASP B 1 43 ? 16.031 -9.109 -4.551 1 96.5 43 ASP B CA 1
ATOM 3002 C C . ASP B 1 43 ? 15.25 -8.508 -3.389 1 96.5 43 ASP B C 1
ATOM 3004 O O . ASP B 1 43 ? 14.266 -9.094 -2.93 1 96.5 43 ASP B O 1
ATOM 3008 N N . TYR B 1 44 ? 15.734 -7.305 -2.939 1 97.56 44 TYR B N 1
ATOM 3009 C CA . TYR B 1 44 ? 15.242 -6.91 -1.623 1 97.56 44 TYR B CA 1
ATOM 3010 C C . TYR B 1 44 ? 14.328 -5.695 -1.722 1 97.56 44 TYR B C 1
ATOM 3012 O O . TYR B 1 44 ? 13.68 -5.32 -0.743 1 97.56 44 TYR B O 1
ATOM 3020 N N . VAL B 1 45 ? 14.234 -5.059 -2.84 1 97.81 45 VAL B N 1
ATOM 3021 C CA . VAL B 1 45 ? 13.266 -3.984 -3.025 1 97.81 45 VAL B CA 1
ATOM 3022 C C . VAL B 1 45 ? 11.969 -4.551 -3.609 1 97.81 45 VAL B C 1
ATOM 3024 O O . VAL B 1 45 ? 11.953 -5.027 -4.75 1 97.81 45 VAL B O 1
ATOM 3027 N N . ILE B 1 46 ? 10.859 -4.523 -2.807 1 95.69 46 ILE B N 1
ATOM 3028 C CA . ILE B 1 46 ? 9.602 -5.148 -3.201 1 95.69 46 ILE B CA 1
ATOM 3029 C C . ILE B 1 46 ? 8.438 -4.223 -2.859 1 95.69 46 ILE B C 1
ATOM 3031 O O . ILE B 1 46 ? 8.227 -3.887 -1.692 1 95.69 46 ILE B O 1
ATOM 3035 N N . PRO B 1 47 ? 7.594 -3.865 -3.85 1 94.5 47 PRO B N 1
ATOM 3036 C CA . PRO B 1 47 ? 7.805 -4.09 -5.281 1 94.5 47 PRO B CA 1
ATOM 3037 C C . PRO B 1 47 ? 8.961 -3.264 -5.84 1 94.5 47 PRO B C 1
ATOM 3039 O O . PRO B 1 47 ? 9.539 -2.441 -5.129 1 94.5 47 PRO B O 1
ATOM 3042 N N . PRO B 1 48 ? 9.297 -3.475 -7.129 1 93.62 48 PRO B N 1
ATOM 3043 C CA . PRO B 1 48 ? 10.469 -2.799 -7.691 1 93.62 48 PRO B CA 1
ATOM 3044 C C . PRO B 1 48 ? 10.305 -1.281 -7.742 1 93.62 48 PRO B C 1
ATOM 3046 O O . PRO B 1 48 ? 11.297 -0.549 -7.766 1 93.62 48 PRO B O 1
ATOM 3049 N N . GLN B 1 49 ? 9.039 -0.854 -7.82 1 91.56 49 GLN B N 1
ATOM 3050 C CA . GLN B 1 49 ? 8.766 0.579 -7.801 1 91.56 49 GLN B CA 1
ATOM 3051 C C . GLN B 1 49 ? 7.414 0.875 -7.16 1 91.56 49 GLN B C 1
ATOM 3053 O O . GLN B 1 49 ? 6.484 0.071 -7.262 1 91.56 49 GLN B O 1
ATOM 3058 N N . GLU B 1 50 ? 7.418 1.923 -6.414 1 91.12 50 GLU B N 1
ATOM 3059 C CA . GLU B 1 50 ? 6.195 2.406 -5.785 1 91.12 50 GLU B CA 1
ATOM 3060 C C . GLU B 1 50 ? 6.184 3.928 -5.695 1 91.12 50 GLU B C 1
ATOM 3062 O O . GLU B 1 50 ? 7.242 4.562 -5.691 1 91.12 50 GLU B O 1
ATOM 3067 N N . GLU B 1 51 ? 4.938 4.434 -5.668 1 89.06 51 GLU B N 1
ATOM 3068 C CA . GLU B 1 51 ? 4.809 5.887 -5.57 1 89.06 51 GLU B CA 1
ATOM 3069 C C . GLU B 1 51 ? 5.105 6.371 -4.156 1 89.06 51 GLU B C 1
ATOM 3071 O O . GLU B 1 51 ? 4.512 5.887 -3.189 1 89.06 51 GLU B O 1
ATOM 3076 N N . ASN B 1 52 ? 6.035 7.234 -3.982 1 92.38 52 ASN B N 1
ATOM 3077 C CA . ASN B 1 52 ? 6.371 7.973 -2.77 1 92.38 52 ASN B CA 1
ATOM 3078 C C . ASN B 1 52 ? 6.816 7.039 -1.649 1 92.38 52 ASN B C 1
ATOM 3080 O O . ASN B 1 52 ? 6.688 7.371 -0.469 1 92.38 52 ASN B O 1
ATOM 3084 N N . SER B 1 53 ? 7.188 5.848 -2.002 1 95.06 53 SER B N 1
ATOM 3085 C CA . SER B 1 53 ? 7.621 4.902 -0.978 1 95.06 53 SER B CA 1
ATOM 3086 C C . SER B 1 53 ? 8.547 3.84 -1.562 1 95.06 53 SER B C 1
ATOM 3088 O O . SER B 1 53 ? 8.578 3.635 -2.777 1 95.06 53 SER B O 1
ATOM 3090 N N . VAL B 1 54 ? 9.312 3.264 -0.723 1 97.06 54 VAL B N 1
ATOM 3091 C CA . VAL B 1 54 ? 10.164 2.146 -1.103 1 97.06 54 VAL B CA 1
ATOM 3092 C C . VAL B 1 54 ? 10.312 1.184 0.074 1 97.06 54 VAL B C 1
ATOM 3094 O O . VAL B 1 54 ? 10.539 1.61 1.208 1 97.06 54 VAL B O 1
ATOM 3097 N N . PHE B 1 55 ? 10.062 -0.084 -0.187 1 97.44 55 PHE B N 1
ATOM 3098 C CA . PHE B 1 55 ? 10.25 -1.133 0.81 1 97.44 55 PHE B CA 1
ATOM 3099 C C . PHE B 1 55 ? 11.578 -1.846 0.601 1 97.44 55 PHE B C 1
ATOM 3101 O O . PHE B 1 55 ? 11.883 -2.285 -0.51 1 97.44 55 PHE B O 1
ATOM 3108 N N . VAL B 1 56 ? 12.344 -1.939 1.66 1 98.38 56 VAL B N 1
ATOM 3109 C CA . VAL B 1 56 ? 13.609 -2.662 1.64 1 98.38 56 VAL B CA 1
ATOM 3110 C C . VAL B 1 56 ? 13.539 -3.857 2.588 1 98.38 56 VAL B C 1
ATOM 3112 O O . VAL B 1 56 ? 13.398 -3.688 3.801 1 98.38 56 VAL B O 1
ATOM 3115 N N . MET B 1 57 ? 13.656 -4.996 2.072 1 98.31 57 MET B N 1
ATOM 3116 C CA . MET B 1 57 ? 13.625 -6.219 2.869 1 98.31 57 MET B CA 1
ATOM 3117 C C . MET B 1 57 ? 14.883 -6.332 3.732 1 98.31 57 MET B C 1
ATOM 3119 O O . MET B 1 57 ? 16 -6.156 3.24 1 98.31 57 MET B O 1
ATOM 3123 N N . THR B 1 58 ? 14.719 -6.598 5.012 1 98.38 58 THR B N 1
ATOM 3124 C CA . THR B 1 58 ? 15.852 -6.695 5.93 1 98.38 58 THR B CA 1
ATOM 3125 C C . THR B 1 58 ? 15.93 -8.086 6.547 1 98.38 58 THR B C 1
ATOM 3127 O O . THR B 1 58 ? 16.969 -8.477 7.09 1 98.38 58 THR B O 1
ATOM 3130 N N . ASN B 1 59 ? 14.836 -8.797 6.559 1 97.5 59 ASN B N 1
ATOM 3131 C CA . ASN B 1 59 ? 14.711 -10.117 7.156 1 97.5 59 ASN B CA 1
ATOM 3132 C C . ASN B 1 59 ? 13.703 -10.984 6.414 1 97.5 59 ASN B C 1
ATOM 3134 O O . ASN B 1 59 ? 12.914 -10.477 5.609 1 97.5 59 ASN B O 1
ATOM 3138 N N . MET B 1 60 ? 13.859 -12.328 6.629 1 96.12 60 MET B N 1
ATOM 3139 C CA . MET B 1 60 ? 12.93 -13.172 5.891 1 96.12 60 MET B CA 1
ATOM 3140 C C . MET B 1 60 ? 12.859 -14.57 6.5 1 96.12 60 MET B C 1
ATOM 3142 O O . MET B 1 60 ? 13.773 -14.984 7.219 1 96.12 60 MET B O 1
ATOM 3146 N N . ILE B 1 61 ? 11.75 -15.227 6.312 1 95.38 61 ILE B N 1
ATOM 3147 C CA . ILE B 1 61 ? 11.547 -16.656 6.523 1 95.38 61 ILE B CA 1
ATOM 3148 C C . ILE B 1 61 ? 11.25 -17.344 5.188 1 95.38 61 ILE B C 1
ATOM 3150 O O . ILE B 1 61 ? 10.336 -16.922 4.465 1 95.38 61 ILE B O 1
ATOM 3154 N N . PHE B 1 62 ? 12.047 -18.406 4.855 1 94.19 62 PHE B N 1
ATOM 3155 C CA . PHE B 1 62 ? 11.852 -19.156 3.621 1 94.19 62 PHE B CA 1
ATOM 3156 C C . PHE B 1 62 ? 11.117 -20.469 3.896 1 94.19 62 PHE B C 1
ATOM 3158 O O . PHE B 1 62 ? 11.391 -21.141 4.891 1 94.19 62 PHE B O 1
ATOM 3165 N N . THR B 1 63 ? 10.156 -20.75 3.146 1 96.25 63 THR B N 1
ATOM 3166 C CA . THR B 1 63 ? 9.594 -22.094 3.031 1 96.25 63 THR B CA 1
ATOM 3167 C C . THR B 1 63 ? 9.836 -22.656 1.635 1 96.25 63 THR B C 1
ATOM 3169 O O . THR B 1 63 ? 9.141 -22.297 0.683 1 96.25 63 THR B O 1
ATOM 3172 N N . LEU B 1 64 ? 10.758 -23.562 1.521 1 94.62 64 LEU B N 1
ATOM 3173 C CA . LEU B 1 64 ? 11.273 -24.016 0.234 1 94.62 64 LEU B CA 1
ATOM 3174 C C . LEU B 1 64 ? 10.414 -25.156 -0.323 1 94.62 64 LEU B C 1
ATOM 3176 O O . LEU B 1 64 ? 9.836 -25.922 0.439 1 94.62 64 LEU B O 1
ATOM 3180 N N . ASN B 1 65 ? 10.297 -25.172 -1.615 1 94.62 65 ASN B N 1
ATOM 3181 C CA . ASN B 1 65 ? 9.797 -26.312 -2.391 1 94.62 65 ASN B CA 1
ATOM 3182 C C . ASN B 1 65 ? 8.383 -26.688 -1.978 1 94.62 65 ASN B C 1
ATOM 3184 O O . ASN B 1 65 ? 8.102 -27.875 -1.751 1 94.62 65 ASN B O 1
ATOM 3188 N N . GLN B 1 66 ? 7.574 -25.719 -1.786 1 97.69 66 GLN B N 1
ATOM 3189 C CA . GLN B 1 66 ? 6.176 -26.031 -1.509 1 97.69 66 GLN B CA 1
ATOM 3190 C C . GLN B 1 66 ? 5.477 -26.562 -2.754 1 97.69 66 GLN B C 1
ATOM 3192 O O . GLN B 1 66 ? 5.727 -26.094 -3.865 1 97.69 66 GLN B O 1
ATOM 3197 N N . THR B 1 67 ? 4.668 -27.562 -2.592 1 96.94 67 THR B N 1
ATOM 3198 C CA . THR B 1 67 ? 3.779 -28.078 -3.623 1 96.94 67 THR B CA 1
ATOM 3199 C C . THR B 1 67 ? 2.371 -28.281 -3.072 1 96.94 67 THR B C 1
ATOM 3201 O O . THR B 1 67 ? 2.176 -28.344 -1.856 1 96.94 67 THR B O 1
ATOM 3204 N N . GLN B 1 68 ? 1.385 -28.344 -3.982 1 96.62 68 GLN B N 1
ATOM 3205 C CA . GLN B 1 68 ? 0.016 -28.656 -3.576 1 96.62 68 GLN B CA 1
ATOM 3206 C C . GLN B 1 68 ? -0.102 -30.094 -3.074 1 96.62 68 GLN B C 1
ATOM 3208 O O . GLN B 1 68 ? 0.325 -31.031 -3.752 1 96.62 68 GLN B O 1
ATOM 3213 N N . GLY B 1 69 ? -0.568 -30.203 -1.896 1 96.56 69 GLY B N 1
ATOM 3214 C CA . GLY B 1 69 ? -0.711 -31.562 -1.363 1 96.56 69 GLY B CA 1
ATOM 3215 C C . GLY B 1 69 ? -1.191 -31.578 0.075 1 96.56 69 GLY B C 1
ATOM 3216 O O . GLY B 1 69 ? -1.789 -30.609 0.552 1 96.56 69 GLY B O 1
ATOM 3217 N N . GLN B 1 70 ? -1.069 -32.75 0.691 1 97.94 70 GLN B N 1
ATOM 3218 C CA . GLN B 1 70 ? -1.492 -32.938 2.074 1 97.94 70 GLN B CA 1
ATOM 3219 C C . GLN B 1 70 ? -0.293 -32.938 3.02 1 97.94 70 GLN B C 1
ATOM 3221 O O . GLN B 1 70 ? 0.741 -33.531 2.713 1 97.94 70 GLN B O 1
ATOM 3226 N N . CYS B 1 71 ? -0.416 -32.219 4.074 1 98.19 71 CYS B N 1
ATOM 3227 C CA . CYS B 1 71 ? 0.631 -32.188 5.086 1 98.19 71 CYS B CA 1
ATOM 3228 C C . CYS B 1 71 ? 0.065 -31.75 6.438 1 98.19 71 CYS B C 1
ATOM 3230 O O . CYS B 1 71 ? -1.086 -31.312 6.523 1 98.19 71 CYS B O 1
ATOM 3232 N N . PRO B 1 72 ? 0.817 -32.031 7.527 1 97.75 72 PRO B N 1
ATOM 3233 C CA . PRO B 1 72 ? 0.333 -31.594 8.836 1 97.75 72 PRO B CA 1
ATOM 3234 C C . PRO B 1 72 ? 0.248 -30.078 8.961 1 97.75 72 PRO B C 1
ATOM 3236 O O . PRO B 1 72 ? 1.115 -29.359 8.445 1 97.75 72 PRO B O 1
ATOM 3239 N N . GLU B 1 73 ? -0.82 -29.594 9.562 1 97.44 73 GLU B N 1
ATOM 3240 C CA . GLU B 1 73 ? -0.948 -28.172 9.883 1 97.44 73 GLU B CA 1
ATOM 3241 C C . GLU B 1 73 ? 0.07 -27.75 10.93 1 97.44 73 GLU B C 1
ATOM 3243 O O . GLU B 1 73 ? 0.603 -28.594 11.664 1 97.44 73 GLU B O 1
ATOM 3248 N N . LEU B 1 74 ? 0.376 -26.469 10.922 1 96.19 74 LEU B N 1
ATOM 3249 C CA . LEU B 1 74 ? 1.264 -25.906 11.945 1 96.19 74 LEU B CA 1
ATOM 3250 C C . LEU B 1 74 ? 0.66 -26.078 13.336 1 96.19 74 LEU B C 1
ATOM 3252 O O . LEU B 1 74 ? -0.515 -25.766 13.547 1 96.19 74 LEU B O 1
ATOM 3256 N N . PRO B 1 75 ? 1.431 -26.578 14.273 1 94.44 75 PRO B N 1
ATOM 3257 C CA . PRO B 1 75 ? 0.88 -26.812 15.609 1 94.44 75 PRO B CA 1
ATOM 3258 C C . PRO B 1 75 ? 0.426 -25.516 16.281 1 94.44 75 PRO B C 1
ATOM 3260 O O . PRO B 1 75 ? 1.16 -24.531 16.281 1 94.44 75 PRO B O 1
ATOM 3263 N N . ASP B 1 76 ? -0.72 -25.516 16.703 1 90.31 76 ASP B N 1
ATOM 3264 C CA . ASP B 1 76 ? -1.282 -24.469 17.547 1 90.31 76 ASP B CA 1
ATOM 3265 C C . ASP B 1 76 ? -2.422 -25 18.406 1 90.31 76 ASP B C 1
ATOM 3267 O O . ASP B 1 76 ? -2.676 -26.203 18.438 1 90.31 76 ASP B O 1
ATOM 3271 N N . ASP B 1 77 ? -3.039 -24.062 19.219 1 85.88 77 ASP B N 1
ATOM 3272 C CA . ASP B 1 77 ? -4.086 -24.469 20.141 1 85.88 77 ASP B CA 1
ATOM 3273 C C . ASP B 1 77 ? -5.266 -25.094 19.406 1 85.88 77 ASP B C 1
ATOM 3275 O O . ASP B 1 77 ? -5.961 -25.969 19.953 1 85.88 77 ASP B O 1
ATOM 3279 N N . LYS B 1 78 ? -5.414 -24.75 18.188 1 86.06 78 LYS B N 1
ATOM 3280 C CA . LYS B 1 78 ? -6.609 -25.172 17.469 1 86.06 78 LYS B CA 1
ATOM 3281 C C . LYS B 1 78 ? -6.293 -26.297 16.484 1 86.06 78 LYS B C 1
ATOM 3283 O O . LYS B 1 78 ? -7.203 -26.938 15.953 1 86.06 78 LYS B O 1
ATOM 3288 N N . THR B 1 79 ? -5.02 -26.516 16.25 1 93.44 79 THR B N 1
ATOM 3289 C CA . THR B 1 79 ? -4.684 -27.469 15.195 1 93.44 79 THR B CA 1
ATOM 3290 C C . THR B 1 79 ? -4.129 -28.766 15.789 1 93.44 79 THR B C 1
ATOM 3292 O O . THR B 1 79 ? -4.09 -29.797 15.109 1 93.44 79 THR B O 1
ATOM 3295 N N . GLU B 1 80 ? -3.619 -28.719 17 1 94.81 80 GLU B N 1
ATOM 3296 C CA . GLU B 1 80 ? -3.135 -29.938 17.656 1 94.81 80 GLU B CA 1
ATOM 3297 C C . GLU B 1 80 ? -4.273 -30.922 17.906 1 94.81 80 GLU B C 1
ATOM 3299 O O . GLU B 1 80 ? -5.379 -30.516 18.281 1 94.81 80 GLU B O 1
ATOM 3304 N N . CYS B 1 81 ? -3.961 -32.125 17.609 1 94.5 81 CYS B N 1
ATOM 3305 C CA . CYS B 1 81 ? -4.996 -33.125 17.766 1 94.5 81 CYS B CA 1
ATOM 3306 C C . CYS B 1 81 ? -4.445 -34.375 18.469 1 94.5 81 CYS B C 1
ATOM 3308 O O . CYS B 1 81 ? -3.227 -34.531 18.578 1 94.5 81 CYS B O 1
ATOM 3310 N N . SER B 1 82 ? -5.348 -35.031 19.141 1 87.94 82 SER B N 1
ATOM 3311 C CA . SER B 1 82 ? -4.977 -36.281 19.797 1 87.94 82 SER B CA 1
ATOM 3312 C C . SER B 1 82 ? -5.617 -37.469 19.094 1 87.94 82 SER B C 1
ATOM 3314 O O . SER B 1 82 ? -5.109 -38.594 19.172 1 87.94 82 SER B O 1
ATOM 3316 N N . LYS B 1 83 ? -6.793 -37.344 18.641 1 78.31 83 LYS B N 1
ATOM 3317 C CA . LYS B 1 83 ? -7.504 -38.375 17.891 1 78.31 83 LYS B CA 1
ATOM 3318 C C . LYS B 1 83 ? -8.109 -37.812 16.609 1 78.31 83 LYS B C 1
ATOM 3320 O O . LYS B 1 83 ? -8.266 -36.594 16.469 1 78.31 83 LYS B O 1
ATOM 3325 N N . ASN B 1 84 ? -8.367 -38.656 15.695 1 70.38 84 ASN B N 1
ATOM 3326 C CA . ASN B 1 84 ? -8.914 -38.25 14.398 1 70.38 84 ASN B CA 1
ATOM 3327 C C . ASN B 1 84 ? -10.211 -37.469 14.555 1 70.38 84 ASN B C 1
ATOM 3329 O O . ASN B 1 84 ? -10.5 -36.594 13.742 1 70.38 84 ASN B O 1
ATOM 3333 N N . ASN B 1 85 ? -10.789 -37.75 15.586 1 72 85 ASN B N 1
ATOM 3334 C CA . ASN B 1 85 ? -12.117 -37.156 15.68 1 72 85 ASN B CA 1
ATOM 3335 C C . ASN B 1 85 ? -12.055 -35.656 16 1 72 85 ASN B C 1
ATOM 3337 O O . ASN B 1 85 ? -13.07 -34.969 15.977 1 72 85 ASN B O 1
ATOM 3341 N N . SER B 1 86 ? -10.93 -35.062 16.062 1 87.5 86 SER B N 1
ATOM 3342 C CA . SER B 1 86 ? -10.781 -33.656 16.359 1 87.5 86 SER B CA 1
ATOM 3343 C C . SER B 1 86 ? -10.594 -32.844 15.086 1 87.5 86 SER B C 1
ATOM 3345 O O . SER B 1 86 ? -10.688 -31.609 15.109 1 87.5 86 SER B O 1
ATOM 3347 N N . CYS B 1 87 ? -10.422 -33.5 14.039 1 94.38 87 CYS B N 1
ATOM 3348 C CA . CYS B 1 87 ? -10.211 -32.844 12.758 1 94.38 87 CYS B CA 1
ATOM 3349 C C . CYS B 1 87 ? -11.445 -32.969 11.867 1 94.38 87 CYS B C 1
ATOM 3351 O O . CYS B 1 87 ? -11.984 -34.062 11.703 1 94.38 87 CYS B O 1
ATOM 3353 N N . VAL B 1 88 ? -11.953 -31.891 11.328 1 94.75 88 VAL B N 1
ATOM 3354 C CA . VAL B 1 88 ? -13.188 -31.844 10.562 1 94.75 88 VAL B CA 1
ATOM 3355 C C . VAL B 1 88 ? -12.883 -31.609 9.086 1 94.75 88 VAL B C 1
ATOM 3357 O O . VAL B 1 88 ? -12.359 -30.562 8.711 1 94.75 88 VAL B O 1
ATOM 3360 N N . PRO B 1 89 ? -13.281 -32.625 8.266 1 94.44 89 PRO B N 1
ATOM 3361 C CA . PRO B 1 89 ? -13.047 -32.406 6.832 1 94.44 89 PRO B CA 1
ATOM 3362 C C . PRO B 1 89 ? -13.703 -31.141 6.297 1 94.44 89 PRO B C 1
ATOM 3364 O O . PRO B 1 89 ? -14.875 -30.891 6.562 1 94.44 89 PRO B O 1
ATOM 3367 N N . GLY B 1 90 ? -12.867 -30.328 5.609 1 93.88 90 GLY B N 1
ATOM 3368 C CA . GLY B 1 90 ? -13.414 -29.125 4.988 1 93.88 90 GLY B CA 1
ATOM 3369 C C . GLY B 1 90 ? -13.305 -27.891 5.871 1 93.88 90 GLY B C 1
ATOM 3370 O O . GLY B 1 90 ? -13.594 -26.781 5.43 1 93.88 90 GLY B O 1
ATOM 3371 N N . TYR B 1 91 ? -12.844 -28.141 7.027 1 93.75 91 TYR B N 1
ATOM 3372 C CA . TYR B 1 91 ? -12.758 -27.031 7.961 1 93.75 91 TYR B CA 1
ATOM 3373 C C . TYR B 1 91 ? -11.656 -26.047 7.543 1 93.75 91 TYR B C 1
ATOM 3375 O O . TYR B 1 91 ? -10.57 -26.469 7.129 1 93.75 91 TYR B O 1
ATOM 3383 N N . VAL B 1 92 ? -12.047 -24.766 7.594 1 93.25 92 VAL B N 1
ATOM 3384 C CA . VAL B 1 92 ? -11.094 -23.703 7.309 1 93.25 92 VAL B CA 1
ATOM 3385 C C . VAL B 1 92 ? -11.438 -22.469 8.133 1 93.25 92 VAL B C 1
ATOM 3387 O O . VAL B 1 92 ? -12.609 -22.125 8.297 1 93.25 92 VAL B O 1
ATOM 3390 N N . SER B 1 93 ? -10.438 -21.938 8.742 1 89.38 93 SER B N 1
ATOM 3391 C CA . SER B 1 93 ? -10.594 -20.688 9.461 1 89.38 93 SER B CA 1
ATOM 3392 C C . SER B 1 93 ? -9.672 -19.609 8.891 1 89.38 93 SER B C 1
ATOM 3394 O O . SER B 1 93 ? -8.891 -19.875 7.98 1 89.38 93 SER B O 1
ATOM 3396 N N . THR B 1 94 ? -9.734 -18.406 9.406 1 86.25 94 THR B N 1
ATOM 3397 C CA . THR B 1 94 ? -8.945 -17.281 8.922 1 86.25 94 THR B CA 1
ATOM 3398 C C . THR B 1 94 ? -7.461 -17.5 9.195 1 86.25 94 THR B C 1
ATOM 3400 O O . THR B 1 94 ? -6.609 -16.875 8.562 1 86.25 94 THR B O 1
ATOM 3403 N N . HIS B 1 95 ? -7.145 -18.406 10.109 1 88.38 95 HIS B N 1
ATOM 3404 C CA . HIS B 1 95 ? -5.754 -18.625 10.484 1 88.38 95 HIS B CA 1
ATOM 3405 C C . HIS B 1 95 ? -5.211 -19.922 9.883 1 88.38 95 HIS B C 1
ATOM 3407 O O . HIS B 1 95 ? -4.051 -20.266 10.102 1 88.38 95 HIS B O 1
ATOM 3413 N N . SER B 1 96 ? -6.074 -20.562 9.133 1 93.62 96 SER B N 1
ATOM 3414 C CA . SER B 1 96 ? -5.676 -21.844 8.562 1 93.62 96 SER B CA 1
ATOM 3415 C C . SER B 1 96 ? -4.707 -21.656 7.402 1 93.62 96 SER B C 1
ATOM 3417 O O . SER B 1 96 ? -4.82 -20.688 6.641 1 93.62 96 SER B O 1
ATOM 3419 N N . ASN B 1 97 ? -3.793 -22.609 7.32 1 96.25 97 ASN B N 1
ATOM 3420 C CA . ASN B 1 97 ? -2.891 -22.625 6.172 1 96.25 97 ASN B CA 1
ATOM 3421 C C . ASN B 1 97 ? -3.461 -23.438 5.016 1 96.25 97 ASN B C 1
ATOM 3423 O O . ASN B 1 97 ? -2.912 -23.422 3.91 1 96.25 97 ASN B O 1
ATOM 3427 N N . GLY B 1 98 ? -4.465 -24.125 5.254 1 97.06 98 GLY B N 1
ATOM 3428 C CA . GLY B 1 98 ? -5.121 -24.969 4.277 1 97.06 98 GLY B CA 1
ATOM 3429 C C . GLY B 1 98 ? -6.473 -25.484 4.746 1 97.06 98 GLY B C 1
ATOM 3430 O O . GLY B 1 98 ? -7.051 -24.953 5.695 1 97.06 98 GLY B O 1
ATOM 3431 N N . ILE B 1 99 ? -6.965 -26.438 4.043 1 96.69 99 ILE B N 1
ATOM 3432 C CA . ILE B 1 99 ? -8.266 -27.031 4.352 1 96.69 99 ILE B CA 1
ATOM 3433 C C . ILE B 1 99 ? -8.07 -28.391 5.012 1 96.69 99 ILE B C 1
ATOM 3435 O O . ILE B 1 99 ? -7.379 -29.25 4.469 1 96.69 99 ILE B O 1
ATOM 3439 N N . GLN B 1 100 ? -8.734 -28.625 6.098 1 96.81 100 GLN B N 1
ATOM 3440 C CA . GLN B 1 100 ? -8.562 -29.875 6.844 1 96.81 100 GLN B CA 1
ATOM 3441 C C . GLN B 1 100 ? -9.125 -31.062 6.066 1 96.81 100 GLN B C 1
ATOM 3443 O O . GLN B 1 100 ? -10.195 -30.969 5.469 1 96.81 100 GLN B O 1
ATOM 3448 N N . THR B 1 101 ? -8.422 -32.125 6.102 1 96.19 101 THR B N 1
ATOM 3449 C CA . THR B 1 101 ? -8.844 -33.344 5.391 1 96.19 101 THR B CA 1
ATOM 3450 C C . THR B 1 101 ? -9.641 -34.25 6.312 1 96.19 101 THR B C 1
ATOM 3452 O O . THR B 1 101 ? -10.344 -35.156 5.848 1 96.19 101 THR B O 1
ATOM 3455 N N . GLY B 1 102 ? -9.477 -34.062 7.676 1 95.81 102 GLY B N 1
ATOM 3456 C CA . GLY B 1 102 ? -10.18 -34.875 8.641 1 95.81 102 GLY B CA 1
ATOM 3457 C C . GLY B 1 102 ? -9.266 -35.875 9.359 1 95.81 102 GLY B C 1
ATOM 3458 O O . GLY B 1 102 ? -9.688 -36.531 10.289 1 95.81 102 GLY B O 1
ATOM 3459 N N . LYS B 1 103 ? -8.047 -35.938 8.977 1 96.44 103 LYS B N 1
ATOM 3460 C CA . LYS B 1 103 ? -7.109 -36.875 9.555 1 96.44 103 LYS B CA 1
ATOM 3461 C C . LYS B 1 103 ? -6.199 -36.219 10.578 1 96.44 103 LYS B C 1
ATOM 3463 O O . LYS B 1 103 ? -5.875 -35.031 10.438 1 96.44 103 LYS B O 1
ATOM 3468 N N . CYS B 1 104 ? -5.859 -36.906 11.633 1 96.88 104 CYS B N 1
ATOM 3469 C CA . CYS B 1 104 ? -4.852 -36.5 12.602 1 96.88 104 CYS B CA 1
ATOM 3470 C C . CYS B 1 104 ? -3.512 -37.156 12.312 1 96.88 104 CYS B C 1
ATOM 3472 O O . CYS B 1 104 ? -3.398 -38.375 12.344 1 96.88 104 CYS B O 1
ATOM 3474 N N . VAL B 1 105 ? -2.529 -36.406 11.977 1 96.94 105 VAL B N 1
ATOM 3475 C CA . VAL B 1 105 ? -1.267 -36.969 11.508 1 96.94 105 VAL B CA 1
ATOM 3476 C C . VAL B 1 105 ? -0.112 -36.406 12.344 1 96.94 105 VAL B C 1
ATOM 3478 O O . VAL B 1 105 ? -0.276 -35.438 13.07 1 96.94 105 VAL B O 1
ATOM 3481 N N . ASN B 1 106 ? 1.067 -37.031 12.25 1 96.25 106 ASN B N 1
ATOM 3482 C CA . ASN B 1 106 ? 2.248 -36.594 12.984 1 96.25 106 ASN B CA 1
ATOM 3483 C C . ASN B 1 106 ? 2.873 -35.344 12.359 1 96.25 106 ASN B C 1
ATOM 3485 O O . ASN B 1 106 ? 3.211 -35.344 11.172 1 96.25 106 ASN B O 1
ATOM 3489 N N . TYR B 1 107 ? 2.916 -34.281 13.07 1 96.25 107 TYR B N 1
ATOM 3490 C CA . TYR B 1 107 ? 3.723 -33.156 12.656 1 96.25 107 TYR B CA 1
ATOM 3491 C C . TYR B 1 107 ? 5.207 -33.438 12.844 1 96.25 107 TYR B C 1
ATOM 3493 O O . TYR B 1 107 ? 6.02 -33.156 11.953 1 96.25 107 TYR B O 1
ATOM 3501 N N . ASN B 1 108 ? 5.516 -33.875 13.984 1 94.62 108 ASN B N 1
ATOM 3502 C CA . ASN B 1 108 ? 6.824 -34.438 14.312 1 94.62 108 ASN B CA 1
ATOM 3503 C C . ASN B 1 108 ? 6.699 -35.625 15.234 1 94.62 108 ASN B C 1
ATOM 3505 O O . ASN B 1 108 ? 5.652 -36.281 15.289 1 94.62 108 ASN B O 1
ATOM 3509 N N . ASP B 1 109 ? 7.766 -36 15.938 1 92.75 109 ASP B N 1
ATOM 3510 C CA . ASP B 1 109 ? 7.785 -37.219 16.734 1 92.75 109 ASP B CA 1
ATOM 3511 C C . ASP B 1 109 ? 6.891 -37.094 17.969 1 92.75 109 ASP B C 1
ATOM 3513 O O . ASP B 1 109 ? 6.414 -38.094 18.5 1 92.75 109 ASP B O 1
ATOM 3517 N N . SER B 1 110 ? 6.562 -35.906 18.406 1 92.06 110 SER B N 1
ATOM 3518 C CA . SER B 1 110 ? 5.898 -35.719 19.688 1 92.06 110 SER B CA 1
ATOM 3519 C C . SER B 1 110 ? 4.539 -35.062 19.516 1 92.06 110 SER B C 1
ATOM 3521 O O . SER B 1 110 ? 3.686 -35.125 20.406 1 92.06 110 SER B O 1
ATOM 3523 N N . ILE B 1 111 ? 4.379 -34.344 18.438 1 94.25 111 ILE B N 1
ATOM 3524 C CA . ILE B 1 111 ? 3.182 -33.531 18.281 1 94.25 111 ILE B CA 1
ATOM 3525 C C . ILE B 1 111 ? 2.389 -34 17.062 1 94.25 111 ILE B C 1
ATOM 3527 O O . ILE B 1 111 ? 2.967 -34.281 16.016 1 94.25 111 ILE B O 1
ATOM 3531 N N . LYS B 1 112 ? 1.043 -34.125 17.297 1 96.31 112 LYS B N 1
ATOM 3532 C CA . LYS B 1 112 ? 0.143 -34.406 16.188 1 96.31 112 LYS B CA 1
ATOM 3533 C C . LYS B 1 112 ? -0.738 -33.219 15.875 1 96.31 112 LYS B C 1
ATOM 3535 O O . LYS B 1 112 ? -1.147 -32.5 16.781 1 96.31 112 LYS B O 1
ATOM 3540 N N . THR B 1 113 ? -0.977 -33 14.562 1 97.44 113 THR B N 1
ATOM 3541 C CA . THR B 1 113 ? -1.869 -31.922 14.133 1 97.44 113 THR B CA 1
ATOM 3542 C C . THR B 1 113 ? -2.809 -32.406 13.031 1 97.44 113 THR B C 1
ATOM 3544 O O . THR B 1 113 ? -2.627 -33.5 12.5 1 97.44 113 THR B O 1
ATOM 3547 N N . CYS B 1 114 ? -3.844 -31.656 12.797 1 97.31 114 CYS B N 1
ATOM 3548 C CA . CYS B 1 114 ? -4.785 -32 11.734 1 97.31 114 CYS B CA 1
ATOM 3549 C C . CYS B 1 114 ? -4.129 -31.875 10.359 1 97.31 114 CYS B C 1
ATOM 3551 O O . CYS B 1 114 ? -3.383 -30.922 10.117 1 97.31 114 CYS B O 1
ATOM 3553 N N . GLU B 1 115 ? -4.363 -32.875 9.57 1 97.69 115 GLU B N 1
ATOM 3554 C CA . GLU B 1 115 ? -3.891 -32.812 8.188 1 97.69 115 GLU B CA 1
ATOM 3555 C C . GLU B 1 115 ? -4.664 -31.781 7.379 1 97.69 115 GLU B C 1
ATOM 3557 O O . GLU B 1 115 ? -5.883 -31.672 7.516 1 97.69 115 GLU B O 1
ATOM 3562 N N . VAL B 1 116 ? -3.959 -31.047 6.535 1 97.88 116 VAL B N 1
ATOM 3563 C CA . VAL B 1 116 ? -4.609 -30.062 5.676 1 97.88 116 VAL B CA 1
ATOM 3564 C C . VAL B 1 116 ? -4.152 -30.266 4.23 1 97.88 116 VAL B C 1
ATOM 3566 O O . VAL B 1 116 ? -3.062 -30.781 3.982 1 97.88 116 VAL B O 1
ATOM 3569 N N . PHE B 1 117 ? -5.016 -29.984 3.314 1 98 117 PHE B N 1
ATOM 3570 C CA . PHE B 1 117 ? -4.625 -29.75 1.927 1 98 117 PHE B CA 1
ATOM 3571 C C . PHE B 1 117 ? -4.176 -28.312 1.714 1 98 117 PHE B C 1
ATOM 3573 O O . PHE B 1 117 ? -4.949 -27.375 1.942 1 98 117 PHE B O 1
ATOM 3580 N N . ALA B 1 118 ? -2.9 -28.109 1.394 1 98.19 118 ALA B N 1
ATOM 3581 C CA . ALA B 1 118 ? -2.285 -26.781 1.359 1 98.19 118 ALA B CA 1
ATOM 3582 C C . ALA B 1 118 ? -1.037 -26.781 0.48 1 98.19 118 ALA B C 1
ATOM 3584 O O . ALA B 1 118 ? -0.747 -27.766 -0.199 1 98.19 118 ALA B O 1
ATOM 3585 N N . TRP B 1 119 ? -0.491 -25.562 0.219 1 97.81 119 TRP B N 1
ATOM 3586 C CA . TRP B 1 119 ? 0.915 -25.531 -0.17 1 97.81 119 TRP B CA 1
ATOM 3587 C C . TRP B 1 119 ? 1.795 -26.156 0.908 1 97.81 119 TRP B C 1
ATOM 3589 O O . TRP B 1 119 ? 1.935 -25.594 2.002 1 97.81 119 TRP B O 1
ATOM 3599 N N . CYS B 1 120 ? 2.336 -27.328 0.585 1 98.06 120 CYS B N 1
ATOM 3600 C CA . CYS B 1 120 ? 3.072 -28.109 1.578 1 98.06 120 CYS B CA 1
ATOM 3601 C C . CYS B 1 120 ? 4.566 -28.094 1.286 1 98.06 120 CYS B C 1
ATOM 3603 O O . CYS B 1 120 ? 4.98 -28.234 0.135 1 98.06 120 CYS B O 1
ATOM 3605 N N . PRO B 1 121 ? 5.398 -28.031 2.369 1 97.81 121 PRO B N 1
ATOM 3606 C CA . PRO B 1 121 ? 5.035 -27.906 3.781 1 97.81 121 PRO B CA 1
ATOM 3607 C C . PRO B 1 121 ? 4.504 -26.516 4.133 1 97.81 121 PRO B C 1
ATOM 3609 O O . PRO B 1 121 ? 4.766 -25.547 3.414 1 97.81 121 PRO B O 1
ATOM 3612 N N . VAL B 1 122 ? 3.699 -26.469 5.195 1 97.69 122 VAL B N 1
ATOM 3613 C CA . VAL B 1 122 ? 3.174 -25.172 5.625 1 97.69 122 VAL B CA 1
ATOM 3614 C C . VAL B 1 122 ? 4.289 -24.344 6.262 1 97.69 122 VAL B C 1
ATOM 3616 O O . VAL B 1 122 ? 5.293 -24.906 6.723 1 97.69 122 VAL B O 1
ATOM 3619 N N . GLU B 1 123 ? 4.113 -23.062 6.176 1 96.94 123 GLU B N 1
ATOM 3620 C CA . GLU B 1 123 ? 5.113 -22.156 6.723 1 96.94 123 GLU B CA 1
ATOM 3621 C C . GLU B 1 123 ? 5.203 -22.281 8.242 1 96.94 123 GLU B C 1
ATOM 3623 O O . GLU B 1 123 ? 4.176 -22.375 8.922 1 96.94 123 GLU B O 1
ATOM 3628 N N . ASP B 1 124 ? 6.348 -22.391 8.734 1 94.75 124 ASP B N 1
ATOM 3629 C CA . ASP B 1 124 ? 6.625 -22.219 10.164 1 94.75 124 ASP B CA 1
ATOM 3630 C C . ASP B 1 124 ? 7.262 -20.875 10.445 1 94.75 124 ASP B C 1
ATOM 3632 O O . ASP B 1 124 ? 8.461 -20.688 10.234 1 94.75 124 ASP B O 1
ATOM 3636 N N . ASP B 1 125 ? 6.461 -19.984 10.992 1 92.38 125 ASP B N 1
ATOM 3637 C CA . ASP B 1 125 ? 6.969 -18.625 11.172 1 92.38 125 ASP B CA 1
ATOM 3638 C C . ASP B 1 125 ? 7.109 -18.297 12.656 1 92.38 125 ASP B C 1
ATOM 3640 O O . ASP B 1 125 ? 7.051 -17.125 13.047 1 92.38 125 ASP B O 1
ATOM 3644 N N . TYR B 1 126 ? 7.262 -19.234 13.492 1 90.69 126 TYR B N 1
ATOM 3645 C CA . TYR B 1 126 ? 7.371 -19 14.93 1 90.69 126 TYR B CA 1
ATOM 3646 C C . TYR B 1 126 ? 8.711 -18.375 15.289 1 90.69 126 TYR B C 1
ATOM 3648 O O . TYR B 1 126 ? 8.812 -17.641 16.281 1 90.69 126 TYR B O 1
ATOM 3656 N N . HIS B 1 127 ? 9.625 -18.609 14.461 1 91 127 HIS B N 1
ATOM 3657 C CA . HIS B 1 127 ? 10.945 -18.062 14.773 1 91 127 HIS B CA 1
ATOM 3658 C C . HIS B 1 127 ? 11.391 -17.078 13.703 1 91 127 HIS B C 1
ATOM 3660 O O . HIS B 1 127 ? 11.656 -17.453 12.562 1 91 127 HIS B O 1
ATOM 3666 N N . VAL B 1 128 ? 11.484 -15.898 14.125 1 92.81 128 VAL B N 1
ATOM 3667 C CA . VAL B 1 128 ? 12.023 -14.859 13.258 1 92.81 128 VAL B CA 1
ATOM 3668 C C . VAL B 1 128 ? 13.531 -14.734 13.477 1 92.81 128 VAL B C 1
ATOM 3670 O O . VAL B 1 128 ? 14 -14.594 14.609 1 92.81 128 VAL B O 1
ATOM 3673 N N . PRO B 1 129 ? 14.281 -14.836 12.406 1 93.31 129 PRO B N 1
ATOM 3674 C CA . PRO B 1 129 ? 15.742 -14.758 12.57 1 93.31 129 PRO B CA 1
ATOM 3675 C C . PRO B 1 129 ? 16.188 -13.492 13.305 1 93.31 129 PRO B C 1
ATOM 3677 O O . PRO B 1 129 ? 15.695 -12.398 13.023 1 93.31 129 PRO B O 1
ATOM 3680 N N . LYS B 1 130 ? 17.031 -13.664 14.258 1 93.5 130 LYS B N 1
ATOM 3681 C CA . LYS B 1 130 ? 17.672 -12.609 15.055 1 93.5 130 LYS B CA 1
ATOM 3682 C C . LYS B 1 130 ? 19.141 -12.922 15.289 1 93.5 130 LYS B C 1
ATOM 3684 O O . LYS B 1 130 ? 19.484 -13.945 15.883 1 93.5 130 LYS B O 1
ATOM 3689 N N . PRO B 1 131 ? 20.062 -12.117 14.859 1 94.12 131 PRO B N 1
ATOM 3690 C CA . PRO B 1 131 ? 19.859 -10.852 14.148 1 94.12 131 PRO B CA 1
ATOM 3691 C C . PRO B 1 131 ? 19.219 -11.047 12.773 1 94.12 131 PRO B C 1
ATOM 3693 O O . PRO B 1 131 ? 19.078 -12.18 12.305 1 94.12 131 PRO B O 1
ATOM 3696 N N . ALA B 1 132 ? 18.781 -9.875 12.227 1 95.69 132 ALA B N 1
ATOM 3697 C CA . ALA B 1 132 ? 18.109 -9.922 10.93 1 95.69 132 ALA B CA 1
ATOM 3698 C C . ALA B 1 132 ? 19.016 -10.547 9.875 1 95.69 132 ALA B C 1
ATOM 3700 O O . ALA B 1 132 ? 20.234 -10.359 9.898 1 95.69 132 ALA B O 1
ATOM 3701 N N . PHE B 1 133 ? 18.391 -11.203 8.961 1 93.88 133 PHE B N 1
ATOM 3702 C CA . PHE B 1 133 ? 19.078 -11.961 7.922 1 93.88 133 PHE B CA 1
ATOM 3703 C C . PHE B 1 133 ? 19.938 -11.047 7.062 1 93.88 133 PHE B C 1
ATOM 3705 O O . PHE B 1 133 ? 21.078 -11.398 6.711 1 93.88 133 PHE B O 1
ATOM 3712 N N . LEU B 1 134 ? 19.453 -9.859 6.688 1 95.25 134 LEU B N 1
ATOM 3713 C CA . LEU B 1 134 ? 20.188 -8.898 5.875 1 95.25 134 LEU B CA 1
ATOM 3714 C C . LEU B 1 134 ? 20.688 -7.742 6.73 1 95.25 134 LEU B C 1
ATOM 3716 O O . LEU B 1 134 ? 20.312 -6.586 6.508 1 95.25 134 LEU B O 1
ATOM 3720 N N . GLN B 1 135 ? 21.562 -7.961 7.539 1 92 135 GLN B N 1
ATOM 3721 C CA . GLN B 1 135 ? 22.125 -6.973 8.453 1 92 135 GLN B CA 1
ATOM 3722 C C . GLN B 1 135 ? 22.812 -5.844 7.684 1 92 135 GLN B C 1
ATOM 3724 O O . GLN B 1 135 ? 22.781 -4.688 8.117 1 92 135 GLN B O 1
ATOM 3729 N N . GLY B 1 136 ? 23.375 -6.191 6.566 1 95.62 136 GLY B N 1
ATOM 3730 C CA . GLY B 1 136 ? 24.109 -5.223 5.77 1 95.62 136 GLY B CA 1
ATOM 3731 C C . GLY B 1 136 ? 23.234 -4.164 5.148 1 95.62 136 GLY B C 1
ATOM 3732 O O . GLY B 1 136 ? 23.719 -3.158 4.629 1 95.62 136 GLY B O 1
ATOM 3733 N N . ALA B 1 137 ? 21.938 -4.387 5.246 1 97.69 137 ALA B N 1
ATOM 3734 C CA . ALA B 1 137 ? 21 -3.436 4.652 1 97.69 137 ALA B CA 1
ATOM 3735 C C . ALA B 1 137 ? 21.172 -2.045 5.25 1 97.69 137 ALA B C 1
ATOM 3737 O O . ALA B 1 137 ? 20.844 -1.041 4.613 1 97.69 137 ALA B O 1
ATOM 3738 N N . GLU B 1 138 ? 21.688 -1.965 6.461 1 97.88 138 GLU B N 1
ATOM 3739 C CA . GLU B 1 138 ? 21.922 -0.704 7.156 1 97.88 138 GLU B CA 1
ATOM 3740 C C . GLU B 1 138 ? 22.828 0.221 6.336 1 97.88 138 GLU B C 1
ATOM 3742 O O . GLU B 1 138 ? 22.734 1.445 6.461 1 97.88 138 GLU B O 1
ATOM 3747 N N . ASN B 1 139 ? 23.578 -0.345 5.477 1 97.81 139 ASN B N 1
ATOM 3748 C CA . ASN B 1 139 ? 24.547 0.419 4.711 1 97.81 139 ASN B CA 1
ATOM 3749 C C . ASN B 1 139 ? 24.031 0.765 3.32 1 97.81 139 ASN B C 1
ATOM 3751 O O . ASN B 1 139 ? 24.703 1.46 2.555 1 97.81 139 ASN B O 1
ATOM 3755 N N . PHE B 1 140 ? 22.906 0.271 2.988 1 98.56 140 PHE B N 1
ATOM 3756 C CA . PHE B 1 140 ? 22.328 0.629 1.703 1 98.56 140 PHE B CA 1
ATOM 3757 C C . PHE B 1 140 ? 22.016 2.121 1.645 1 98.56 140 PHE B C 1
ATOM 3759 O O . PHE B 1 140 ? 21.953 2.789 2.68 1 98.56 140 PHE B O 1
ATOM 3766 N N . THR B 1 141 ? 21.844 2.625 0.423 1 98.5 141 THR B N 1
ATOM 3767 C CA . THR B 1 141 ? 21.547 4.039 0.246 1 98.5 141 THR B CA 1
ATOM 3768 C C . THR B 1 141 ? 20.312 4.227 -0.624 1 98.5 141 THR B C 1
ATOM 3770 O O . THR B 1 141 ? 19.953 3.35 -1.417 1 98.5 141 THR B O 1
ATOM 3773 N N . ILE B 1 142 ? 19.656 5.289 -0.432 1 98.31 142 ILE B N 1
ATOM 3774 C CA . ILE B 1 142 ? 18.516 5.684 -1.243 1 98.31 142 ILE B CA 1
ATOM 3775 C C . ILE B 1 142 ? 18.75 7.066 -1.839 1 98.31 142 ILE B C 1
ATOM 3777 O O . ILE B 1 142 ? 19.062 8.016 -1.115 1 98.31 142 ILE B O 1
ATOM 3781 N N . LEU B 1 143 ? 18.734 7.164 -3.111 1 98.19 143 LEU B N 1
ATOM 3782 C CA . LEU B 1 143 ? 18.672 8.445 -3.801 1 98.19 143 LEU B CA 1
ATOM 3783 C C . LEU B 1 143 ? 17.219 8.922 -3.926 1 98.19 143 LEU B C 1
ATOM 3785 O O . LEU B 1 143 ? 16.375 8.203 -4.449 1 98.19 143 LEU B O 1
ATOM 3789 N N . VAL B 1 144 ? 16.938 10.07 -3.416 1 98.06 144 VAL B N 1
ATOM 3790 C CA . VAL B 1 144 ? 15.602 10.648 -3.518 1 98.06 144 VAL B CA 1
ATOM 3791 C C . VAL B 1 144 ? 15.625 11.844 -4.469 1 98.06 144 VAL B C 1
ATOM 3793 O O . VAL B 1 144 ? 16.359 12.812 -4.242 1 98.06 144 VAL B O 1
ATOM 3796 N N . LYS B 1 145 ? 14.891 11.758 -5.504 1 97.62 145 LYS B N 1
ATOM 3797 C CA . LYS B 1 145 ? 14.672 12.875 -6.418 1 97.62 145 LYS B CA 1
ATOM 3798 C C . LYS B 1 145 ? 13.281 13.477 -6.23 1 97.62 145 LYS B C 1
ATOM 3800 O O . LYS B 1 145 ? 12.273 12.789 -6.387 1 97.62 145 LYS B O 1
ATOM 3805 N N . ASN B 1 146 ? 13.25 14.68 -5.887 1 98.12 146 ASN B N 1
ATOM 3806 C CA . ASN B 1 146 ? 11.992 15.359 -5.586 1 98.12 146 ASN B CA 1
ATOM 3807 C C . ASN B 1 146 ? 11.852 16.656 -6.367 1 98.12 146 ASN B C 1
ATOM 3809 O O . ASN B 1 146 ? 12.766 17.484 -6.371 1 98.12 146 ASN B O 1
ATOM 3813 N N . ASN B 1 147 ? 10.797 16.797 -7.113 1 97.81 147 ASN B N 1
ATOM 3814 C CA . ASN B 1 147 ? 10.406 18.031 -7.797 1 97.81 147 ASN B CA 1
ATOM 3815 C C . ASN B 1 147 ? 9.133 18.625 -7.215 1 97.81 147 ASN B C 1
ATOM 3817 O O . ASN B 1 147 ? 8.172 17.891 -6.945 1 97.81 147 ASN B O 1
ATOM 3821 N N . ILE B 1 148 ? 9.148 19.922 -7.039 1 97.81 148 ILE B N 1
ATOM 3822 C CA . ILE B 1 148 ? 7.945 20.547 -6.488 1 97.81 148 ILE B CA 1
ATOM 3823 C C . ILE B 1 148 ? 7.488 21.672 -7.41 1 97.81 148 ILE B C 1
ATOM 3825 O O . ILE B 1 148 ? 8.266 22.172 -8.227 1 97.81 148 ILE B O 1
ATOM 3829 N N . TRP B 1 149 ? 6.223 21.938 -7.352 1 97.75 149 TRP B N 1
ATOM 3830 C CA . TRP B 1 149 ? 5.578 23.016 -8.109 1 97.75 149 TRP B CA 1
ATOM 3831 C C . TRP B 1 149 ? 4.539 23.734 -7.254 1 97.75 149 TRP B C 1
ATOM 3833 O O . TRP B 1 149 ? 3.725 23.094 -6.586 1 97.75 149 TRP B O 1
ATOM 3843 N N . TYR B 1 150 ? 4.656 25.062 -7.148 1 97.38 150 TYR B N 1
ATOM 3844 C CA . TYR B 1 150 ? 3.609 25.906 -6.586 1 97.38 150 TYR B CA 1
ATOM 3845 C C . TYR B 1 150 ? 2.783 26.547 -7.688 1 97.38 150 TYR B C 1
ATOM 3847 O O . TYR B 1 150 ? 3.166 27.594 -8.227 1 97.38 150 TYR B O 1
ATOM 3855 N N . PRO B 1 151 ? 1.632 25.984 -7.938 1 97.19 151 PRO B N 1
ATOM 3856 C CA . PRO B 1 151 ? 0.863 26.375 -9.117 1 97.19 151 PRO B CA 1
ATOM 3857 C C . PRO B 1 151 ? 0.474 27.859 -9.102 1 97.19 151 PRO B C 1
ATOM 3859 O O . PRO B 1 151 ? 0.527 28.531 -10.141 1 97.19 151 PRO B O 1
ATOM 3862 N N . LYS B 1 152 ? 0.043 28.344 -8 1 94.88 152 LYS B N 1
ATOM 3863 C CA . LYS B 1 152 ? -0.426 29.719 -7.918 1 94.88 152 LYS B CA 1
ATOM 3864 C C . LYS B 1 152 ? 0.663 30.703 -8.352 1 94.88 152 LYS B C 1
ATOM 3866 O O . LYS B 1 152 ? 0.373 31.719 -8.961 1 94.88 152 LYS B O 1
ATOM 3871 N N . PHE B 1 153 ? 1.903 30.391 -8.062 1 96.25 153 PHE B N 1
ATOM 3872 C CA . PHE B 1 153 ? 3.008 31.312 -8.305 1 96.25 153 PHE B CA 1
ATOM 3873 C C . PHE B 1 153 ? 3.848 30.844 -9.484 1 96.25 153 PHE B C 1
ATOM 3875 O O . PHE B 1 153 ? 4.816 31.5 -9.867 1 96.25 153 PHE B O 1
ATOM 3882 N N . ASN B 1 154 ? 3.559 29.766 -10.047 1 96.38 154 ASN B N 1
ATOM 3883 C CA . ASN B 1 154 ? 4.328 29.141 -11.117 1 96.38 154 ASN B CA 1
ATOM 3884 C C . ASN B 1 154 ? 5.805 29.031 -10.75 1 96.38 154 ASN B C 1
ATOM 3886 O O . ASN B 1 154 ? 6.672 29.469 -11.508 1 96.38 154 ASN B O 1
ATOM 3890 N N . PHE B 1 155 ? 6.02 28.562 -9.594 1 97.5 155 PHE B N 1
ATOM 3891 C CA . PHE B 1 155 ? 7.352 28.406 -9.023 1 97.5 155 PHE B CA 1
ATOM 3892 C C . PHE B 1 155 ? 7.723 26.938 -8.906 1 97.5 155 PHE B C 1
ATOM 3894 O O . PHE B 1 155 ? 6.961 26.156 -8.344 1 97.5 155 PHE B O 1
ATOM 3901 N N . THR B 1 156 ? 8.867 26.516 -9.453 1 97 156 THR B N 1
ATOM 3902 C CA . THR B 1 156 ? 9.312 25.141 -9.43 1 97 156 THR B CA 1
ATOM 3903 C C . THR B 1 156 ? 10.695 25.031 -8.797 1 97 156 THR B C 1
ATOM 3905 O O . THR B 1 156 ? 11.508 25.938 -8.906 1 97 156 THR B O 1
ATOM 3908 N N . LYS B 1 157 ? 10.922 23.922 -8.109 1 96.75 157 LYS B N 1
ATOM 3909 C CA . LYS B 1 157 ? 12.219 23.609 -7.516 1 96.75 157 LYS B CA 1
ATOM 3910 C C . LYS B 1 157 ? 12.453 22.109 -7.484 1 96.75 157 LYS B C 1
ATOM 3912 O O . LYS B 1 157 ? 11.516 21.312 -7.621 1 96.75 157 LYS B O 1
ATOM 3917 N N . ARG B 1 158 ? 13.641 21.75 -7.41 1 96.88 158 ARG B N 1
ATOM 3918 C CA . ARG B 1 158 ? 14.039 20.359 -7.203 1 96.88 158 ARG B CA 1
ATOM 3919 C C . ARG B 1 158 ? 15.031 20.25 -6.047 1 96.88 158 ARG B C 1
ATOM 3921 O O . ARG B 1 158 ? 15.727 21.203 -5.719 1 96.88 158 ARG B O 1
ATOM 3928 N N . ASN B 1 159 ? 15.062 19.078 -5.473 1 97.69 159 ASN B N 1
ATOM 3929 C CA . ASN B 1 159 ? 15.922 18.938 -4.305 1 97.69 159 ASN B CA 1
ATOM 3930 C C . ASN B 1 159 ? 17.391 18.781 -4.699 1 97.69 159 ASN B C 1
ATOM 3932 O O . ASN B 1 159 ? 18.281 18.938 -3.865 1 97.69 159 ASN B O 1
ATOM 3936 N N . ILE B 1 160 ? 17.625 18.359 -5.918 1 96.56 160 ILE B N 1
ATOM 3937 C CA . ILE B 1 160 ? 18.984 18.422 -6.465 1 96.56 160 ILE B CA 1
ATOM 3938 C C . ILE B 1 160 ? 19.266 19.828 -6.988 1 96.56 160 ILE B C 1
ATOM 3940 O O . ILE B 1 160 ? 19.031 20.109 -8.164 1 96.56 160 ILE B O 1
ATOM 3944 N N . LEU B 1 161 ? 19.828 20.609 -6.148 1 94.75 161 LEU B N 1
ATOM 3945 C CA . LEU B 1 161 ? 19.984 22.031 -6.395 1 94.75 161 LEU B CA 1
ATOM 3946 C C . LEU B 1 161 ? 20.906 22.281 -7.594 1 94.75 161 LEU B C 1
ATOM 3948 O O . LEU B 1 161 ? 21.734 21.422 -7.934 1 94.75 161 LEU B O 1
ATOM 3952 N N . PRO B 1 162 ? 20.766 23.469 -8.188 1 91.38 162 PRO B N 1
ATOM 3953 C CA . PRO B 1 162 ? 21.562 23.781 -9.375 1 91.38 162 PRO B CA 1
ATOM 3954 C C . PRO B 1 162 ? 23.062 23.766 -9.094 1 91.38 162 PRO B C 1
ATOM 3956 O O . PRO B 1 162 ? 23.859 23.578 -10.016 1 91.38 162 PRO B O 1
ATOM 3959 N N . THR B 1 163 ? 23.422 23.922 -7.914 1 90.31 163 THR B N 1
ATOM 3960 C CA . THR B 1 163 ? 24.828 23.984 -7.551 1 90.31 163 THR B CA 1
ATOM 3961 C C . THR B 1 163 ? 25.438 22.594 -7.441 1 90.31 163 THR B C 1
ATOM 3963 O O . THR B 1 163 ? 26.656 22.438 -7.359 1 90.31 163 THR B O 1
ATOM 3966 N N . ILE B 1 164 ? 24.594 21.594 -7.414 1 91.25 164 ILE B N 1
ATOM 3967 C CA . ILE B 1 164 ? 25.062 20.219 -7.258 1 91.25 164 ILE B CA 1
ATOM 3968 C C . ILE B 1 164 ? 25.578 19.688 -8.594 1 91.25 164 ILE B C 1
ATOM 3970 O O . ILE B 1 164 ? 24.859 19.719 -9.594 1 91.25 164 ILE B O 1
ATOM 3974 N N . ASN B 1 165 ? 26.812 19.234 -8.648 1 92.06 165 ASN B N 1
ATOM 3975 C CA . ASN B 1 165 ? 27.375 18.656 -9.859 1 92.06 165 ASN B CA 1
ATOM 3976 C C . ASN B 1 165 ? 27.5 17.141 -9.758 1 92.06 165 ASN B C 1
ATOM 3978 O O . ASN B 1 165 ? 27.219 16.562 -8.703 1 92.06 165 ASN B O 1
ATOM 3982 N N . SER B 1 166 ? 27.922 16.516 -10.812 1 93.19 166 SER B N 1
ATOM 3983 C CA . SER B 1 166 ? 27.922 15.062 -10.914 1 93.19 166 SER B CA 1
ATOM 3984 C C . SER B 1 166 ? 28.938 14.445 -9.969 1 93.19 166 SER B C 1
ATOM 3986 O O . SER B 1 166 ? 28.688 13.383 -9.383 1 93.19 166 SER B O 1
ATOM 3988 N N . THR B 1 167 ? 30.062 15.094 -9.852 1 93.56 167 THR B N 1
ATOM 3989 C CA . THR B 1 167 ? 31.109 14.578 -8.977 1 93.56 167 THR B CA 1
ATOM 3990 C C . THR B 1 167 ? 30.641 14.578 -7.523 1 93.56 167 THR B C 1
ATOM 3992 O O . THR B 1 167 ? 30.828 13.586 -6.809 1 93.56 167 THR B O 1
ATOM 3995 N N . TYR B 1 168 ? 30.016 15.664 -7.109 1 94.69 168 TYR B N 1
ATOM 3996 C CA . TYR B 1 168 ? 29.484 15.75 -5.75 1 94.69 168 TYR B CA 1
ATOM 3997 C C . TYR B 1 168 ? 28.406 14.711 -5.527 1 94.69 168 TYR B C 1
ATOM 3999 O O . TYR B 1 168 ? 28.406 14.008 -4.512 1 94.69 168 TYR B O 1
ATOM 4007 N N . LEU B 1 169 ? 27.578 14.547 -6.43 1 94 169 LEU B N 1
ATOM 4008 C CA . LEU B 1 169 ? 26.438 13.648 -6.297 1 94 169 LEU B CA 1
ATOM 4009 C C . LEU B 1 169 ? 26.891 12.195 -6.18 1 94 169 LEU B C 1
ATOM 4011 O O . LEU B 1 169 ? 26.297 11.406 -5.441 1 94 169 LEU B O 1
ATOM 4015 N N . LYS B 1 170 ? 27.891 11.859 -6.848 1 93.38 170 LYS B N 1
ATOM 4016 C CA . LYS B 1 170 ? 28.391 10.492 -6.863 1 93.38 170 LYS B CA 1
ATOM 4017 C C . LYS B 1 170 ? 29.016 10.117 -5.516 1 93.38 170 LYS B C 1
ATOM 4019 O O . LYS B 1 170 ? 29.047 8.945 -5.145 1 93.38 170 LYS B O 1
ATOM 4024 N N . ASN B 1 171 ? 29.391 11.164 -4.754 1 94.12 171 ASN B N 1
ATOM 4025 C CA . ASN B 1 171 ? 30.203 10.844 -3.588 1 94.12 171 ASN B CA 1
ATOM 4026 C C . ASN B 1 171 ? 29.547 11.32 -2.297 1 94.12 171 ASN B C 1
ATOM 4028 O O . ASN B 1 171 ? 29.953 10.914 -1.203 1 94.12 171 ASN B O 1
ATOM 4032 N N . CYS B 1 172 ? 28.531 12.016 -2.391 1 96.81 172 CYS B N 1
ATOM 4033 C CA . CYS B 1 172 ? 27.984 12.625 -1.182 1 96.81 172 CYS B CA 1
ATOM 4034 C C . CYS B 1 172 ? 27.031 11.672 -0.472 1 96.81 172 CYS B C 1
ATOM 4036 O O . CYS B 1 172 ? 26.469 10.766 -1.095 1 96.81 172 CYS B O 1
ATOM 4038 N N . ILE B 1 173 ? 26.938 11.75 0.814 1 97.62 173 ILE B N 1
ATOM 4039 C CA . ILE B 1 173 ? 25.938 11.148 1.692 1 97.62 173 ILE B CA 1
ATOM 4040 C C . ILE B 1 173 ? 25.344 12.211 2.611 1 97.62 173 ILE B C 1
ATOM 4042 O O . ILE B 1 173 ? 26.078 12.992 3.219 1 97.62 173 ILE B O 1
ATOM 4046 N N . TYR B 1 174 ? 24.109 12.219 2.674 1 98.12 174 TYR B N 1
ATOM 4047 C CA . TYR B 1 174 ? 23.438 13.234 3.467 1 98.12 174 TYR B CA 1
ATOM 4048 C C . TYR B 1 174 ? 23.953 13.258 4.895 1 98.12 174 TYR B C 1
ATOM 4050 O O . TYR B 1 174 ? 24.125 12.203 5.516 1 98.12 174 TYR B O 1
ATOM 4058 N N . ASP B 1 175 ? 24.156 14.375 5.332 1 96.62 175 ASP B N 1
ATOM 4059 C CA . ASP B 1 175 ? 24.469 14.734 6.711 1 96.62 175 ASP B CA 1
ATOM 4060 C C . ASP B 1 175 ? 23.938 16.125 7.043 1 96.62 175 ASP B C 1
ATOM 4062 O O . ASP B 1 175 ? 24.188 17.094 6.32 1 96.62 175 ASP B O 1
ATOM 4066 N N . SER B 1 176 ? 23.25 16.188 8.109 1 95 176 SER B N 1
ATOM 4067 C CA . SER B 1 176 ? 22.531 17.422 8.414 1 95 176 SER B CA 1
ATOM 4068 C C . SER B 1 176 ? 23.5 18.578 8.602 1 95 176 SER B C 1
ATOM 4070 O O . SER B 1 176 ? 23.125 19.734 8.375 1 95 176 SER B O 1
ATOM 4072 N N . LYS B 1 177 ? 24.734 18.359 8.906 1 95.25 177 LYS B N 1
ATOM 4073 C CA . LYS B 1 177 ? 25.703 19.422 9.172 1 95.25 177 LYS B CA 1
ATOM 4074 C C . LYS B 1 177 ? 26.656 19.609 7.992 1 95.25 177 LYS B C 1
ATOM 4076 O O . LYS B 1 177 ? 26.844 20.734 7.52 1 95.25 177 LYS B O 1
ATOM 4081 N N . THR B 1 178 ? 27.141 18.5 7.461 1 95.62 178 THR B N 1
ATOM 4082 C CA . THR B 1 178 ? 28.219 18.578 6.484 1 95.62 178 THR B CA 1
ATOM 4083 C C . THR B 1 178 ? 27.672 18.609 5.066 1 95.62 178 THR B C 1
ATOM 4085 O O . THR B 1 178 ? 28.219 19.281 4.191 1 95.62 178 THR B O 1
ATOM 4088 N N . ASP B 1 179 ? 26.656 17.891 4.859 1 96.38 179 ASP B N 1
ATOM 4089 C CA . ASP B 1 179 ? 26.047 17.797 3.531 1 96.38 179 ASP B CA 1
ATOM 4090 C C . ASP B 1 179 ? 24.531 17.859 3.607 1 96.38 179 ASP B C 1
ATOM 4092 O O . ASP B 1 179 ? 23.844 16.906 3.197 1 96.38 179 ASP B O 1
ATOM 4096 N N . PRO B 1 180 ? 24 18.984 3.963 1 96 180 PRO B N 1
ATOM 4097 C CA . PRO B 1 180 ? 22.562 19.062 4.227 1 96 180 PRO B CA 1
ATOM 4098 C C . PRO B 1 180 ? 21.719 19.031 2.951 1 96 180 PRO B C 1
ATOM 4100 O O . PRO B 1 180 ? 20.5 18.828 3.014 1 96 180 PRO B O 1
ATOM 4103 N N . PHE B 1 181 ? 22.328 19.188 1.762 1 96.25 181 PHE B N 1
ATOM 4104 C CA . PHE B 1 181 ? 21.547 19.234 0.532 1 96.25 181 PHE B CA 1
ATOM 4105 C C . PHE B 1 181 ? 21.797 18 -0.323 1 96.25 181 PHE B C 1
ATOM 4107 O O . PHE B 1 181 ? 21.312 17.922 -1.458 1 96.25 181 PHE B O 1
ATOM 4114 N N . CYS B 1 182 ? 22.578 17.062 0.16 1 97.38 182 CYS B N 1
ATOM 4115 C CA . CYS B 1 182 ? 22.766 15.812 -0.569 1 97.38 182 CYS B CA 1
ATOM 4116 C C . CYS B 1 182 ? 21.469 15 -0.61 1 97.38 182 CYS B C 1
ATOM 4118 O O . CYS B 1 182 ? 20.844 14.789 0.424 1 97.38 182 CYS B O 1
ATOM 4120 N N . PRO B 1 183 ? 21.062 14.492 -1.754 1 97.94 183 PRO B N 1
ATOM 4121 C CA . PRO B 1 183 ? 19.812 13.742 -1.882 1 97.94 183 PRO B CA 1
ATOM 4122 C C . PRO B 1 183 ? 20 12.234 -1.683 1 97.94 183 PRO B C 1
ATOM 4124 O O . PRO B 1 183 ? 19.078 11.453 -1.926 1 97.94 183 PRO B O 1
ATOM 4127 N N . ILE B 1 184 ? 21.172 11.75 -1.29 1 98.5 184 ILE B N 1
ATOM 4128 C CA . ILE B 1 184 ? 21.469 10.344 -1.08 1 98.5 184 ILE B CA 1
ATOM 4129 C C . ILE B 1 184 ? 21.562 10.047 0.416 1 98.5 184 ILE B C 1
ATOM 4131 O O . ILE B 1 184 ? 22.359 10.664 1.125 1 98.5 184 ILE B O 1
ATOM 4135 N N . PHE B 1 185 ? 20.828 9.125 0.865 1 98.69 185 PHE B N 1
ATOM 4136 C CA . PHE B 1 185 ? 20.719 8.844 2.291 1 98.69 185 PHE B CA 1
ATOM 4137 C C . PHE B 1 185 ? 21.109 7.402 2.594 1 98.69 185 PHE B C 1
ATOM 4139 O O . PHE B 1 185 ? 20.688 6.477 1.902 1 98.69 185 PHE B O 1
ATOM 4146 N N . ARG B 1 186 ? 21.906 7.254 3.566 1 98.44 186 ARG B N 1
ATOM 4147 C CA . ARG B 1 186 ? 22.172 5.922 4.094 1 98.44 186 ARG B CA 1
ATOM 4148 C C . ARG B 1 186 ? 21.047 5.457 5.008 1 98.44 186 ARG B C 1
ATOM 4150 O O . ARG B 1 186 ? 20.594 6.211 5.875 1 98.44 186 ARG B O 1
ATOM 4157 N N . LEU B 1 187 ? 20.641 4.188 4.898 1 98.56 187 LEU B N 1
ATOM 4158 C CA . LEU B 1 187 ? 19.469 3.713 5.633 1 98.56 187 LEU B CA 1
ATOM 4159 C C . LEU B 1 187 ? 19.719 3.768 7.137 1 98.56 187 LEU B C 1
ATOM 4161 O O . LEU B 1 187 ? 18.844 4.215 7.891 1 98.56 187 LEU B O 1
ATOM 4165 N N . GLY B 1 188 ? 20.844 3.357 7.539 1 98.12 188 GLY B N 1
ATOM 4166 C CA . GLY B 1 188 ? 21.172 3.4 8.953 1 98.12 188 GLY B CA 1
ATOM 4167 C C . GLY B 1 188 ? 21.094 4.793 9.547 1 98.12 188 GLY B C 1
ATOM 4168 O O . GLY B 1 188 ? 20.594 4.973 10.664 1 98.12 188 GLY B O 1
ATOM 4169 N N . LYS B 1 189 ? 21.516 5.75 8.82 1 97.12 189 LYS B N 1
ATOM 4170 C CA . LYS B 1 189 ? 21.531 7.133 9.289 1 97.12 189 LYS B CA 1
ATOM 4171 C C . LYS B 1 189 ? 20.109 7.68 9.398 1 97.12 189 LYS B C 1
ATOM 4173 O O . LYS B 1 189 ? 19.797 8.453 10.305 1 97.12 189 LYS B O 1
ATOM 4178 N N . ILE B 1 190 ? 19.281 7.312 8.438 1 97.19 190 ILE B N 1
ATOM 4179 C CA . ILE B 1 190 ? 17.875 7.723 8.492 1 97.19 190 ILE B CA 1
ATOM 4180 C C . ILE B 1 190 ? 17.25 7.238 9.789 1 97.19 190 ILE B C 1
ATOM 4182 O O . ILE B 1 190 ? 16.625 8.023 10.516 1 97.19 190 ILE B O 1
ATOM 4186 N N . VAL B 1 191 ? 17.453 5.984 10.062 1 97.5 191 VAL B N 1
ATOM 4187 C CA . VAL B 1 191 ? 16.828 5.352 11.219 1 97.5 191 VAL B CA 1
ATOM 4188 C C . VAL B 1 191 ? 17.406 5.934 12.508 1 97.5 191 VAL B C 1
ATOM 4190 O O . VAL B 1 191 ? 16.656 6.23 13.453 1 97.5 191 VAL B O 1
ATOM 4193 N N . GLU B 1 192 ? 18.672 6.191 12.516 1 97.31 192 GLU B N 1
ATOM 4194 C CA . GLU B 1 192 ? 19.344 6.773 13.672 1 97.31 192 GLU B CA 1
ATOM 4195 C C . GLU B 1 192 ? 18.859 8.195 13.93 1 97.31 192 GLU B C 1
ATOM 4197 O O . GLU B 1 192 ? 18.641 8.594 15.078 1 97.31 192 GLU B O 1
ATOM 4202 N N . ALA B 1 193 ? 18.719 8.938 12.891 1 96.69 193 ALA B N 1
ATOM 4203 C CA . ALA B 1 193 ? 18.281 10.32 13.008 1 96.69 193 ALA B CA 1
ATOM 4204 C C . ALA B 1 193 ? 16.875 10.406 13.602 1 96.69 193 ALA B C 1
ATOM 4206 O O . ALA B 1 193 ? 16.5 11.438 14.164 1 96.69 193 ALA B O 1
ATOM 4207 N N . ALA B 1 194 ? 16.125 9.398 13.492 1 94.88 194 ALA B N 1
ATOM 4208 C CA . ALA B 1 194 ? 14.781 9.336 14.07 1 94.88 194 ALA B CA 1
ATOM 4209 C C . ALA B 1 194 ? 14.828 8.805 15.5 1 94.88 194 ALA B C 1
ATOM 4211 O O . ALA B 1 194 ? 13.781 8.555 16.109 1 94.88 194 ALA B O 1
ATOM 4212 N N . GLY B 1 195 ? 16.016 8.547 16.016 1 94.44 195 GLY B N 1
ATOM 4213 C CA . GLY B 1 195 ? 16.172 8.047 17.375 1 94.44 195 GLY B CA 1
ATOM 4214 C C . GLY B 1 195 ? 15.906 6.562 17.5 1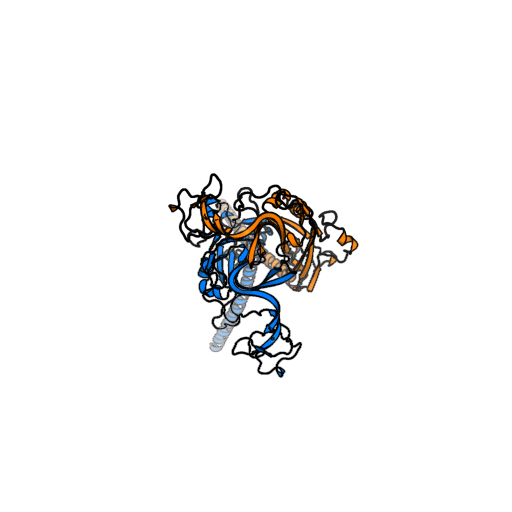 94.44 195 GLY B C 1
ATOM 4215 O O . GLY B 1 195 ? 15.562 6.078 18.578 1 94.44 195 GLY B O 1
ATOM 4216 N N . GLN B 1 196 ? 16.031 5.852 16.422 1 94.56 196 GLN B N 1
ATOM 4217 C CA . GLN B 1 196 ? 15.773 4.414 16.422 1 94.56 196 GLN B CA 1
ATOM 4218 C C . GLN B 1 196 ? 17.062 3.627 16.203 1 94.56 196 GLN B C 1
ATOM 4220 O O . GLN B 1 196 ? 18.109 4.207 15.891 1 94.56 196 GLN B O 1
ATOM 4225 N N . ASN B 1 197 ? 17 2.354 16.453 1 96 197 ASN B N 1
ATOM 4226 C CA . ASN B 1 197 ? 18.078 1.419 16.188 1 96 197 ASN B CA 1
ATOM 4227 C C . ASN B 1 197 ? 17.797 0.551 14.977 1 96 197 ASN B C 1
ATOM 4229 O O . ASN B 1 197 ? 16.844 -0.241 14.984 1 96 197 ASN B O 1
ATOM 4233 N N . PHE B 1 198 ? 18.672 0.645 14.008 1 97.38 198 PHE B N 1
ATOM 4234 C CA . PHE B 1 198 ? 18.406 -0.032 12.742 1 97.38 198 PHE B CA 1
ATOM 4235 C C . PHE B 1 198 ? 18.391 -1.544 12.93 1 97.38 198 PHE B C 1
ATOM 4237 O O . PHE B 1 198 ? 17.516 -2.23 12.391 1 97.38 198 PHE B O 1
ATOM 4244 N N . GLN B 1 199 ? 19.344 -2.068 13.617 1 97.5 199 GLN B N 1
ATOM 4245 C CA . GLN B 1 199 ? 19.469 -3.516 13.773 1 97.5 199 GLN B CA 1
ATOM 4246 C C . GLN B 1 199 ? 18.266 -4.094 14.516 1 97.5 199 GLN B C 1
ATOM 4248 O O . GLN B 1 199 ? 17.812 -5.199 14.211 1 97.5 199 GLN B O 1
ATOM 4253 N N . GLU B 1 200 ? 17.781 -3.389 15.43 1 94.69 200 GLU B N 1
ATOM 4254 C CA . GLU B 1 200 ? 16.562 -3.805 16.125 1 94.69 200 GLU B CA 1
ATOM 4255 C C . GLU B 1 200 ? 15.352 -3.742 15.219 1 94.69 200 GLU B C 1
ATOM 4257 O O . GLU B 1 200 ? 14.555 -4.684 15.172 1 94.69 200 GLU B O 1
ATOM 4262 N N . MET B 1 201 ? 15.219 -2.705 14.5 1 95.12 201 MET B N 1
ATOM 4263 C CA . MET B 1 201 ? 14.086 -2.506 13.609 1 95.12 201 MET B CA 1
ATOM 4264 C C . MET B 1 201 ? 14.102 -3.516 12.461 1 95.12 201 MET B C 1
ATOM 4266 O O . MET B 1 201 ? 13.055 -3.92 11.969 1 95.12 201 MET B O 1
ATOM 4270 N N . ALA B 1 202 ? 15.273 -3.898 12.062 1 97.5 202 ALA B N 1
ATOM 4271 C CA . ALA B 1 202 ? 15.461 -4.77 10.906 1 97.5 202 ALA B CA 1
ATOM 4272 C C . ALA B 1 202 ? 14.875 -6.156 11.164 1 97.5 202 ALA B C 1
ATOM 4274 O O . ALA B 1 202 ? 14.625 -6.914 10.227 1 97.5 202 ALA B O 1
ATOM 4275 N N . VAL B 1 203 ? 14.695 -6.543 12.383 1 96.44 203 VAL B N 1
ATOM 4276 C CA . VAL B 1 203 ? 14.234 -7.887 12.727 1 96.44 203 VAL B CA 1
ATOM 4277 C C . VAL B 1 203 ? 12.766 -8.047 12.352 1 96.44 203 VAL B C 1
ATOM 4279 O O . VAL B 1 203 ? 12.391 -8.977 11.641 1 96.44 203 VAL B O 1
ATOM 4282 N N . GLU B 1 204 ? 11.953 -7.051 12.727 1 94.38 204 GLU B N 1
ATOM 4283 C CA . GLU B 1 204 ? 10.516 -7.172 12.5 1 94.38 204 GLU B CA 1
ATOM 4284 C C . GLU B 1 204 ? 10.031 -6.152 11.477 1 94.38 204 GLU B C 1
ATOM 4286 O O . GLU B 1 204 ? 8.875 -6.191 11.055 1 94.38 204 GLU B O 1
ATOM 4291 N N . GLY B 1 205 ? 10.883 -5.258 11.18 1 95.38 205 GLY B N 1
ATOM 4292 C CA . GLY B 1 205 ? 10.516 -4.254 10.195 1 95.38 205 GLY B CA 1
ATOM 4293 C C . GLY B 1 205 ? 9.805 -3.059 10.797 1 95.38 205 GLY B C 1
ATOM 4294 O O . GLY B 1 205 ? 9.734 -2.922 12.016 1 95.38 205 GLY B O 1
ATOM 4295 N N . GLY B 1 206 ? 9.398 -2.189 9.914 1 94.25 206 GLY B N 1
ATOM 4296 C CA . GLY B 1 206 ? 8.703 -0.976 10.32 1 94.25 206 GLY B CA 1
ATOM 4297 C C . GLY B 1 206 ? 8.516 0.011 9.18 1 94.25 206 GLY B C 1
ATOM 4298 O O . GLY B 1 206 ? 8.773 -0.314 8.023 1 94.25 206 GLY B O 1
ATOM 4299 N N . VAL B 1 207 ? 7.93 1.128 9.57 1 94.81 207 VAL B N 1
ATOM 4300 C CA . VAL B 1 207 ? 7.688 2.188 8.594 1 94.81 207 VAL B CA 1
ATOM 4301 C C . VAL B 1 207 ? 8.391 3.469 9.039 1 94.81 207 VAL B C 1
ATOM 4303 O O . VAL B 1 207 ? 8.203 3.924 10.172 1 94.81 207 VAL B O 1
ATOM 4306 N N . MET B 1 208 ? 9.195 3.979 8.18 1 95.38 208 MET B N 1
ATOM 4307 C CA . MET B 1 208 ? 9.93 5.219 8.422 1 95.38 208 MET B CA 1
ATOM 4308 C C . MET B 1 208 ? 9.445 6.328 7.492 1 95.38 208 MET B C 1
ATOM 4310 O O . MET B 1 208 ? 9.039 6.062 6.363 1 95.38 208 MET B O 1
ATOM 4314 N N . GLY B 1 209 ? 9.469 7.492 8 1 95.12 209 GLY B N 1
ATOM 4315 C CA . GLY B 1 209 ? 9.164 8.648 7.176 1 95.12 209 GLY B CA 1
ATOM 4316 C C . GLY B 1 209 ? 10.383 9.516 6.898 1 95.12 209 GLY B C 1
ATOM 4317 O O . GLY B 1 209 ? 11.117 9.875 7.82 1 95.12 209 GLY B O 1
ATOM 4318 N N . LEU B 1 210 ? 10.625 9.719 5.66 1 97.06 210 LEU B N 1
ATOM 4319 C CA . LEU B 1 210 ? 11.539 10.758 5.207 1 97.06 210 LEU B CA 1
ATOM 4320 C C . LEU B 1 210 ? 10.781 12 4.762 1 97.06 210 LEU B C 1
ATOM 4322 O O . LEU B 1 210 ? 10.141 12 3.707 1 97.06 210 LEU B O 1
ATOM 4326 N N . GLN B 1 211 ? 10.914 13.008 5.523 1 95.38 211 GLN B N 1
ATOM 4327 C CA . GLN B 1 211 ? 10.133 14.211 5.293 1 95.38 211 GLN B CA 1
ATOM 4328 C C . GLN B 1 211 ? 10.961 15.281 4.582 1 95.38 211 GLN B C 1
ATOM 4330 O O . GLN B 1 211 ? 12.109 15.523 4.945 1 95.38 211 GLN B O 1
ATOM 4335 N N . ILE B 1 212 ? 10.375 15.859 3.602 1 97.06 212 ILE B N 1
ATOM 4336 C CA . ILE B 1 212 ? 10.992 16.969 2.883 1 97.06 212 ILE B CA 1
ATOM 4337 C C . ILE B 1 212 ? 10.109 18.203 3 1 97.06 212 ILE B C 1
ATOM 4339 O O . ILE B 1 212 ? 8.984 18.234 2.496 1 97.06 212 ILE B O 1
ATOM 4343 N N . ASN B 1 213 ? 10.625 19.234 3.58 1 95.94 213 ASN B N 1
ATOM 4344 C CA . ASN B 1 213 ? 9.883 20.469 3.771 1 95.94 213 ASN B CA 1
ATOM 4345 C C . ASN B 1 213 ? 10.336 21.547 2.797 1 95.94 213 ASN B C 1
ATOM 4347 O O . ASN B 1 213 ? 11.523 21.875 2.723 1 95.94 213 ASN B O 1
ATOM 4351 N N . TRP B 1 214 ? 9.398 22.125 2.07 1 96.38 214 TRP B N 1
ATOM 4352 C CA . TRP B 1 214 ? 9.633 23.188 1.102 1 96.38 214 TRP B CA 1
ATOM 4353 C C . TRP B 1 214 ? 8.875 24.453 1.494 1 96.38 214 TRP B C 1
ATOM 4355 O O . TRP B 1 214 ? 8.039 24.953 0.736 1 96.38 214 TRP B O 1
ATOM 4365 N N . ASP B 1 215 ? 9.172 25.016 2.605 1 94.75 215 ASP B N 1
ATOM 4366 C CA . ASP B 1 215 ? 8.625 26.328 2.93 1 94.75 215 ASP B CA 1
ATOM 4367 C C . ASP B 1 215 ? 9.391 27.438 2.203 1 94.75 215 ASP B C 1
ATOM 4369 O O . ASP B 1 215 ? 10.578 27.656 2.461 1 94.75 215 ASP B O 1
ATOM 4373 N N . CYS B 1 216 ? 8.664 28.156 1.377 1 95.88 216 CYS B N 1
ATOM 4374 C CA . CYS B 1 216 ? 9.336 29.125 0.505 1 95.88 216 CYS B CA 1
ATOM 4375 C C . CYS B 1 216 ? 8.734 30.516 0.665 1 95.88 216 CYS B C 1
ATOM 4377 O O . CYS B 1 216 ? 7.535 30.703 0.453 1 95.88 216 CYS B O 1
ATOM 4379 N N . ASN B 1 217 ? 9.578 31.406 1.084 1 95.31 217 ASN B N 1
ATOM 4380 C CA . ASN B 1 217 ? 9.227 32.812 1.017 1 95.31 217 ASN B CA 1
ATOM 4381 C C . ASN B 1 217 ? 9.602 33.438 -0.331 1 95.31 217 ASN B C 1
ATOM 4383 O O . ASN B 1 217 ? 10.75 33.844 -0.536 1 95.31 217 ASN B O 1
ATOM 4387 N N . LEU B 1 218 ? 8.68 33.625 -1.143 1 95.75 218 LEU B N 1
ATOM 4388 C CA . LEU B 1 218 ? 8.953 34.031 -2.52 1 95.75 218 LEU B CA 1
ATOM 4389 C C . LEU B 1 218 ? 9.117 35.562 -2.627 1 95.75 218 LEU B C 1
ATOM 4391 O O . LEU B 1 218 ? 9.281 36.094 -3.725 1 95.75 218 LEU B O 1
ATOM 4395 N N . ASP B 1 219 ? 9.031 36.219 -1.51 1 94.25 219 ASP B N 1
ATOM 4396 C CA . ASP B 1 219 ? 9.422 37.594 -1.475 1 94.25 219 ASP B CA 1
ATOM 4397 C C . ASP B 1 219 ? 10.945 37.75 -1.451 1 94.25 219 ASP B C 1
ATOM 4399 O O . ASP B 1 219 ? 11.477 38.844 -1.69 1 94.25 219 ASP B O 1
ATOM 4403 N N . ARG B 1 220 ? 11.539 36.688 -1.191 1 94.12 220 ARG B N 1
ATOM 4404 C CA . ARG B 1 220 ? 13 36.625 -1.207 1 94.12 220 ARG B CA 1
ATOM 4405 C C . ARG B 1 220 ? 13.5 35.906 -2.449 1 94.12 220 ARG B C 1
ATOM 4407 O O . ARG B 1 220 ? 12.703 35.438 -3.268 1 94.12 220 ARG B O 1
ATOM 4414 N N . ALA B 1 221 ? 14.82 35.875 -2.516 1 94.12 221 ALA B N 1
ATOM 4415 C CA . ALA B 1 221 ? 15.43 35.188 -3.656 1 94.12 221 ALA B CA 1
ATOM 4416 C C . ALA B 1 221 ? 15.109 33.688 -3.631 1 94.12 221 ALA B C 1
ATOM 4418 O O . ALA B 1 221 ? 15.047 33.094 -2.561 1 94.12 221 ALA B O 1
ATOM 4419 N N . ALA B 1 222 ? 14.992 33.125 -4.844 1 93.69 222 ALA B N 1
ATOM 4420 C CA . ALA B 1 222 ? 14.648 31.703 -5.02 1 93.69 222 ALA B CA 1
ATOM 4421 C C . ALA B 1 222 ? 15.703 30.797 -4.395 1 93.69 222 ALA B C 1
ATOM 4423 O O . ALA B 1 222 ? 15.406 29.672 -4 1 93.69 222 ALA B O 1
ATOM 4424 N N . SER B 1 223 ? 16.844 31.328 -4.27 1 93.38 223 SER B N 1
ATOM 4425 C CA . SER B 1 223 ? 17.953 30.531 -3.766 1 93.38 223 SER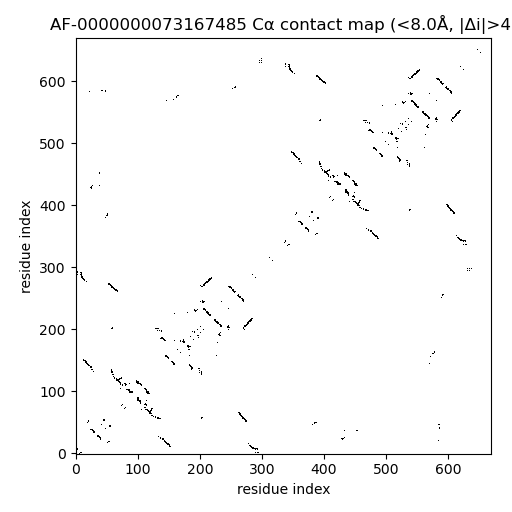 B CA 1
ATOM 4426 C C . SER B 1 223 ? 17.766 30.203 -2.287 1 93.38 223 SER B C 1
ATOM 4428 O O . SER B 1 223 ? 18.391 29.266 -1.772 1 93.38 223 SER B O 1
ATOM 4430 N N . TYR B 1 224 ? 16.938 30.922 -1.659 1 94.81 224 TYR B N 1
ATOM 4431 C CA . TYR B 1 224 ? 16.703 30.703 -0.235 1 94.81 224 TYR B CA 1
ATOM 4432 C C . TYR B 1 224 ? 15.703 29.594 -0.008 1 94.81 224 TYR B C 1
ATOM 4434 O O . TYR B 1 224 ? 15.57 29.078 1.107 1 94.81 224 TYR B O 1
ATOM 4442 N N . CYS B 1 225 ? 15 29.234 -1.056 1 96.12 225 CYS B N 1
ATOM 4443 C CA . CYS B 1 225 ? 14.086 28.109 -0.947 1 96.12 225 CYS B CA 1
ATOM 4444 C C . CYS B 1 225 ? 14.82 26.797 -1.172 1 96.12 225 CYS B C 1
ATOM 4446 O O . CYS B 1 225 ? 15.133 26.438 -2.309 1 96.12 225 CYS B O 1
ATOM 4448 N N . VAL B 1 226 ? 15.125 26.156 -0.09 1 96.25 226 VAL B N 1
ATOM 4449 C CA . VAL B 1 226 ? 15.891 24.906 -0.14 1 96.25 226 VAL B CA 1
ATOM 4450 C C . VAL B 1 226 ? 15.172 23.844 0.672 1 96.25 226 VAL B C 1
ATOM 4452 O O . VAL B 1 226 ? 14.406 24.141 1.591 1 96.25 226 VAL B O 1
ATOM 4455 N N . PRO B 1 227 ? 15.391 22.562 0.288 1 96.88 227 PRO B N 1
ATOM 4456 C CA . PRO B 1 227 ? 14.711 21.484 1.014 1 96.88 227 PRO B CA 1
ATOM 4457 C C . PRO B 1 227 ? 15.289 21.266 2.41 1 96.88 227 PRO B C 1
ATOM 4459 O O . PRO B 1 227 ? 16.5 21.391 2.609 1 96.88 227 PRO B O 1
ATOM 4462 N N . LYS B 1 228 ? 14.445 21 3.285 1 97 228 LYS B N 1
ATOM 4463 C CA . LYS B 1 228 ? 14.836 20.594 4.629 1 97 228 LYS B CA 1
ATOM 4464 C C . LYS B 1 228 ? 14.367 19.172 4.926 1 97 228 LYS B C 1
ATOM 4466 O O . LYS B 1 228 ? 13.172 18.875 4.832 1 97 228 LYS B O 1
ATOM 4471 N N . TYR B 1 229 ? 15.32 18.328 5.34 1 97.81 229 TYR B N 1
ATOM 4472 C CA . TYR B 1 229 ? 15.008 16.906 5.559 1 97.81 229 TYR B CA 1
ATOM 4473 C C . TYR B 1 229 ? 14.852 16.609 7.043 1 97.81 229 TYR B C 1
ATOM 4475 O O . TYR B 1 229 ? 15.578 17.156 7.875 1 97.81 229 TYR B O 1
ATOM 4483 N N . SER B 1 230 ? 13.898 15.797 7.383 1 95.81 230 SER B N 1
ATOM 4484 C CA . SER B 1 230 ? 13.727 15.242 8.719 1 95.81 230 SER B CA 1
ATOM 4485 C C . SER B 1 230 ? 13.227 13.805 8.664 1 95.81 230 SER B C 1
ATOM 4487 O O . SER B 1 230 ? 12.75 13.344 7.625 1 95.81 230 SER B O 1
ATOM 4489 N N . PHE B 1 231 ? 13.461 13.109 9.805 1 96.38 231 PHE B N 1
ATOM 4490 C CA . PHE B 1 231 ? 13.172 11.68 9.828 1 96.38 231 PHE B CA 1
ATOM 4491 C C . PHE B 1 231 ? 12.391 11.305 11.078 1 96.38 231 PHE B C 1
ATOM 4493 O O . PHE B 1 231 ? 12.641 11.836 12.164 1 96.38 231 PHE B O 1
ATOM 4500 N N . ARG B 1 232 ? 11.461 10.383 10.859 1 93 232 ARG B N 1
ATOM 4501 C CA . ARG B 1 232 ? 10.68 9.906 12 1 93 232 ARG B CA 1
ATOM 4502 C C . ARG B 1 232 ? 10.109 8.523 11.727 1 93 232 ARG B C 1
ATOM 4504 O O . ARG B 1 232 ? 9.812 8.18 10.578 1 93 232 ARG B O 1
ATOM 4511 N N . ARG B 1 233 ? 9.961 7.773 12.734 1 93.06 233 ARG B N 1
ATOM 4512 C CA . ARG B 1 233 ? 9.242 6.508 12.617 1 93.06 233 ARG B CA 1
ATOM 4513 C C . ARG B 1 233 ? 7.734 6.734 12.609 1 93.06 233 ARG B C 1
ATOM 4515 O O . ARG B 1 233 ? 7.207 7.48 13.438 1 93.06 233 ARG B O 1
ATOM 4522 N N . LEU B 1 234 ? 7.066 6.109 11.703 1 89.5 234 LEU B N 1
ATOM 4523 C CA . LEU B 1 234 ? 5.645 6.395 11.516 1 89.5 234 LEU B CA 1
ATOM 4524 C C . LEU B 1 234 ? 4.785 5.344 12.203 1 89.5 234 LEU B C 1
ATOM 4526 O O . LEU B 1 234 ? 3.623 5.602 12.531 1 89.5 234 LEU B O 1
ATOM 4530 N N . ASP B 1 235 ? 5.176 4.109 12.312 1 86.5 235 ASP B N 1
ATOM 4531 C CA . ASP B 1 235 ? 4.352 3.072 12.922 1 86.5 235 ASP B CA 1
ATOM 4532 C C . ASP B 1 235 ? 4.59 3.004 14.43 1 86.5 235 ASP B C 1
ATOM 4534 O O . ASP B 1 235 ? 4.293 1.99 15.062 1 86.5 235 ASP B O 1
ATOM 4538 N N . ASN B 1 236 ? 4.539 4.102 15.117 1 68.62 236 ASN B N 1
ATOM 4539 C CA . ASN B 1 236 ? 4.879 4.344 16.516 1 68.62 236 ASN B CA 1
ATOM 4540 C C . ASN B 1 236 ? 4.723 3.08 17.359 1 68.62 236 ASN B C 1
ATOM 4542 O O . ASN B 1 236 ? 3.73 2.359 17.234 1 68.62 236 ASN B O 1
ATOM 4546 N N . LYS B 1 237 ? 5.848 2.754 17.969 1 60.28 237 LYS B N 1
ATOM 4547 C CA . LYS B 1 237 ? 5.926 1.683 18.953 1 60.28 237 LYS B CA 1
ATOM 4548 C C . LYS B 1 237 ? 5.621 2.203 20.359 1 60.28 237 LYS B C 1
ATOM 4550 O O . LYS B 1 237 ? 6.34 3.062 20.875 1 60.28 237 LYS B O 1
ATOM 4555 N N . ASP B 1 238 ? 4.379 2.711 20.594 1 57.66 238 ASP B N 1
ATOM 4556 C CA . ASP B 1 238 ? 4.203 2.965 22.016 1 57.66 238 ASP B CA 1
ATOM 4557 C C . ASP B 1 238 ? 4.723 1.795 22.844 1 57.66 238 ASP B C 1
ATOM 4559 O O . ASP B 1 238 ? 4.297 0.654 22.656 1 57.66 238 ASP B O 1
ATOM 4563 N N . THR B 1 239 ? 5.887 2.053 23.375 1 57.03 239 THR B N 1
ATOM 4564 C CA . THR B 1 239 ? 6.535 1.042 24.203 1 57.03 239 THR B CA 1
ATOM 4565 C C . THR B 1 239 ? 5.508 0.283 25.031 1 57.03 239 THR B C 1
ATOM 4567 O O . THR B 1 239 ? 5.691 -0.897 25.344 1 57.03 239 THR B O 1
ATOM 4570 N N . ALA B 1 240 ? 4.492 1.028 25.391 1 55.94 240 ALA B N 1
ATOM 4571 C CA . ALA B 1 240 ? 3.535 0.375 26.281 1 55.94 240 ALA B CA 1
ATOM 4572 C C . ALA B 1 240 ? 2.557 -0.492 25.484 1 55.94 240 ALA B C 1
ATOM 4574 O O . ALA B 1 240 ? 1.891 -1.36 26.062 1 55.94 240 ALA B O 1
ATOM 4575 N N . HIS B 1 241 ? 2.545 -0.241 24.203 1 62.06 241 HIS B N 1
ATOM 4576 C CA . HIS B 1 241 ? 1.525 -0.981 23.469 1 62.06 241 HIS B CA 1
ATOM 4577 C C . HIS B 1 241 ? 2.123 -1.687 22.25 1 62.06 241 HIS B C 1
ATOM 4579 O O . HIS B 1 241 ? 2.271 -1.082 21.188 1 62.06 241 HIS B O 1
ATOM 4585 N N . THR B 1 242 ? 2.555 -2.895 22.469 1 64.69 242 THR B N 1
ATOM 4586 C CA . THR B 1 242 ? 3.385 -3.658 21.547 1 64.69 242 THR B CA 1
ATOM 4587 C C . THR B 1 242 ? 2.541 -4.656 20.75 1 64.69 242 THR B C 1
ATOM 4589 O O . THR B 1 242 ? 3.023 -5.723 20.375 1 64.69 242 THR B O 1
ATOM 4592 N N . VAL B 1 243 ? 1.296 -4.262 20.547 1 73.94 243 VAL B N 1
ATOM 4593 C CA . VAL B 1 243 ? 0.518 -5.246 19.812 1 73.94 243 VAL B CA 1
ATOM 4594 C C . VAL B 1 243 ? 0.726 -5.051 18.312 1 73.94 243 VAL B C 1
ATOM 4596 O O . VAL B 1 243 ? 0.601 -3.936 17.797 1 73.94 243 VAL B O 1
ATOM 4599 N N . SER B 1 244 ? 1.209 -6.133 17.672 1 69.25 244 SER B N 1
ATOM 4600 C CA . SER B 1 244 ? 1.392 -6.242 16.234 1 69.25 244 SER B CA 1
ATOM 4601 C C . SER B 1 244 ? 2.463 -5.277 15.734 1 69.25 244 SER B C 1
ATOM 4603 O O . SER B 1 244 ? 2.199 -4.441 14.867 1 69.25 244 SER B O 1
ATOM 4605 N N . PRO B 1 245 ? 3.598 -5.461 16.281 1 78.56 245 PRO B N 1
ATOM 4606 C CA . PRO B 1 245 ? 4.68 -4.586 15.82 1 78.56 245 PRO B CA 1
ATOM 4607 C C . PRO B 1 245 ? 5.246 -5.008 14.469 1 78.56 245 PRO B C 1
ATOM 4609 O O . PRO B 1 245 ? 5.008 -6.133 14.023 1 78.56 245 PRO B O 1
ATOM 4612 N N . GLY B 1 246 ? 5.879 -4.035 13.781 1 87.88 246 GLY B N 1
ATOM 4613 C CA . GLY B 1 246 ? 6.672 -4.355 12.602 1 87.88 246 GLY B CA 1
ATOM 4614 C C . GLY B 1 246 ? 5.863 -4.348 11.32 1 87.88 246 GLY B C 1
ATOM 4615 O O . GLY B 1 246 ? 4.723 -3.873 11.297 1 87.88 246 GLY B O 1
ATOM 4616 N N . TYR B 1 247 ? 6.527 -4.684 10.32 1 93.81 247 TYR B N 1
ATOM 4617 C CA . TYR B 1 247 ? 5.926 -4.711 8.992 1 93.81 247 TYR B CA 1
ATOM 4618 C C . TYR B 1 247 ? 6.465 -5.879 8.172 1 93.81 247 TYR B C 1
ATOM 4620 O O . TYR B 1 247 ? 7.676 -6.012 7.996 1 93.81 247 TYR B O 1
ATOM 4628 N N . ASN B 1 248 ? 5.543 -6.684 7.715 1 95.94 248 ASN B N 1
ATOM 4629 C CA . ASN B 1 248 ? 5.898 -7.828 6.887 1 95.94 248 ASN B CA 1
ATOM 4630 C C . ASN B 1 248 ? 4.77 -8.203 5.93 1 95.94 248 ASN B C 1
ATOM 4632 O O . ASN B 1 248 ? 3.635 -7.758 6.098 1 95.94 248 ASN B O 1
ATOM 4636 N N . PHE B 1 249 ? 5.078 -8.938 4.938 1 96.12 249 PHE B N 1
ATOM 4637 C CA . PHE B 1 249 ? 4.129 -9.516 3.992 1 96.12 249 PHE B CA 1
ATOM 4638 C C . PHE B 1 249 ? 4.707 -10.766 3.342 1 96.12 249 PHE B C 1
ATOM 4640 O O . PHE B 1 249 ? 5.867 -11.117 3.572 1 96.12 249 PHE B O 1
ATOM 4647 N N . ARG B 1 250 ? 3.873 -11.445 2.625 1 97.12 250 ARG B N 1
ATOM 4648 C CA . ARG B 1 250 ? 4.301 -12.68 1.981 1 97.12 250 ARG B CA 1
ATOM 4649 C C . ARG B 1 250 ? 4.266 -12.555 0.463 1 97.12 250 ARG B C 1
ATOM 4651 O O . ARG B 1 250 ? 3.396 -11.875 -0.088 1 97.12 250 ARG B O 1
ATOM 4658 N N . PHE B 1 251 ? 5.191 -13.188 -0.174 1 96.69 251 PHE B N 1
ATOM 4659 C CA . PHE B 1 251 ? 5.195 -13.391 -1.618 1 96.69 251 PHE B CA 1
ATOM 4660 C C . PHE B 1 251 ? 5.84 -14.719 -1.976 1 96.69 251 PHE B C 1
ATOM 4662 O O . PHE B 1 251 ? 6.434 -15.383 -1.118 1 96.69 251 PHE B O 1
ATOM 4669 N N . ALA B 1 252 ? 5.656 -15.133 -3.219 1 96.62 252 ALA B N 1
ATOM 4670 C CA . ALA B 1 252 ? 6.18 -16.438 -3.605 1 96.62 252 ALA B CA 1
ATOM 4671 C C . ALA B 1 252 ? 6.844 -16.375 -4.977 1 96.62 252 ALA B C 1
ATOM 4673 O O . ALA B 1 252 ? 6.496 -15.539 -5.809 1 96.62 252 ALA B O 1
ATOM 4674 N N . LYS B 1 253 ? 7.859 -17.172 -5.152 1 94.19 253 LYS B N 1
ATOM 4675 C CA . LYS B 1 253 ? 8.453 -17.469 -6.449 1 94.19 253 LYS B CA 1
ATOM 4676 C C . LYS B 1 253 ? 8.008 -18.828 -6.957 1 94.19 253 LYS B C 1
ATOM 4678 O O . LYS B 1 253 ? 8.133 -19.844 -6.25 1 94.19 253 LYS B O 1
ATOM 4683 N N . TYR B 1 254 ? 7.574 -18.922 -8.125 1 93.56 254 TYR B N 1
ATOM 4684 C CA . TYR B 1 254 ? 6.98 -20.156 -8.648 1 93.56 254 TYR B CA 1
ATOM 4685 C C . TYR B 1 254 ? 7.91 -20.828 -9.656 1 93.56 254 TYR B C 1
ATOM 4687 O O . TYR B 1 254 ? 8.609 -20.141 -10.406 1 93.56 254 TYR B O 1
ATOM 4695 N N . TYR B 1 255 ? 7.871 -22.078 -9.633 1 91.56 255 TYR B N 1
ATOM 4696 C CA . TYR B 1 255 ? 8.664 -22.938 -10.516 1 91.56 255 TYR B CA 1
ATOM 4697 C C . TYR B 1 255 ? 7.805 -24.031 -11.125 1 91.56 255 TYR B C 1
ATOM 4699 O O . TYR B 1 255 ? 6.691 -24.297 -10.656 1 91.56 255 TYR B O 1
ATOM 4707 N N . LYS B 1 256 ? 8.297 -24.531 -12.227 1 89.56 256 LYS B N 1
ATOM 4708 C CA . LYS B 1 256 ? 7.664 -25.688 -12.859 1 89.56 256 LYS B CA 1
ATOM 4709 C C . LYS B 1 256 ? 8.703 -26.719 -13.289 1 89.56 256 LYS B C 1
ATOM 4711 O O . LYS B 1 256 ? 9.703 -26.375 -13.914 1 89.56 256 LYS B O 1
ATOM 4716 N N . ASP B 1 257 ? 8.43 -27.906 -12.852 1 85.5 257 ASP B N 1
ATOM 4717 C CA . ASP B 1 257 ? 9.391 -28.938 -13.203 1 85.5 257 ASP B CA 1
ATOM 4718 C C . ASP B 1 257 ? 9.062 -29.562 -14.562 1 85.5 257 ASP B C 1
ATOM 4720 O O . ASP B 1 257 ? 8.117 -29.141 -15.227 1 85.5 257 ASP B O 1
ATOM 4724 N N . SER B 1 258 ? 9.828 -30.516 -14.984 1 82.5 258 SER B N 1
ATOM 4725 C CA . SER B 1 258 ? 9.703 -31.125 -16.297 1 82.5 258 SER B CA 1
ATOM 4726 C C . SER B 1 258 ? 8.383 -31.875 -16.438 1 82.5 258 SER B C 1
ATOM 4728 O O . SER B 1 258 ? 7.883 -32.062 -17.547 1 82.5 258 SER B O 1
ATOM 4730 N N . SER B 1 259 ? 7.785 -32.312 -15.352 1 82.06 259 SER B N 1
ATOM 4731 C CA . SER B 1 259 ? 6.52 -33.031 -15.383 1 82.06 259 SER B CA 1
ATOM 4732 C C . SER B 1 259 ? 5.332 -32.094 -15.336 1 82.06 259 SER B C 1
ATOM 4734 O O . SER B 1 259 ? 4.18 -32.531 -15.32 1 82.06 259 SER B O 1
ATOM 4736 N N . GLY B 1 260 ? 5.652 -30.844 -15.227 1 82.06 260 GLY B N 1
ATOM 4737 C CA . GLY B 1 260 ? 4.59 -29.859 -15.227 1 82.06 260 GLY B CA 1
ATOM 4738 C C . GLY B 1 260 ? 4.055 -29.547 -13.844 1 82.06 260 GLY B C 1
ATOM 4739 O O . GLY B 1 260 ? 3.057 -28.844 -13.703 1 82.06 260 GLY B O 1
ATOM 4740 N N . VAL B 1 261 ? 4.68 -30.094 -12.883 1 87.19 261 VAL B N 1
ATOM 4741 C CA . VAL B 1 261 ? 4.234 -29.859 -11.516 1 87.19 261 VAL B CA 1
ATOM 4742 C C . VAL B 1 261 ? 4.742 -28.5 -11.031 1 87.19 261 VAL B C 1
ATOM 4744 O O . VAL B 1 261 ? 5.93 -28.203 -11.148 1 87.19 261 VAL B O 1
ATOM 4747 N N . GLU B 1 262 ? 3.818 -27.781 -10.508 1 90.75 262 GLU B N 1
ATOM 4748 C CA . GLU B 1 262 ? 4.16 -26.453 -10 1 90.75 262 GLU B CA 1
ATOM 4749 C C . GLU B 1 262 ? 4.641 -26.516 -8.555 1 90.75 262 GLU B C 1
ATOM 4751 O O . GLU B 1 262 ? 4.09 -27.266 -7.746 1 90.75 262 GLU B O 1
ATOM 4756 N N . SER B 1 263 ? 5.738 -25.859 -8.281 1 94.81 263 SER B N 1
ATOM 4757 C CA . SER B 1 263 ? 6.262 -25.656 -6.93 1 94.81 263 SER B CA 1
ATOM 4758 C C . SER B 1 263 ? 6.566 -24.188 -6.66 1 94.81 263 SER B C 1
ATOM 4760 O O . SER B 1 263 ? 6.547 -23.375 -7.582 1 94.81 263 SER B O 1
ATOM 4762 N N . ARG B 1 264 ? 6.715 -23.906 -5.305 1 96.5 264 ARG B N 1
ATOM 4763 C CA . ARG B 1 264 ? 7.043 -22.516 -5.031 1 96.5 264 ARG B CA 1
ATOM 4764 C C . ARG B 1 264 ? 7.914 -22.391 -3.785 1 96.5 264 ARG B C 1
ATOM 4766 O O . ARG B 1 264 ? 8.023 -23.344 -3.002 1 96.5 264 ARG B O 1
ATOM 4773 N N . THR B 1 265 ? 8.641 -21.328 -3.758 1 96.12 265 THR B N 1
ATOM 4774 C CA . THR B 1 265 ? 9.281 -20.844 -2.541 1 96.12 265 THR B CA 1
ATOM 4775 C C . THR B 1 265 ? 8.508 -19.688 -1.932 1 96.12 265 THR B C 1
ATOM 4777 O O . THR B 1 265 ? 8.336 -18.641 -2.568 1 96.12 265 THR B O 1
ATOM 4780 N N . LEU B 1 266 ? 8.031 -19.969 -0.744 1 97.94 266 LEU B N 1
ATOM 4781 C CA . LEU B 1 266 ? 7.312 -18.906 -0.033 1 97.94 266 LEU B CA 1
ATOM 4782 C C . LEU B 1 266 ? 8.266 -18.078 0.805 1 97.94 266 LEU B C 1
ATOM 4784 O O . LEU B 1 266 ? 9.148 -18.609 1.479 1 97.94 266 LEU B O 1
ATOM 4788 N N . VAL B 1 267 ? 8.086 -16.766 0.687 1 96.81 267 VAL B N 1
ATOM 4789 C CA . VAL B 1 267 ? 8.922 -15.859 1.462 1 96.81 267 VAL B CA 1
ATOM 4790 C C . VAL B 1 267 ? 8.039 -14.961 2.332 1 96.81 267 VAL B C 1
ATOM 4792 O O . VAL B 1 267 ? 7.141 -14.289 1.827 1 96.81 267 VAL B O 1
ATOM 4795 N N . LYS B 1 268 ? 8.211 -15.062 3.607 1 97.12 268 LYS B N 1
ATOM 4796 C CA . LYS B 1 268 ? 7.723 -14.023 4.508 1 97.12 268 LYS B CA 1
ATOM 4797 C C . LYS B 1 268 ? 8.766 -12.93 4.703 1 97.12 268 LYS B C 1
ATOM 4799 O O . LYS B 1 268 ? 9.758 -13.133 5.406 1 97.12 268 LYS B O 1
ATOM 4804 N N . ALA B 1 269 ? 8.492 -11.82 4.109 1 97.62 269 ALA B N 1
ATOM 4805 C CA . ALA B 1 269 ? 9.484 -10.742 4.066 1 97.62 269 ALA B CA 1
ATOM 4806 C C . ALA B 1 269 ? 9.219 -9.711 5.16 1 97.62 269 ALA B C 1
ATOM 4808 O O . ALA B 1 269 ? 8.109 -9.195 5.273 1 97.62 269 ALA B O 1
ATOM 4809 N N . TYR B 1 270 ? 10.227 -9.484 6.008 1 97.31 270 TYR B N 1
ATOM 4810 C CA . TYR B 1 270 ? 10.258 -8.367 6.941 1 97.31 270 TYR B CA 1
ATOM 4811 C C . TYR B 1 270 ? 11.133 -7.234 6.406 1 97.31 270 TYR B C 1
ATOM 4813 O O . TYR B 1 270 ? 12.141 -7.48 5.742 1 97.31 270 TYR B O 1
ATOM 4821 N N . GLY B 1 271 ? 10.727 -6.008 6.723 1 97.56 271 GLY B N 1
ATOM 4822 C CA . GLY B 1 271 ? 11.547 -4.918 6.227 1 97.56 271 GLY B CA 1
ATOM 4823 C C . GLY B 1 271 ? 11.062 -3.551 6.668 1 97.56 271 GLY B C 1
ATOM 4824 O O . GLY B 1 271 ? 10.188 -3.449 7.539 1 97.56 271 GLY B O 1
ATOM 4825 N N . ILE B 1 272 ? 11.734 -2.621 6.133 1 97.31 272 ILE B N 1
ATOM 4826 C CA . ILE B 1 272 ? 11.438 -1.231 6.465 1 97.31 272 ILE B CA 1
ATOM 4827 C C . ILE B 1 272 ? 10.922 -0.505 5.227 1 97.31 272 ILE B C 1
ATOM 4829 O O . ILE B 1 272 ? 11.578 -0.486 4.188 1 97.31 272 ILE B O 1
ATOM 4833 N N . ARG B 1 273 ? 9.75 -0.029 5.332 1 96.62 273 ARG B N 1
ATOM 4834 C CA . ARG B 1 273 ? 9.211 0.825 4.273 1 96.62 273 ARG B CA 1
ATOM 4835 C C . ARG B 1 273 ? 9.539 2.291 4.539 1 96.62 273 ARG B C 1
ATOM 4837 O O . ARG B 1 273 ? 9.289 2.801 5.633 1 96.62 273 ARG B O 1
ATOM 4844 N N . PHE B 1 274 ? 10.117 2.932 3.629 1 96.88 274 PHE B N 1
ATOM 4845 C CA . PHE B 1 274 ? 10.43 4.355 3.709 1 96.88 274 PHE B CA 1
ATOM 4846 C C . PHE B 1 274 ? 9.422 5.176 2.914 1 96.88 274 PHE B C 1
ATOM 4848 O O . PHE B 1 274 ? 9.391 5.113 1.684 1 96.88 274 PHE B O 1
ATOM 4855 N N . ASP B 1 275 ? 8.648 5.855 3.615 1 95.5 275 ASP B N 1
ATOM 4856 C CA . ASP B 1 275 ? 7.691 6.762 2.988 1 95.5 275 ASP B CA 1
ATOM 4857 C C . ASP B 1 275 ? 8.281 8.164 2.836 1 95.5 275 ASP B C 1
ATOM 4859 O O . ASP B 1 275 ? 8.789 8.734 3.801 1 95.5 275 ASP B O 1
ATOM 4863 N N . ILE B 1 276 ? 8.172 8.672 1.652 1 96.69 276 ILE B N 1
ATOM 4864 C CA . ILE B 1 276 ? 8.633 10.039 1.409 1 96.69 276 ILE B CA 1
ATOM 4865 C C . ILE B 1 276 ? 7.453 11.008 1.501 1 96.69 276 ILE B C 1
ATOM 4867 O O . ILE B 1 276 ? 6.512 10.93 0.705 1 96.69 276 ILE B O 1
ATOM 4871 N N . ILE B 1 277 ? 7.543 11.852 2.453 1 93.62 277 ILE B N 1
ATOM 4872 C CA . ILE B 1 277 ? 6.461 12.805 2.697 1 93.62 277 ILE B CA 1
ATOM 4873 C C . ILE B 1 277 ? 6.934 14.219 2.377 1 93.62 277 ILE B C 1
ATOM 4875 O O . ILE B 1 277 ? 7.895 14.711 2.979 1 93.62 277 ILE B O 1
ATOM 4879 N N . VAL B 1 278 ? 6.219 14.859 1.467 1 95 278 VAL B N 1
ATOM 4880 C CA . VAL B 1 278 ? 6.602 16.203 1.05 1 95 278 VAL B CA 1
ATOM 4881 C C . VAL B 1 278 ? 5.551 17.219 1.522 1 95 278 VAL B C 1
ATOM 4883 O O . VAL B 1 278 ? 4.352 17 1.33 1 95 278 VAL B O 1
ATOM 4886 N N . PHE B 1 279 ? 5.984 18.156 2.168 1 90.81 279 PHE B N 1
ATOM 4887 C CA . PHE B 1 279 ? 5.066 19.219 2.582 1 90.81 279 PHE B CA 1
ATOM 4888 C C . PHE B 1 279 ? 5.746 20.578 2.516 1 90.81 279 PHE B C 1
ATOM 4890 O O . PHE B 1 279 ? 6.949 20.672 2.256 1 90.81 279 PHE B O 1
ATOM 4897 N N . GLY B 1 280 ? 4.906 21.641 2.598 1 92.25 280 GLY B N 1
ATOM 4898 C CA . GLY B 1 280 ? 5.398 23.016 2.527 1 92.25 280 GLY B CA 1
ATOM 4899 C C . GLY B 1 280 ? 4.371 23.984 1.994 1 92.25 280 GLY B C 1
ATOM 4900 O O . GLY B 1 280 ? 3.35 23.578 1.436 1 92.25 280 GLY B O 1
ATOM 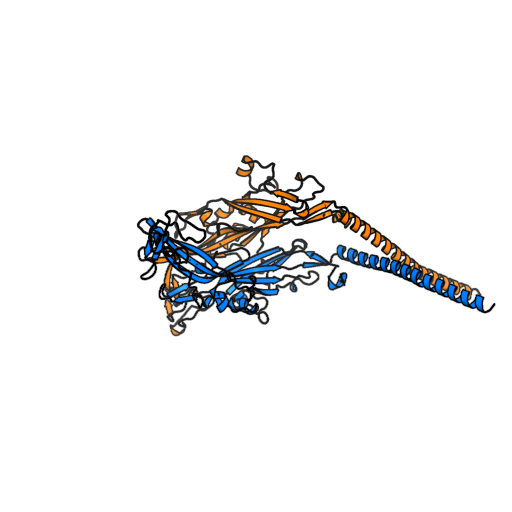4901 N N . LYS B 1 281 ? 4.668 25.219 2.266 1 93.19 281 LYS B N 1
ATOM 4902 C CA . LYS B 1 281 ? 3.861 26.328 1.766 1 93.19 281 LYS B CA 1
ATOM 4903 C C . LYS B 1 281 ? 4.746 27.438 1.182 1 93.19 281 LYS B C 1
ATOM 4905 O O . LYS B 1 281 ? 5.852 27.672 1.666 1 93.19 281 LYS B O 1
ATOM 4910 N N . ALA B 1 282 ? 4.188 28 0.173 1 96.31 282 ALA B N 1
ATOM 4911 C CA . ALA B 1 282 ? 4.863 29.172 -0.391 1 96.31 282 ALA B CA 1
ATOM 4912 C C . ALA B 1 282 ? 4.035 30.438 -0.182 1 96.31 282 ALA B C 1
ATOM 4914 O O . ALA B 1 282 ? 2.805 30.406 -0.286 1 96.31 282 ALA B O 1
ATOM 4915 N N . GLY B 1 283 ? 4.707 31.469 0.158 1 95.38 283 GLY B N 1
ATOM 4916 C CA . GLY B 1 283 ? 4.051 32.75 0.336 1 95.38 283 GLY B CA 1
ATOM 4917 C C . GLY B 1 283 ? 4.66 33.844 -0.504 1 95.38 283 GLY B C 1
ATOM 4918 O O . GLY B 1 283 ? 5.879 33.906 -0.688 1 95.38 283 GLY B O 1
ATOM 4919 N N . LYS B 1 284 ? 3.83 34.719 -0.979 1 95 284 LYS B N 1
ATOM 4920 C CA . LYS B 1 284 ? 4.25 35.875 -1.739 1 95 284 LYS B CA 1
ATOM 4921 C C . LYS B 1 284 ? 3.355 37.094 -1.4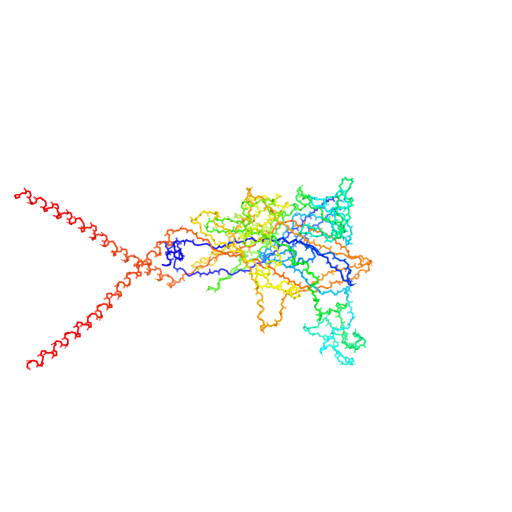34 1 95 284 LYS B C 1
ATOM 4923 O O . LYS B 1 284 ? 2.145 36.938 -1.257 1 95 284 LYS B O 1
ATOM 4928 N N . PHE B 1 285 ? 4.004 38.188 -1.387 1 93.75 285 PHE B N 1
ATOM 4929 C CA . PHE B 1 285 ? 3.27 39.406 -1.1 1 93.75 285 PHE B CA 1
ATOM 4930 C C . PHE B 1 285 ? 2.133 39.625 -2.096 1 93.75 285 PHE B C 1
ATOM 4932 O O . PHE B 1 285 ? 2.301 39.375 -3.293 1 93.75 285 PHE B O 1
ATOM 4939 N N . ASP B 1 286 ? 1.024 39.938 -1.475 1 90.5 286 ASP B N 1
ATOM 4940 C CA . ASP B 1 286 ? -0.155 40.312 -2.26 1 90.5 286 ASP B CA 1
ATOM 4941 C C . ASP B 1 286 ? -0.922 41.469 -1.612 1 90.5 286 ASP B C 1
ATOM 4943 O O . ASP B 1 286 ? -1.039 41.531 -0.387 1 90.5 286 ASP B O 1
ATOM 4947 N N . VAL B 1 287 ? -1.43 42.281 -2.391 1 88.38 287 VAL B N 1
ATOM 4948 C CA . VAL B 1 287 ? -2.08 43.5 -1.921 1 88.38 287 VAL B CA 1
ATOM 4949 C C . VAL B 1 287 ? -3.414 43.156 -1.263 1 88.38 287 VAL B C 1
ATOM 4951 O O . VAL B 1 287 ? -3.812 43.812 -0.283 1 88.38 287 VAL B O 1
ATOM 4954 N N . ILE B 1 288 ? -4.02 42.188 -1.752 1 82.69 288 ILE B N 1
ATOM 4955 C CA . ILE B 1 288 ? -5.371 41.875 -1.296 1 82.69 288 ILE B CA 1
ATOM 4956 C C . ILE B 1 288 ? -5.332 41.406 0.156 1 82.69 288 ILE B C 1
ATOM 4958 O O . ILE B 1 288 ? -5.957 42 1.029 1 82.69 288 ILE B O 1
ATOM 4962 N N . PRO B 1 289 ? -4.578 40.344 0.407 1 82.44 289 PRO B N 1
ATOM 4963 C CA . PRO B 1 289 ? -4.523 39.969 1.818 1 82.44 289 PRO B CA 1
ATOM 4964 C C . PRO B 1 289 ? -3.955 41.062 2.711 1 82.44 289 PRO B C 1
ATOM 4966 O O . PRO B 1 289 ? -4.352 41.188 3.873 1 82.44 289 PRO B O 1
ATOM 4969 N N . THR B 1 290 ? -3.16 41.812 2.26 1 81.38 290 THR B N 1
ATOM 4970 C CA . THR B 1 290 ? -2.607 42.938 3.02 1 81.38 290 THR B CA 1
ATOM 4971 C C . THR B 1 290 ? -3.707 43.938 3.408 1 81.38 290 THR B C 1
ATOM 4973 O O . THR B 1 290 ? -3.83 44.281 4.578 1 81.38 290 THR B O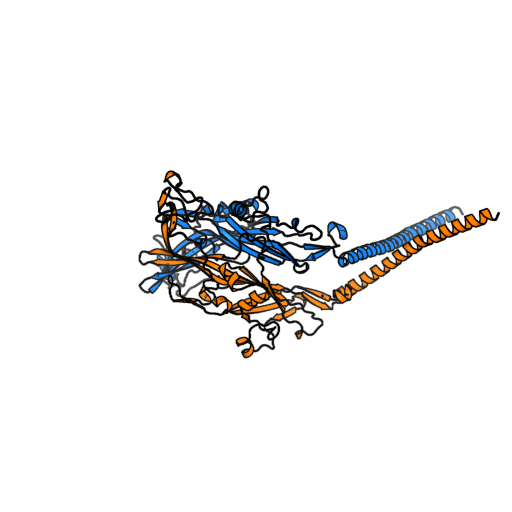 1
ATOM 4976 N N . MET B 1 291 ? -4.488 44.281 2.498 1 80.12 291 MET B N 1
ATOM 4977 C CA . MET B 1 291 ? -5.547 45.281 2.729 1 80.12 291 MET B CA 1
ATOM 4978 C C . MET B 1 291 ? -6.625 44.688 3.641 1 80.12 291 MET B C 1
ATOM 4980 O O . MET B 1 291 ? -7.172 45.406 4.488 1 80.12 291 MET B O 1
ATOM 4984 N N . ILE B 1 292 ? -6.883 43.5 3.422 1 71.38 292 ILE B N 1
ATOM 4985 C CA . ILE B 1 292 ? -7.895 42.844 4.25 1 71.38 292 ILE B CA 1
ATOM 4986 C C . ILE B 1 292 ? -7.434 42.812 5.707 1 71.38 292 ILE B C 1
ATOM 4988 O O . ILE B 1 292 ? -8.203 43.156 6.613 1 71.38 292 ILE B O 1
ATOM 4992 N N . ASN B 1 293 ? -6.219 42.531 5.871 1 75.5 293 ASN B N 1
ATOM 4993 C CA . ASN B 1 293 ? -5.695 42.406 7.23 1 75.5 293 ASN B CA 1
ATOM 4994 C C . ASN B 1 293 ? -5.57 43.781 7.887 1 75.5 293 ASN B C 1
ATOM 4996 O O . ASN B 1 293 ? -5.812 43.938 9.086 1 75.5 293 ASN B O 1
ATOM 5000 N N . ILE B 1 294 ? -5.164 44.75 7.172 1 73.12 294 ILE B N 1
ATOM 5001 C CA . ILE B 1 294 ? -5.094 46.125 7.684 1 73.12 294 ILE B CA 1
ATOM 5002 C C . ILE B 1 294 ? -6.496 46.594 8.039 1 73.12 294 ILE B C 1
ATOM 5004 O O . ILE B 1 294 ? -6.715 47.156 9.117 1 73.12 294 ILE B O 1
ATOM 5008 N N . GLY B 1 295 ? -7.336 46.406 7.16 1 69.38 295 GLY B N 1
ATOM 5009 C CA . GLY B 1 295 ? -8.711 46.781 7.402 1 69.38 295 GLY B CA 1
ATOM 5010 C C . GLY B 1 295 ? -9.312 46.125 8.633 1 69.38 295 GLY B C 1
ATOM 5011 O O . GLY B 1 295 ? -9.969 46.812 9.445 1 69.38 295 GLY B O 1
ATOM 5012 N N . SER B 1 296 ? -9.133 44.844 8.688 1 71.25 296 SER B N 1
ATOM 5013 C CA . SER B 1 296 ? -9.633 44.125 9.852 1 71.25 296 SER B CA 1
ATOM 5014 C C . SER B 1 296 ? -9.008 44.625 11.141 1 71.25 296 SER B C 1
ATOM 5016 O O . SER B 1 296 ? -9.672 44.688 12.18 1 71.25 296 SER B O 1
ATOM 5018 N N . GLY B 1 297 ? -7.77 44.969 11.109 1 68.62 297 GLY B N 1
ATOM 5019 C CA . GLY B 1 297 ? -7.102 45.531 12.258 1 68.62 297 GLY B CA 1
ATOM 5020 C C . GLY B 1 297 ? -7.664 46.875 12.664 1 68.62 297 GLY B C 1
ATOM 5021 O O . GLY B 1 297 ? -7.887 47.156 13.844 1 68.62 297 GLY B O 1
ATOM 5022 N N . LEU B 1 298 ? -7.934 47.656 11.688 1 70.19 298 LEU B N 1
ATOM 5023 C CA . LEU B 1 298 ? -8.508 48.969 11.938 1 70.19 298 LEU B CA 1
ATOM 5024 C C . LEU B 1 298 ? -9.922 48.844 12.492 1 70.19 298 LEU B C 1
ATOM 5026 O O . LEU B 1 298 ? -10.305 49.625 13.383 1 70.19 298 LEU B O 1
ATOM 5030 N N . ALA B 1 299 ? -10.562 47.938 11.945 1 68.31 299 ALA B N 1
ATOM 5031 C CA . ALA B 1 299 ? -11.922 47.719 12.43 1 68.31 299 ALA B CA 1
ATOM 5032 C C . ALA B 1 299 ? -11.914 47.281 13.898 1 68.31 299 ALA B C 1
ATOM 5034 O O . ALA B 1 299 ? -12.734 47.75 14.695 1 68.31 299 ALA B O 1
ATOM 5035 N N . LEU B 1 300 ? -10.992 46.469 14.211 1 69.81 300 LEU B N 1
ATOM 5036 C CA . LEU B 1 300 ? -10.875 46 15.586 1 69.81 300 LEU B CA 1
ATOM 5037 C C . LEU B 1 300 ? -10.5 47.156 16.516 1 69.81 300 LEU B C 1
ATOM 5039 O O . LEU B 1 300 ? -10.961 47.188 17.656 1 69.81 300 LEU B O 1
ATOM 5043 N N . PHE B 1 301 ? -9.633 48 16.078 1 70.06 301 PHE B N 1
ATOM 5044 C CA . PHE B 1 301 ? -9.242 49.156 16.859 1 70.06 301 PHE B CA 1
ATOM 5045 C C . PHE B 1 301 ? -10.43 50.094 17.078 1 70.06 301 PHE B C 1
ATOM 5047 O O . PHE B 1 301 ? -10.586 50.656 18.156 1 70.06 301 PHE B O 1
ATOM 5054 N N . GLY B 1 302 ? -11.172 50.156 16.062 1 64.69 302 GLY B N 1
ATOM 5055 C CA . GLY B 1 302 ? -12.375 50.969 16.188 1 64.69 302 GLY B CA 1
ATOM 5056 C C . GLY B 1 302 ? -13.359 50.438 17.203 1 64.69 302 GLY B C 1
ATOM 5057 O O . GLY B 1 302 ? -13.852 51.188 18.062 1 64.69 302 GLY B O 1
ATOM 5058 N N . VAL B 1 303 ? -13.547 49.219 17.125 1 66.12 303 VAL B N 1
ATOM 5059 C CA . VAL B 1 303 ? -14.461 48.594 18.062 1 66.12 303 VAL B CA 1
ATOM 5060 C C . VAL B 1 303 ? -13.906 48.688 19.484 1 66.12 303 VAL B C 1
ATOM 5062 O O . VAL B 1 303 ? -14.656 48.938 20.422 1 66.12 303 VAL B O 1
ATOM 5065 N N . ALA B 1 304 ? -12.656 48.469 19.547 1 68.81 304 ALA B N 1
ATOM 5066 C CA . ALA B 1 304 ? -12.016 48.562 20.859 1 68.81 304 ALA B CA 1
ATOM 5067 C C . ALA B 1 304 ? -12.203 49.969 21.469 1 68.81 304 ALA B C 1
ATOM 5069 O O . ALA B 1 304 ? -12.43 50.094 22.672 1 68.81 304 ALA B O 1
ATOM 5070 N N . THR B 1 305 ? -12.195 50.906 20.641 1 64.38 305 THR B N 1
ATOM 5071 C CA . THR B 1 305 ? -12.367 52.281 21.109 1 64.38 305 THR B CA 1
ATOM 5072 C C . THR B 1 305 ? -13.789 52.5 21.609 1 64.38 305 THR B C 1
ATOM 5074 O O . THR B 1 305 ? -14 53.094 22.656 1 64.38 305 THR B O 1
ATOM 5077 N N . VAL B 1 306 ? -14.703 51.969 20.906 1 63.28 306 VAL B N 1
ATOM 5078 C CA . VAL B 1 306 ? -16.094 52.125 21.297 1 63.28 306 VAL B CA 1
ATOM 5079 C C . VAL B 1 306 ? -16.359 51.375 22.594 1 63.28 306 VAL B C 1
ATOM 5081 O O . VAL B 1 306 ? -17.047 51.875 23.5 1 63.28 306 VAL B O 1
ATOM 5084 N N . LEU B 1 307 ? -15.789 50.25 22.688 1 65.69 307 LEU B N 1
ATOM 5085 C CA . LEU B 1 307 ? -15.969 49.469 23.891 1 65.69 307 LEU B CA 1
ATOM 5086 C C . LEU B 1 307 ? -15.305 50.125 25.094 1 65.69 307 LEU B C 1
ATOM 5088 O O . LEU B 1 307 ? -15.859 50.125 26.203 1 65.69 307 LEU B O 1
ATOM 5092 N N . CYS B 1 308 ? -14.164 50.656 24.859 1 66.44 308 CYS B N 1
ATOM 5093 C CA . CYS B 1 308 ? -13.484 51.375 25.922 1 66.44 308 CYS B CA 1
ATOM 5094 C C . CYS B 1 308 ? -14.289 52.594 26.391 1 66.44 308 CYS B C 1
ATOM 5096 O O . CYS B 1 308 ? -14.391 52.844 27.578 1 66.44 308 CYS B O 1
ATOM 5098 N N . ASP B 1 309 ? -14.898 53.281 25.484 1 63.09 309 ASP B N 1
ATOM 5099 C CA . ASP B 1 309 ? -15.742 54.438 25.797 1 63.09 309 ASP B CA 1
ATOM 5100 C C . ASP B 1 309 ? -16.969 54 26.594 1 63.09 309 ASP B C 1
ATOM 5102 O O . ASP B 1 309 ? -17.359 54.656 27.562 1 63.09 309 ASP B O 1
ATOM 5106 N N . LEU B 1 310 ? -17.469 52.875 26.266 1 64.19 310 LEU B N 1
ATOM 5107 C CA . LEU B 1 310 ? -18.625 52.375 26.969 1 64.19 310 LEU B CA 1
ATOM 5108 C C . LEU B 1 310 ? -18.266 51.938 28.375 1 64.19 310 LEU B C 1
ATOM 5110 O O . LEU B 1 310 ? -19.031 52.188 29.328 1 64.19 310 LEU B O 1
ATOM 5114 N N . VAL B 1 311 ? -17.172 51.375 28.453 1 65.88 311 VAL B N 1
ATOM 5115 C CA . VAL B 1 311 ? -16.703 50.969 29.766 1 65.88 311 VAL B CA 1
ATOM 5116 C C . VAL B 1 311 ? -16.375 52.188 30.625 1 65.88 311 VAL B C 1
ATOM 5118 O O . VAL B 1 311 ? -16.75 52.25 31.797 1 65.88 311 VAL B O 1
ATOM 5121 N N . VAL B 1 312 ? -15.773 53.156 30.031 1 63.91 312 VAL B N 1
ATOM 5122 C CA . VAL B 1 312 ? -15.422 54.375 30.75 1 63.91 312 VAL B CA 1
ATOM 5123 C C . VAL B 1 312 ? -16.688 55.125 31.141 1 63.91 312 VAL B C 1
ATOM 5125 O O . VAL B 1 312 ? -16.797 55.625 32.281 1 63.91 312 VAL B O 1
ATOM 5128 N N . LEU B 1 313 ? -17.578 55.125 30.266 1 57.31 313 LEU B N 1
ATOM 5129 C CA . LEU B 1 313 ? -18.828 55.812 30.547 1 57.31 313 LEU B CA 1
ATOM 5130 C C . LEU B 1 313 ? -19.625 55.094 31.625 1 57.31 313 LEU B C 1
ATOM 5132 O O . LEU B 1 313 ? -20.188 55.719 32.531 1 57.31 313 LEU B O 1
ATOM 5136 N N . ASN B 1 314 ? -19.625 53.875 31.531 1 58.25 314 ASN B N 1
ATOM 5137 C CA . ASN B 1 314 ? -20.406 53.125 32.5 1 58.25 314 ASN B CA 1
ATOM 5138 C C . ASN B 1 314 ? -19.672 53 33.844 1 58.25 314 ASN B C 1
ATOM 5140 O O . ASN B 1 314 ? -20.297 52.969 34.906 1 58.25 314 ASN B O 1
ATOM 5144 N N . CYS B 1 315 ? -18.438 52.844 33.688 1 59.16 315 CYS B N 1
ATOM 5145 C CA . CYS B 1 315 ? -17.641 52.75 34.906 1 59.16 315 CYS B CA 1
ATOM 5146 C C . CYS B 1 315 ? -17.469 54.125 35.562 1 59.16 315 CYS B C 1
ATOM 5148 O O . CYS B 1 315 ? -17.438 54.25 36.781 1 59.16 315 CYS B O 1
ATOM 5150 N N . MET B 1 316 ? -17.375 55.188 34.688 1 55.25 316 MET B N 1
ATOM 5151 C CA . MET B 1 316 ? -17.266 56.531 35.219 1 55.25 316 MET B CA 1
ATOM 5152 C C . MET B 1 316 ? -18.625 57.062 35.656 1 55.25 316 MET B C 1
ATOM 5154 O O . MET B 1 316 ? -18.719 57.844 36.594 1 55.25 316 MET B O 1
ATOM 5158 N N . LYS B 1 317 ? -19.656 56.75 34.969 1 54.81 317 LYS B N 1
ATOM 5159 C CA . LYS B 1 317 ? -20.969 57.125 35.469 1 54.81 317 LYS B CA 1
ATOM 5160 C C . LYS B 1 317 ? -21.25 56.531 36.844 1 54.81 317 LYS B C 1
ATOM 5162 O O . LYS B 1 317 ? -21.828 57.188 37.688 1 54.81 317 LYS B O 1
ATOM 5167 N N . LYS B 1 318 ? -20.812 55.438 37 1 53.91 318 LYS B N 1
ATOM 5168 C CA . LYS B 1 318 ? -20.984 54.875 38.344 1 53.91 318 LYS B CA 1
ATOM 5169 C C . LYS B 1 318 ? -20.109 55.625 39.375 1 53.91 318 LYS B C 1
ATOM 5171 O O . LYS B 1 318 ? -20.531 55.875 40.5 1 53.91 318 LYS B O 1
ATOM 5176 N N . LYS B 1 319 ? -19.078 56.156 38.938 1 53.94 319 LYS B N 1
ATOM 5177 C CA . LYS B 1 319 ? -18.25 56.938 39.844 1 53.94 319 LYS B CA 1
ATOM 5178 C C . LYS B 1 319 ? -18.844 58.312 40.094 1 53.94 319 LYS B C 1
ATOM 5180 O O . LYS B 1 319 ? -18.844 58.812 41.219 1 53.94 319 LYS B O 1
ATOM 5185 N N . TYR B 1 320 ? -19.406 58.875 39.094 1 51.72 320 TYR B N 1
ATOM 5186 C CA . TYR B 1 320 ? -20.062 60.156 39.25 1 51.72 320 TYR B CA 1
ATOM 5187 C C . TYR B 1 320 ? -21.391 59.969 40 1 51.72 320 TYR B C 1
ATOM 5189 O O . TYR B 1 320 ? -21.734 60.781 40.875 1 51.72 320 TYR B O 1
ATOM 5197 N N . TYR B 1 321 ? -22.078 59 39.719 1 52.22 321 TYR B N 1
ATOM 5198 C CA . TYR B 1 321 ? -23.281 58.75 40.5 1 52.22 321 TYR B CA 1
ATOM 5199 C C . TYR B 1 321 ? -22.938 58.406 41.969 1 52.22 321 TYR B C 1
ATOM 5201 O O . TYR B 1 321 ? -23.594 58.906 42.875 1 52.22 321 TYR B O 1
ATOM 5209 N N . TYR B 1 322 ? -21.906 57.75 42.188 1 49.75 322 TYR B N 1
ATOM 5210 C CA . TYR B 1 322 ? -21.453 57.531 43.531 1 49.75 322 TYR B CA 1
ATOM 5211 C C . TYR B 1 322 ? -20.875 58.781 44.156 1 49.75 322 TYR B C 1
ATOM 5213 O O . TYR B 1 322 ? -21.047 59.031 45.344 1 49.75 322 TYR B O 1
ATOM 5221 N N . ARG B 1 323 ? -20.297 59.656 43.375 1 51.44 323 ARG B N 1
ATOM 5222 C CA . ARG B 1 323 ? -19.797 60.938 43.875 1 51.44 323 ARG B CA 1
ATOM 5223 C C . ARG B 1 323 ? -20.938 61.906 44.188 1 51.44 323 ARG B C 1
ATOM 5225 O O . ARG B 1 323 ? -20.922 62.594 45.188 1 51.44 323 ARG B O 1
ATOM 5232 N N . GLU B 1 324 ? -21.875 61.875 43.344 1 52.34 324 GLU B N 1
ATOM 5233 C CA . GLU B 1 324 ? -23.031 62.719 43.594 1 52.34 324 GLU B CA 1
ATOM 5234 C C . GLU B 1 324 ? -23.844 62.219 44.781 1 52.34 324 GLU B C 1
ATOM 5236 O O . GLU B 1 324 ? -24.328 63 45.594 1 52.34 324 GLU B O 1
ATOM 5241 N N . LYS B 1 325 ? -23.891 60.938 44.938 1 50.06 325 LYS B N 1
ATOM 5242 C CA . LYS B 1 325 ? -24.594 60.406 46.125 1 50.06 325 LYS B CA 1
ATOM 5243 C C . LYS B 1 325 ? -23.781 60.625 47.406 1 50.06 325 LYS B C 1
ATOM 5245 O O . LYS B 1 325 ? -24.359 60.844 48.469 1 50.06 325 LYS B O 1
ATOM 5250 N N . LYS B 1 326 ? -22.562 60.688 47.312 1 46.38 326 LYS B N 1
ATOM 5251 C CA . LYS B 1 326 ? -21.734 61 48.469 1 46.38 326 LYS B CA 1
ATOM 5252 C C . LYS B 1 326 ? -21.812 62.5 48.812 1 46.38 326 LYS B C 1
ATOM 5254 O O . LYS B 1 326 ? -21.891 62.844 49.969 1 46.38 326 LYS B O 1
ATOM 5259 N N . TYR B 1 327 ? -21.891 63.312 47.781 1 50.59 327 TYR B N 1
ATOM 5260 C CA . TYR B 1 327 ? -22 64.75 48.031 1 50.59 327 TYR B CA 1
ATOM 5261 C C . TYR B 1 327 ? -23.406 65.125 48.469 1 50.59 327 TYR B C 1
ATOM 5263 O O . TYR B 1 327 ? -23.594 66.062 49.281 1 50.59 327 TYR B O 1
ATOM 5271 N N . LYS B 1 328 ? -24.391 64.375 48.031 1 54.47 328 LYS B N 1
ATOM 5272 C CA . LYS B 1 328 ? -25.734 64.625 48.531 1 54.47 328 LYS B CA 1
ATOM 5273 C C . LYS B 1 328 ? -25.844 64.188 50 1 54.47 328 LYS B C 1
ATOM 5275 O O . LYS B 1 328 ? -26.516 64.875 50.781 1 54.47 328 LYS B O 1
ATOM 5280 N N . TYR B 1 329 ? -25.125 63.25 50.375 1 50.22 329 TYR B N 1
ATOM 5281 C CA . TYR B 1 329 ? -25.156 62.844 51.781 1 50.22 329 TYR B CA 1
ATOM 5282 C C . TYR B 1 329 ? -24.406 63.844 52.656 1 50.22 329 TYR B C 1
ATOM 5284 O O . TYR B 1 329 ? -24.75 64.062 53.812 1 50.22 329 TYR B O 1
ATOM 5292 N N . VAL B 1 330 ? -23.453 64.562 52.156 1 54.06 330 VAL B N 1
ATOM 5293 C CA . VAL B 1 330 ? -22.703 65.562 52.938 1 54.06 330 VAL B CA 1
ATOM 5294 C C . VAL B 1 330 ? -23.516 66.812 53.062 1 54.06 330 VAL B C 1
ATOM 5296 O O . VAL B 1 330 ? -23.547 67.438 54.125 1 54.06 330 VAL B O 1
ATOM 5299 N N . GLU B 1 331 ? -24.266 67.188 52.094 1 52.16 331 GLU B N 1
ATOM 5300 C CA . GLU B 1 331 ? -25.078 68.375 52.188 1 52.16 331 GLU B CA 1
ATOM 5301 C C . GLU B 1 331 ? -26.266 68.188 53.094 1 52.16 331 GLU B C 1
ATOM 5303 O O . GLU B 1 331 ? -26.672 69.125 53.812 1 52.16 331 GLU B O 1
ATOM 5308 N N . ASP B 1 332 ? -26.812 67 53.219 1 53.72 332 ASP B N 1
ATOM 5309 C CA . ASP B 1 332 ? -27.938 66.812 54.125 1 53.72 332 ASP B CA 1
ATOM 5310 C C . ASP B 1 332 ? -27.516 66.812 55.594 1 53.72 332 ASP B C 1
ATOM 5312 O O . ASP B 1 332 ? -28.328 67.062 56.469 1 53.72 332 ASP B O 1
ATOM 5316 N N . TYR B 1 333 ? -26.281 66.5 55.906 1 49.84 333 TYR B N 1
ATOM 5317 C CA . TYR B 1 333 ? -25.859 66.562 57.312 1 49.84 333 TYR B CA 1
ATOM 5318 C C . TYR B 1 333 ? -25.469 68 57.688 1 49.84 333 TYR B C 1
ATOM 5320 O O . TYR B 1 333 ? -25.297 68.312 58.875 1 49.84 333 TYR B O 1
ATOM 5328 N N . GLU B 1 334 ? -25.078 68.875 56.75 1 45.72 334 GLU B N 1
ATOM 5329 C CA . GLU B 1 334 ? -24.703 70.188 57.125 1 45.72 334 GLU B CA 1
ATOM 5330 C C . GLU B 1 334 ? -25.922 71.125 57.188 1 45.72 334 GLU B C 1
ATOM 5332 O O . GLU B 1 334 ? -25.812 72.312 57.562 1 45.72 334 GLU B O 1
ATOM 5337 N N . MET B 1 335 ? -27.109 70.625 56.75 1 36.72 335 MET B N 1
ATOM 5338 C CA . MET B 1 335 ? -28.281 71.438 57.062 1 36.72 335 MET B CA 1
ATOM 5339 C C . MET B 1 335 ? -28.938 70.938 58.344 1 36.72 335 MET B C 1
ATOM 5341 O O . MET B 1 335 ? -29.094 69.75 58.562 1 36.72 335 MET B O 1
#

InterPro domains:
  IPR001429 P2X purinoreceptor [PIRSF005713] (1-333)
  IPR001429 P2X purinoreceptor [PR01307] (37-45)
  IPR001429 P2X purinoreceptor [PR01307] (112-123)
  IPR001429 P2X purinoreceptor [PR01307] (198-210)
  IPR001429 P2X purinoreceptor [PR01307] (245-255)
  IPR001429 P2X purinoreceptor [PR01307] (265-279)
  IPR001429 P2X purinoreceptor [TIGR00863] (1-327)
  IPR003047 P2X4 purinoceptor [PR01311] (4-10)
  IPR003047 P2X4 purinoceptor [PR01311] (94-101)
  IPR003047 P2X4 purinoceptor [PR01311] (163-171)
  IPR003047 P2X4 purinoceptor [PR01311] (235-245)
  IPR003047 P2X4 purinoceptor [PR01311] (258-267)
  IPR003047 P2X4 purinoceptor [PR01311] (314-321)
  IPR003047 P2X4 purinoceptor [PR01311] (329-335)
  IPR027309 P2X purinoreceptor extracellular domain superfamily [G3DSA:2.60.490.10] (13-297)
  IPR053792 ATP P2X receptor, conserved site [PS01212] (205-231)
  IPR059116 ATP P2X receptor-like [PF00864] (1-328)
  IPR059116 ATP P2X receptor-like [PTHR10125] (1-332)

Organism: Anas platyrhynchos (NCBI:txid8839)

Nearest PDB structures (foldseek):
  4dw1-assembly1_A  TM=9.817E-01  e=1.265E-48  Danio rerio
  4dw0-assembly1_A  TM=9.610E-01  e=7.056E-47  Danio rerio
  8jv5-assembly1_C  TM=9.533E-01  e=1.117E-47  Danio rerio
  3h9v-assembly1_A  TM=9.384E-01  e=2.815E-45  Danio rerio
  9ik1-assembly1_B  TM=9.291E-01  e=7.538E-39  Homo sapiens